Protein AF-A0A814QC19-F1 (afdb_monomer_lite)

Sequence (426 aa):
MSNQNAARFFDTSGCLNLSRPTSGTRITSSAKQYKRPSTSSGLIRGQIKIDLYNFDHIDFADSKYVLTSPRSLEACARLNLKPATLLPKKLADLTSDKVRFSTLVDVHDEMEIDRLANLQRCRDEREKIIREETFPKSLSTKLVDSKTKSNPSNSHLHDHVESRLPPRPPSSSRLTTTNLTWKTPDDRNELRISASANFLDDVRRMDKSLQRKGTSDPNKNDQYVNGLENVKQILEQRVIRTTSDNELDSLTFEKKQHELLLSHYDHELKIQKARENARRTEKEKEAERYDSLMHEFVDQTMAEERRQNELRRKLDRLHHSRHLYEALQAKNHEIQNADTQKRRAELLNEIKRKDRRTQHFVQDKQDTVNLCRTIAKSSQDTRQYIRETKENFDEKAKKASLTSAILVTKPKIPVDRRHLQSSLRT

Structure (mmCIF, N/CA/C/O backbone):
data_AF-A0A814QC19-F1
#
_entry.id   AF-A0A814QC19-F1
#
loop_
_atom_site.group_PDB
_atom_site.id
_atom_site.type_symbol
_atom_site.label_atom_id
_atom_site.label_alt_id
_atom_site.label_comp_id
_atom_site.label_asym_id
_atom_site.label_entity_id
_atom_site.label_seq_id
_atom_site.pdbx_PDB_ins_code
_atom_site.Cartn_x
_atom_site.Cartn_y
_atom_site.Cartn_z
_atom_site.occupancy
_atom_site.B_iso_or_equiv
_atom_site.auth_seq_id
_atom_site.auth_comp_id
_atom_site.auth_asym_id
_atom_site.auth_atom_id
_atom_site.pdbx_PDB_model_num
ATOM 1 N N . MET A 1 1 ? 50.185 -6.996 11.811 1.00 45.94 1 MET A N 1
ATOM 2 C CA . MET A 1 1 ? 50.310 -5.680 12.467 1.00 45.94 1 MET A CA 1
ATOM 3 C C . MET A 1 1 ? 48.973 -5.346 13.095 1.00 45.94 1 MET A C 1
ATOM 5 O O . MET A 1 1 ? 47.952 -5.488 12.438 1.00 45.94 1 MET A O 1
ATOM 9 N N . SER A 1 2 ? 49.012 -5.055 14.389 1.00 44.91 2 SER A N 1
ATOM 10 C CA . SER A 1 2 ? 47.881 -4.887 15.299 1.00 44.91 2 SER A CA 1
ATOM 11 C C . SER A 1 2 ? 47.145 -3.550 15.140 1.00 44.91 2 SER A C 1
ATOM 13 O O . SER A 1 2 ? 47.669 -2.625 14.527 1.00 44.91 2 SER A O 1
ATOM 15 N N . ASN A 1 3 ? 46.019 -3.469 15.860 1.00 37.56 3 ASN A N 1
ATOM 16 C CA . ASN A 1 3 ? 45.285 -2.292 16.355 1.00 37.56 3 ASN A CA 1
ATOM 17 C C . ASN A 1 3 ? 44.087 -1.829 15.516 1.00 37.56 3 ASN A C 1
ATOM 19 O O . ASN A 1 3 ? 44.223 -1.366 14.394 1.00 37.56 3 ASN A O 1
ATOM 23 N N . GLN A 1 4 ? 42.866 -2.129 15.978 1.00 53.59 4 GLN A N 1
ATOM 24 C CA . GLN A 1 4 ? 42.121 -1.433 17.052 1.00 53.59 4 GLN A CA 1
ATOM 25 C C . GLN A 1 4 ? 41.686 -0.027 16.622 1.00 53.59 4 GLN A C 1
ATOM 27 O O . GLN A 1 4 ? 42.499 0.885 16.592 1.00 53.59 4 GLN A O 1
ATOM 32 N N . ASN A 1 5 ? 40.387 0.132 16.359 1.00 51.66 5 ASN A N 1
ATOM 33 C CA . ASN A 1 5 ? 39.635 1.381 16.511 1.00 51.66 5 ASN A CA 1
ATOM 34 C C . ASN A 1 5 ? 38.161 0.982 16.708 1.00 51.66 5 ASN A C 1
ATOM 36 O O . ASN A 1 5 ? 37.489 0.570 15.771 1.00 51.66 5 ASN A O 1
ATOM 40 N N . ALA A 1 6 ? 37.737 0.748 17.949 1.00 46.59 6 ALA A N 1
ATOM 41 C CA . ALA A 1 6 ? 37.271 1.754 18.908 1.00 46.59 6 ALA A CA 1
ATOM 42 C C . ALA A 1 6 ? 35.853 2.240 18.574 1.00 46.59 6 ALA A C 1
ATOM 44 O O . ALA A 1 6 ? 35.635 3.213 17.854 1.00 46.59 6 ALA A O 1
ATOM 45 N N . ALA A 1 7 ? 34.894 1.519 19.156 1.00 46.66 7 ALA A N 1
ATOM 46 C CA . ALA A 1 7 ? 33.519 1.936 19.339 1.00 46.66 7 ALA A CA 1
ATOM 47 C C . ALA A 1 7 ? 33.468 3.277 20.086 1.00 46.66 7 ALA A C 1
ATOM 49 O O . ALA A 1 7 ? 34.056 3.420 21.158 1.00 46.66 7 ALA A O 1
ATOM 50 N N . ARG A 1 8 ? 32.730 4.247 19.543 1.00 49.41 8 ARG A N 1
ATOM 51 C CA . ARG A 1 8 ? 32.291 5.427 20.290 1.00 49.41 8 ARG A CA 1
ATOM 52 C C . ARG A 1 8 ? 30.807 5.294 20.588 1.00 49.41 8 ARG A C 1
ATOM 54 O O . ARG A 1 8 ? 29.957 5.571 19.748 1.00 49.41 8 ARG A O 1
ATOM 61 N N . PHE A 1 9 ? 30.557 4.839 21.810 1.00 41.31 9 PHE A N 1
ATOM 62 C CA . PHE A 1 9 ? 29.375 5.158 22.595 1.00 41.31 9 PHE A CA 1
ATOM 63 C C . PHE A 1 9 ? 29.223 6.682 22.663 1.00 41.31 9 PHE A C 1
ATOM 65 O O . PHE A 1 9 ? 30.160 7.371 23.065 1.00 41.31 9 PHE A O 1
ATOM 72 N N . PHE A 1 10 ? 28.051 7.197 22.303 1.00 49.34 10 PHE A N 1
ATOM 73 C CA . PHE A 1 10 ? 27.591 8.483 22.809 1.00 49.34 10 PHE A CA 1
ATOM 74 C C . PHE A 1 10 ? 26.453 8.216 23.786 1.00 49.34 10 PHE A C 1
ATOM 76 O O . PHE A 1 10 ? 25.368 7.782 23.403 1.00 49.34 10 PHE A O 1
ATOM 83 N N . ASP A 1 11 ? 26.769 8.457 25.055 1.00 43.22 11 ASP A N 1
ATOM 84 C CA . ASP A 1 11 ? 25.834 8.671 26.146 1.00 43.22 11 ASP A CA 1
ATOM 85 C C . ASP A 1 11 ? 24.904 9.839 25.805 1.00 43.22 11 ASP A C 1
ATOM 87 O O . ASP A 1 11 ? 25.348 10.969 25.594 1.00 43.22 11 ASP A O 1
ATOM 91 N N . THR A 1 12 ? 23.600 9.582 25.808 1.00 46.25 12 THR A N 1
ATOM 92 C CA . THR A 1 12 ? 22.578 10.626 25.928 1.00 46.25 12 THR A CA 1
ATOM 93 C C . THR A 1 12 ? 21.776 10.379 27.196 1.00 46.25 12 THR A C 1
ATOM 95 O O . THR A 1 12 ? 20.625 9.946 27.166 1.00 46.25 12 THR A O 1
ATOM 98 N N . SER A 1 13 ? 22.403 10.667 28.333 1.00 44.69 13 SER A N 1
ATOM 99 C CA . SER A 1 13 ? 21.730 10.906 29.605 1.00 44.69 13 SER A CA 1
ATOM 100 C C . SER A 1 13 ? 21.030 12.270 29.551 1.00 44.69 13 SER A C 1
ATOM 102 O O . SER A 1 13 ? 21.587 13.296 29.937 1.00 44.69 13 SER A O 1
ATOM 104 N N . GLY A 1 14 ? 19.811 12.283 29.012 1.00 41.66 14 GLY A N 1
ATOM 105 C CA . GLY A 1 14 ? 18.904 13.428 29.037 1.00 41.66 14 GLY A CA 1
ATOM 106 C C . GLY A 1 14 ? 17.953 13.331 30.226 1.00 41.66 14 GLY A C 1
ATOM 107 O O . GLY A 1 14 ? 16.998 12.558 30.204 1.00 41.66 14 GLY A O 1
ATOM 108 N N . CYS A 1 15 ? 18.231 14.115 31.265 1.00 43.28 15 CYS A N 1
ATOM 109 C CA . CYS A 1 15 ? 17.413 14.281 32.461 1.00 43.28 15 CYS A CA 1
ATOM 110 C C . CYS A 1 15 ? 15.971 14.691 32.115 1.00 43.28 15 CYS A C 1
ATOM 112 O O . CYS A 1 15 ? 15.725 15.827 31.707 1.00 43.28 15 CYS A O 1
ATOM 114 N N . LEU A 1 16 ? 15.000 13.801 32.339 1.00 44.78 16 LEU A N 1
ATOM 115 C CA . LEU A 1 16 ? 13.587 14.172 32.390 1.00 44.78 16 LEU A CA 1
ATOM 116 C C . LEU A 1 16 ? 13.199 14.459 33.841 1.00 44.78 16 LEU A C 1
ATOM 118 O O . LEU A 1 16 ? 13.056 13.562 34.670 1.00 44.78 16 LEU A O 1
ATOM 122 N N . ASN A 1 17 ? 13.047 15.751 34.121 1.00 41.19 17 ASN A N 1
ATOM 123 C CA . ASN A 1 17 ? 12.483 16.289 35.348 1.00 41.19 17 ASN A CA 1
ATOM 124 C C . ASN A 1 17 ? 11.065 15.740 35.574 1.00 41.19 17 ASN A C 1
ATOM 126 O O . ASN A 1 17 ? 10.124 16.096 34.863 1.00 41.19 17 ASN A O 1
ATOM 130 N N . LEU A 1 18 ? 10.903 14.901 36.601 1.00 40.47 18 LEU A N 1
ATOM 131 C CA . LEU A 1 18 ? 9.600 14.575 37.175 1.00 40.47 18 LEU A CA 1
ATOM 132 C C . LEU A 1 18 ? 9.101 15.769 37.999 1.00 40.47 18 LEU A C 1
ATOM 134 O O . LEU A 1 18 ? 9.375 15.886 39.193 1.00 40.47 18 LEU A O 1
ATOM 138 N N . SER A 1 19 ? 8.314 16.639 37.372 1.00 42.97 19 SER A N 1
ATOM 139 C CA . SER A 1 19 ? 7.468 17.594 38.086 1.00 42.97 19 SER A CA 1
ATOM 140 C C . SER A 1 19 ? 6.135 16.929 38.425 1.00 42.97 19 SER A C 1
ATOM 142 O O . SER A 1 19 ? 5.270 16.714 37.579 1.00 42.97 19 SER A O 1
ATOM 144 N N . ARG A 1 20 ? 5.997 16.576 39.699 1.00 49.75 20 ARG A N 1
ATOM 145 C CA . ARG A 1 20 ? 4.787 16.070 40.350 1.00 49.75 20 ARG A CA 1
ATOM 146 C C . ARG A 1 20 ? 3.819 17.235 40.607 1.00 49.75 20 ARG A C 1
ATOM 148 O O . ARG A 1 20 ? 4.233 18.181 41.272 1.00 49.75 20 ARG A O 1
ATOM 155 N N . PRO A 1 21 ? 2.533 17.163 40.224 1.00 55.22 21 PRO A N 1
ATOM 156 C CA . PRO A 1 21 ? 1.509 17.986 40.842 1.00 55.22 21 PRO A CA 1
ATOM 157 C C . PRO A 1 21 ? 0.731 17.167 41.874 1.00 55.22 21 PRO A C 1
ATOM 159 O O . PRO A 1 21 ? 0.030 16.202 41.572 1.00 55.22 21 PRO A O 1
ATOM 162 N N . THR A 1 22 ? 0.868 17.586 43.125 1.00 54.16 22 THR A N 1
ATOM 163 C CA . THR A 1 22 ? -0.071 17.333 44.213 1.00 54.16 22 THR A CA 1
ATOM 164 C C . THR A 1 22 ? -1.269 18.265 44.069 1.00 54.16 22 THR A C 1
ATOM 166 O O . THR A 1 22 ? -1.087 19.479 44.065 1.00 54.16 22 THR A O 1
ATOM 169 N N . SER A 1 23 ? -2.485 17.729 44.013 1.00 48.09 23 SER A N 1
ATOM 170 C CA . SER A 1 23 ? -3.656 18.254 44.741 1.00 48.09 23 SER A CA 1
ATOM 171 C C . SER A 1 23 ? -4.895 17.435 44.390 1.00 48.09 23 SER A C 1
ATOM 173 O O . SER A 1 23 ? -5.271 17.262 43.233 1.00 48.09 23 SER A O 1
ATOM 175 N N . GLY A 1 24 ? -5.505 16.877 45.433 1.00 48.75 24 GLY A N 1
ATOM 176 C CA . GLY A 1 24 ? -6.739 16.122 45.336 1.00 48.75 24 GLY A CA 1
ATOM 177 C C . GLY A 1 24 ? -7.905 17.022 44.953 1.00 48.75 24 GLY A C 1
ATOM 178 O O . GLY A 1 24 ? -8.119 18.070 45.553 1.00 48.75 24 GLY A O 1
ATOM 179 N N . THR A 1 25 ? -8.699 16.556 43.995 1.00 43.00 25 THR A N 1
ATOM 180 C CA . THR A 1 25 ? -10.049 17.062 43.765 1.00 43.00 25 THR A CA 1
ATOM 181 C C . THR A 1 25 ? -11.015 15.907 43.982 1.00 43.00 25 THR A C 1
ATOM 183 O O . THR A 1 25 ? -11.022 14.918 43.251 1.00 43.00 25 THR A O 1
ATOM 186 N N . ARG A 1 26 ? -11.798 16.018 45.055 1.00 45.41 26 ARG A N 1
ATOM 187 C CA . ARG A 1 26 ? -12.894 15.120 45.416 1.00 45.41 26 ARG A CA 1
ATOM 188 C C . ARG A 1 26 ? -14.022 15.332 44.398 1.00 45.41 26 ARG A C 1
ATOM 190 O O . ARG A 1 26 ? -14.805 16.263 44.541 1.00 45.41 26 ARG A O 1
ATOM 197 N N . ILE A 1 27 ? -14.083 14.495 43.363 1.00 41.38 27 ILE A N 1
ATOM 198 C CA . ILE A 1 27 ? -15.180 14.501 42.388 1.00 41.38 27 ILE A CA 1
ATOM 199 C C . ILE A 1 27 ? -16.314 13.641 42.944 1.00 41.38 27 ILE A C 1
ATOM 201 O O . ILE A 1 27 ? -16.174 12.435 43.147 1.00 41.38 27 ILE A O 1
ATOM 205 N N . THR A 1 28 ? -17.436 14.293 43.221 1.00 45.66 28 THR A N 1
ATOM 206 C CA . THR A 1 28 ? -18.712 13.668 43.541 1.00 45.66 28 THR A CA 1
ATOM 207 C C . THR A 1 28 ? -19.226 12.896 42.326 1.00 45.66 28 THR A C 1
ATOM 209 O O . THR A 1 28 ? -19.281 13.389 41.200 1.00 45.66 28 THR A O 1
ATOM 212 N N . SER A 1 29 ? -19.587 11.641 42.564 1.00 41.66 29 SER A N 1
ATOM 213 C CA . SER A 1 29 ? -20.151 10.704 41.602 1.00 41.66 29 SER A CA 1
ATOM 214 C C . SER A 1 29 ? -21.570 11.114 41.195 1.00 41.66 29 SER A C 1
ATOM 216 O O . SER A 1 29 ? -22.559 10.636 41.745 1.00 41.66 29 SER A O 1
ATOM 218 N N . SER A 1 30 ? -21.684 11.985 40.191 1.00 39.22 30 SER A N 1
ATOM 219 C CA . SER A 1 30 ? -22.911 12.112 39.399 1.00 39.22 30 SER A CA 1
ATOM 220 C C . SER A 1 30 ? -22.863 11.087 38.267 1.00 39.22 30 SER A C 1
ATOM 222 O O . SER A 1 30 ? -22.065 11.193 37.334 1.00 39.22 30 SER A O 1
ATOM 224 N N . ALA A 1 31 ? -23.694 10.054 38.386 1.00 47.03 31 ALA A N 1
ATOM 225 C CA . ALA A 1 31 ? -23.893 9.023 37.382 1.00 47.03 31 ALA A CA 1
ATOM 226 C C . ALA A 1 31 ? -24.485 9.632 36.098 1.00 47.03 31 ALA A C 1
ATOM 228 O O . ALA A 1 31 ? -25.698 9.677 35.908 1.00 47.03 31 ALA A O 1
ATOM 229 N N . LYS A 1 32 ? -23.621 10.091 35.189 1.00 40.50 32 LYS A N 1
ATOM 230 C CA . LYS A 1 32 ? -24.006 10.326 33.798 1.00 40.50 32 LYS A CA 1
ATOM 231 C C . LYS A 1 32 ? -24.090 8.972 33.105 1.00 40.50 32 LYS A C 1
ATOM 233 O O . LYS A 1 32 ? -23.076 8.350 32.799 1.00 40.50 32 LYS A O 1
ATOM 238 N N . GLN A 1 33 ? -25.321 8.520 32.878 1.00 38.53 33 GLN A N 1
ATOM 239 C CA . GLN A 1 33 ? -25.630 7.507 31.877 1.00 38.53 33 GLN A CA 1
ATOM 240 C C . GLN A 1 33 ? -24.956 7.916 30.563 1.00 38.53 33 GLN A C 1
ATOM 242 O O . GLN A 1 33 ? -25.381 8.866 29.905 1.00 38.53 33 GLN A O 1
ATOM 247 N N . TYR A 1 34 ? -23.911 7.191 30.173 1.00 35.84 34 TYR A N 1
ATOM 248 C CA . TYR A 1 34 ? -23.431 7.201 28.802 1.00 35.84 34 TYR A CA 1
ATOM 249 C C . TYR A 1 34 ? -24.516 6.555 27.940 1.00 35.84 34 TYR A C 1
ATOM 251 O O . TYR A 1 34 ? -24.510 5.351 27.685 1.00 35.84 34 TYR A O 1
ATOM 259 N N . LYS A 1 35 ? -25.479 7.369 27.494 1.00 41.00 35 LYS A N 1
ATOM 260 C CA . LYS A 1 35 ? -26.192 7.083 26.255 1.00 41.00 35 LYS A CA 1
ATOM 261 C C . LYS A 1 35 ? -25.114 7.004 25.184 1.00 41.00 35 LYS A C 1
ATOM 263 O O . LYS A 1 35 ? -24.516 8.016 24.824 1.00 41.00 35 LYS A O 1
ATOM 268 N N . ARG A 1 36 ? -24.845 5.785 24.709 1.00 37.22 36 ARG A N 1
ATOM 269 C CA . ARG A 1 36 ? -24.238 5.581 23.393 1.00 37.22 36 ARG A CA 1
ATOM 270 C C . ARG A 1 36 ? -24.935 6.555 22.434 1.00 37.22 36 ARG A C 1
ATOM 272 O O . ARG A 1 36 ? -26.169 6.580 22.459 1.00 37.22 36 ARG A O 1
ATOM 279 N N . PRO A 1 37 ? -24.216 7.348 21.625 1.00 45.22 37 PRO A N 1
ATOM 280 C CA . PRO A 1 37 ? -24.842 7.997 20.491 1.00 45.22 37 PRO A CA 1
ATOM 281 C C . PRO A 1 37 ? -25.287 6.869 19.564 1.00 45.22 37 PRO A C 1
ATOM 283 O O . PRO A 1 37 ? -24.519 6.347 18.761 1.00 45.22 37 PRO A O 1
ATOM 286 N N . SER A 1 38 ? -26.524 6.416 19.749 1.00 43.62 38 SER A N 1
ATOM 287 C CA . SER A 1 38 ? -27.221 5.680 18.723 1.00 43.62 38 SER A CA 1
ATOM 288 C C . SER A 1 38 ? -27.240 6.611 17.522 1.00 43.62 38 SER A C 1
ATOM 290 O O . SER A 1 38 ? -27.784 7.713 17.569 1.00 43.62 38 SER A O 1
ATOM 292 N N . THR A 1 39 ? -26.654 6.159 16.425 1.00 48.03 39 THR A N 1
ATOM 293 C CA . THR A 1 39 ? -26.785 6.728 15.081 1.00 48.03 39 THR A CA 1
ATOM 294 C C . THR A 1 39 ? -28.225 6.650 14.551 1.00 48.03 39 THR A C 1
ATOM 296 O O . THR A 1 39 ? -28.456 6.748 13.349 1.00 48.03 39 THR A O 1
ATOM 299 N N . SER A 1 40 ? -29.223 6.568 15.438 1.00 47.06 40 SER A N 1
ATOM 300 C CA . SER A 1 40 ? -30.623 6.879 15.179 1.00 47.06 40 SER A CA 1
ATOM 301 C C . SER A 1 40 ? -30.771 8.398 15.050 1.00 47.06 40 SER A C 1
ATOM 303 O O . SER A 1 40 ? -31.347 9.079 15.901 1.00 47.06 40 SER A O 1
ATOM 305 N N . SER A 1 41 ? -30.173 8.927 13.986 1.00 50.28 41 SER A N 1
ATOM 306 C CA . SER A 1 41 ? -30.471 10.250 13.453 1.00 50.28 41 SER A CA 1
ATOM 307 C C . SER A 1 41 ? -31.984 10.331 13.281 1.00 50.28 41 SER A C 1
ATOM 309 O O . SER A 1 41 ? -32.571 9.445 12.662 1.00 50.28 41 SER A O 1
ATOM 311 N N . GLY A 1 42 ? -32.597 11.340 13.894 1.00 43.72 42 GLY A N 1
ATOM 312 C CA . GLY A 1 42 ? -34.037 11.467 14.056 1.00 43.72 42 GLY A CA 1
ATOM 313 C C . GLY A 1 42 ? -34.841 11.129 12.803 1.00 43.72 42 GLY A C 1
ATOM 314 O O . GLY A 1 42 ? -34.674 11.739 11.748 1.00 43.72 42 GLY A O 1
ATOM 315 N N . LEU A 1 43 ? -35.754 10.176 12.982 1.00 43.28 43 LEU A N 1
ATOM 316 C CA . LEU A 1 43 ? -36.944 9.958 12.174 1.00 43.28 43 LEU A CA 1
ATOM 317 C C . LEU A 1 43 ? -37.786 11.245 12.151 1.00 43.28 43 LEU A C 1
ATOM 319 O O . LEU A 1 43 ? -38.759 11.388 12.888 1.00 43.28 43 LEU A O 1
ATOM 323 N N . ILE A 1 44 ? -37.435 12.188 11.281 1.00 52.69 44 ILE A N 1
ATOM 324 C CA . ILE A 1 44 ? -38.421 13.105 10.715 1.00 52.69 44 ILE A CA 1
ATOM 325 C C . ILE A 1 44 ? -39.186 12.256 9.691 1.00 52.69 44 ILE A C 1
ATOM 327 O O . ILE A 1 44 ? -38.685 11.996 8.605 1.00 52.69 44 ILE A O 1
ATOM 331 N N . ARG A 1 45 ? -40.340 11.716 10.109 1.00 48.34 45 ARG A N 1
ATOM 332 C CA . ARG A 1 45 ? -41.354 10.997 9.304 1.00 48.34 45 ARG A CA 1
ATOM 333 C C . ARG A 1 45 ? -40.839 10.323 8.014 1.00 48.34 45 ARG A C 1
ATOM 335 O O . ARG A 1 45 ? -40.945 10.882 6.929 1.00 48.34 45 ARG A O 1
ATOM 342 N N . GLY A 1 46 ? -40.375 9.078 8.135 1.00 61.66 46 GLY A N 1
ATOM 343 C CA . GLY A 1 46 ? -40.421 8.078 7.055 1.00 61.66 46 GLY A CA 1
ATOM 344 C C . GLY A 1 46 ? -39.571 8.310 5.799 1.00 61.66 46 GLY A C 1
ATOM 345 O O . GLY A 1 46 ? -39.679 7.514 4.871 1.00 61.66 46 GLY A O 1
ATOM 346 N N . GLN A 1 47 ? -38.731 9.345 5.729 1.00 69.31 47 GLN A N 1
ATOM 347 C CA . GLN A 1 47 ? -37.837 9.519 4.584 1.00 69.31 47 GLN A CA 1
ATOM 348 C C . GLN A 1 47 ? -36.608 8.618 4.717 1.00 69.31 47 GLN A C 1
ATOM 350 O O . GLN A 1 47 ? -35.811 8.746 5.647 1.00 69.31 47 GLN A O 1
ATOM 355 N N . ILE A 1 48 ? -36.462 7.702 3.761 1.00 80.00 48 ILE A N 1
ATOM 356 C CA . ILE A 1 48 ? -35.295 6.837 3.618 1.00 80.00 48 ILE A CA 1
ATOM 357 C C . ILE A 1 48 ? -34.064 7.724 3.382 1.00 80.00 48 ILE A C 1
ATOM 359 O O . ILE A 1 48 ? -33.993 8.458 2.392 1.00 80.00 48 ILE A O 1
ATOM 363 N N . LYS A 1 49 ? -33.097 7.679 4.307 1.00 88.00 49 LYS A N 1
ATOM 364 C CA . LYS A 1 49 ? -31.841 8.430 4.207 1.00 88.00 49 LYS A CA 1
ATOM 365 C C . LYS A 1 49 ? -30.768 7.582 3.523 1.00 88.00 49 LYS A C 1
ATOM 367 O O . LYS A 1 49 ? -30.172 6.708 4.148 1.00 88.00 49 LYS A O 1
ATOM 372 N N . ILE A 1 50 ? -30.505 7.903 2.264 1.00 91.31 50 ILE A N 1
ATOM 373 C CA . ILE A 1 50 ? -29.509 7.275 1.401 1.00 91.31 50 ILE A CA 1
ATOM 374 C C . ILE A 1 50 ? -28.361 8.269 1.205 1.00 91.31 50 ILE A C 1
ATOM 376 O O . ILE A 1 50 ? -28.563 9.424 0.818 1.00 91.31 50 ILE A O 1
ATOM 380 N N . ASP A 1 51 ? -27.151 7.846 1.528 1.00 93.50 51 ASP A N 1
ATOM 381 C CA . ASP A 1 51 ? -25.914 8.606 1.486 1.00 93.50 51 ASP A CA 1
ATOM 382 C C . ASP A 1 51 ? -24.775 7.776 0.863 1.00 93.50 51 ASP A C 1
ATOM 384 O O . ASP A 1 51 ? -24.931 6.598 0.557 1.00 93.50 51 ASP A O 1
ATOM 388 N N . LEU A 1 52 ? -23.609 8.391 0.648 1.00 93.69 52 LEU A N 1
ATOM 389 C CA . LEU A 1 52 ? -22.478 7.752 -0.055 1.00 93.69 52 LEU A CA 1
ATOM 390 C C . LEU A 1 52 ? -21.892 6.512 0.654 1.00 93.69 52 LEU A C 1
ATOM 392 O O . LEU A 1 52 ? -21.050 5.823 0.072 1.00 93.69 52 LEU A O 1
ATOM 396 N N . TYR A 1 53 ? -22.280 6.233 1.901 1.00 92.88 53 TYR A N 1
ATOM 397 C CA . TYR A 1 53 ? -21.813 5.064 2.647 1.00 92.88 53 TYR A CA 1
ATOM 398 C C . TYR A 1 53 ? -22.814 3.915 2.616 1.00 92.88 53 TYR A C 1
ATOM 400 O O . TYR A 1 53 ? -22.389 2.767 2.700 1.00 92.88 53 TYR A O 1
ATOM 408 N N . ASN A 1 54 ? -24.113 4.202 2.491 1.00 90.88 54 ASN A N 1
ATOM 409 C CA . ASN A 1 54 ? -25.158 3.180 2.528 1.00 90.88 54 ASN A CA 1
ATOM 410 C C . ASN A 1 54 ? -25.926 3.001 1.208 1.00 90.88 54 ASN A C 1
ATOM 412 O O . ASN A 1 54 ? -26.781 2.127 1.159 1.00 90.88 54 ASN A O 1
ATOM 416 N N . PHE A 1 55 ? -25.645 3.771 0.151 1.00 87.06 55 PHE A N 1
ATOM 417 C CA . PHE A 1 55 ? -26.398 3.671 -1.109 1.00 87.06 55 PHE A CA 1
ATOM 418 C C . PHE A 1 55 ? -26.254 2.329 -1.853 1.00 87.06 55 PHE A C 1
ATOM 420 O O . PHE A 1 55 ? -27.154 1.982 -2.606 1.00 87.06 55 PHE A O 1
ATOM 427 N N . ASP A 1 56 ? -25.192 1.554 -1.597 1.00 87.38 56 ASP A N 1
ATOM 428 C CA . ASP A 1 56 ? -25.003 0.197 -2.147 1.00 87.38 56 ASP A CA 1
ATOM 429 C C . ASP A 1 56 ? -25.650 -0.905 -1.266 1.00 87.38 56 ASP A C 1
ATOM 431 O O . ASP A 1 56 ? -25.465 -2.099 -1.505 1.00 87.38 56 ASP A O 1
ATOM 435 N N . HIS A 1 57 ? -26.384 -0.542 -0.206 1.00 87.81 57 HIS A N 1
ATOM 436 C CA . HIS A 1 57 ? -27.018 -1.514 0.688 1.00 87.81 57 HIS A CA 1
ATOM 437 C C . HIS A 1 57 ? -28.264 -2.148 0.043 1.00 87.81 57 HIS A C 1
ATOM 439 O O . HIS A 1 57 ? -29.074 -1.455 -0.571 1.00 87.81 57 HIS A O 1
ATOM 445 N N . ILE A 1 58 ? -28.453 -3.460 0.239 1.00 86.38 58 ILE A N 1
ATOM 446 C CA . ILE A 1 58 ? -29.533 -4.256 -0.383 1.00 86.38 58 ILE A CA 1
ATOM 447 C C . ILE A 1 58 ? -30.923 -3.684 -0.061 1.00 86.38 58 ILE A C 1
ATOM 449 O O . ILE A 1 58 ? -31.789 -3.651 -0.930 1.00 86.38 58 ILE A O 1
ATOM 453 N N . ASP A 1 59 ? -31.107 -3.151 1.148 1.00 85.31 59 ASP A N 1
ATOM 454 C CA . ASP A 1 59 ? -32.352 -2.507 1.600 1.00 85.31 59 ASP A CA 1
ATOM 455 C C . ASP A 1 59 ? -32.821 -1.339 0.707 1.00 85.31 59 ASP A C 1
ATOM 457 O O . ASP A 1 59 ? -33.981 -0.932 0.789 1.00 85.31 59 ASP A O 1
ATOM 461 N N . PHE A 1 60 ? -31.939 -0.780 -0.130 1.00 86.00 60 PHE A N 1
ATOM 462 C CA . PHE A 1 60 ? -32.248 0.325 -1.041 1.00 86.00 60 PHE A CA 1
ATOM 463 C C . PHE A 1 60 ? -32.169 -0.058 -2.521 1.00 86.00 60 PHE A C 1
ATOM 465 O O . PHE A 1 60 ? -32.319 0.825 -3.363 1.00 86.00 60 PHE A O 1
ATOM 472 N N . ALA A 1 61 ? -31.980 -1.339 -2.854 1.00 82.75 61 ALA A N 1
ATOM 473 C CA . ALA A 1 61 ? -31.878 -1.796 -4.242 1.00 82.75 61 ALA A CA 1
ATOM 474 C C . ALA A 1 61 ? -33.112 -1.415 -5.086 1.00 82.75 61 ALA A C 1
ATOM 476 O O . ALA A 1 61 ? -32.969 -1.042 -6.248 1.00 82.75 61 ALA A O 1
ATOM 477 N N . ASP A 1 62 ? -34.299 -1.424 -4.469 1.00 83.12 62 ASP A N 1
ATOM 478 C CA . ASP A 1 62 ? -35.576 -1.064 -5.104 1.00 83.12 62 ASP A CA 1
ATOM 479 C C . ASP A 1 62 ? -36.006 0.391 -4.821 1.00 83.12 62 ASP A C 1
ATOM 481 O O . ASP A 1 62 ? -37.137 0.801 -5.103 1.00 83.12 62 ASP A O 1
ATOM 485 N N . SER A 1 63 ? -35.126 1.205 -4.228 1.00 84.69 63 SER A N 1
ATOM 486 C CA . SER A 1 63 ? -35.431 2.601 -3.917 1.00 84.69 63 SER A CA 1
ATOM 487 C C . SER A 1 63 ? -35.518 3.450 -5.188 1.00 84.69 63 SER A C 1
ATOM 489 O O . SER A 1 63 ? -34.621 3.457 -6.026 1.00 84.69 63 SER A O 1
ATOM 491 N N . LYS A 1 64 ? -36.565 4.280 -5.285 1.00 84.38 64 LYS A N 1
ATOM 492 C CA . LYS A 1 64 ? -36.729 5.263 -6.374 1.00 84.38 64 LYS A CA 1
ATOM 493 C C . LYS A 1 64 ? -35.664 6.373 -6.359 1.00 84.38 64 LYS A C 1
ATOM 495 O O . LYS A 1 64 ? -35.461 7.049 -7.366 1.00 84.38 64 LYS A O 1
ATOM 500 N N . TYR A 1 65 ? -35.028 6.610 -5.214 1.00 84.38 65 TYR A N 1
ATOM 501 C CA . TYR A 1 65 ? -34.068 7.697 -5.023 1.00 84.38 65 TYR A CA 1
ATOM 502 C C . TYR A 1 65 ? -32.643 7.158 -4.902 1.00 84.38 65 TYR A C 1
ATOM 504 O O . TYR A 1 65 ? -32.422 6.174 -4.203 1.00 84.38 65 TYR A O 1
ATOM 512 N N . VAL A 1 66 ? -31.687 7.854 -5.531 1.00 85.75 66 VAL A N 1
ATOM 513 C CA . VAL A 1 66 ? -30.261 7.468 -5.561 1.00 85.75 66 VAL A CA 1
ATOM 514 C C . VAL A 1 66 ? -29.499 7.972 -4.331 1.00 85.75 66 VAL A C 1
ATOM 516 O O . VAL A 1 66 ? -28.779 7.220 -3.689 1.00 85.75 66 VAL A O 1
ATOM 519 N N . LEU A 1 67 ? -29.665 9.249 -3.975 1.00 91.69 67 LEU A N 1
ATOM 520 C CA . LEU A 1 67 ? -29.098 9.868 -2.774 1.00 91.69 67 LEU A CA 1
ATOM 521 C C . LEU A 1 67 ? -30.119 10.856 -2.209 1.00 91.69 67 LEU A C 1
ATOM 523 O O . LEU A 1 67 ? -30.699 11.642 -2.955 1.00 91.69 67 LEU A O 1
ATOM 527 N N . THR A 1 68 ? -30.323 10.839 -0.895 1.00 89.25 68 THR A N 1
ATOM 528 C CA . THR A 1 68 ? -31.252 11.748 -0.196 1.00 89.25 68 THR A CA 1
ATOM 529 C C . THR A 1 68 ? -30.566 12.582 0.887 1.00 89.25 68 THR A C 1
ATOM 531 O O . THR A 1 68 ? -31.147 13.528 1.409 1.00 89.25 68 THR A O 1
ATOM 534 N N . SER A 1 69 ? -29.306 12.284 1.209 1.00 93.12 69 SER A N 1
ATOM 535 C CA . SER A 1 69 ? -28.488 13.085 2.121 1.00 93.12 69 SER A CA 1
ATOM 536 C C . SER A 1 69 ? -28.001 14.385 1.452 1.00 93.12 69 SER A C 1
ATOM 538 O O . SER A 1 69 ? -27.227 14.301 0.492 1.00 93.12 69 SER A O 1
ATOM 540 N N . PRO A 1 70 ? -28.344 15.583 1.979 1.00 94.69 70 PRO A N 1
ATOM 541 C CA . PRO A 1 70 ? -27.924 16.866 1.402 1.00 94.69 70 PRO A CA 1
ATOM 542 C C . PRO A 1 70 ? -26.407 16.989 1.216 1.00 94.69 70 PRO A C 1
ATOM 544 O O . PRO A 1 70 ? -25.947 17.358 0.142 1.00 94.69 70 PRO A O 1
ATOM 547 N N . ARG A 1 71 ? -25.617 16.566 2.212 1.00 95.81 71 ARG A N 1
ATOM 548 C CA . ARG A 1 71 ? -24.142 16.598 2.146 1.00 95.81 71 ARG A CA 1
ATOM 549 C C . ARG A 1 71 ? -23.571 15.685 1.062 1.00 95.81 71 ARG A C 1
ATOM 551 O O . ARG A 1 71 ? -22.526 15.961 0.489 1.00 95.81 71 ARG A O 1
ATOM 558 N N . SER A 1 72 ? -24.240 14.565 0.800 1.00 96.62 72 SER A N 1
ATOM 559 C CA . SER A 1 72 ? -23.832 13.635 -0.256 1.00 96.62 72 SER A CA 1
ATOM 560 C C . SER A 1 72 ? -24.142 14.193 -1.642 1.00 96.62 72 SER A C 1
ATOM 562 O O . SER A 1 72 ? -23.329 14.038 -2.549 1.00 96.62 72 SER A O 1
ATOM 564 N N . LEU A 1 73 ? -25.282 14.874 -1.787 1.00 96.62 73 LEU A N 1
ATOM 565 C CA . LEU A 1 73 ? -25.640 15.584 -3.014 1.00 96.62 73 LEU A CA 1
ATOM 566 C C . LEU A 1 73 ? -24.689 16.758 -3.280 1.00 96.62 73 LEU A C 1
ATOM 568 O O . LEU A 1 73 ? -24.232 16.921 -4.407 1.00 96.62 73 LEU A O 1
ATOM 572 N N . GLU A 1 74 ? -24.328 17.520 -2.245 1.00 97.06 74 GLU A N 1
ATOM 573 C CA . GLU A 1 74 ? -23.362 18.617 -2.358 1.00 97.06 74 GLU A CA 1
ATOM 574 C C . GLU A 1 74 ? -21.968 18.120 -2.770 1.00 97.06 74 GLU A C 1
ATOM 576 O O . GLU A 1 74 ? -21.363 18.692 -3.674 1.00 97.06 74 GLU A O 1
ATOM 581 N N . ALA A 1 75 ? -21.477 17.021 -2.187 1.00 97.50 75 ALA A N 1
ATOM 582 C CA . ALA A 1 75 ? -20.191 16.432 -2.571 1.00 97.50 75 ALA A CA 1
ATOM 583 C C . ALA A 1 75 ? -20.149 16.019 -4.054 1.00 97.50 75 ALA A C 1
ATOM 585 O O . ALA A 1 75 ? -19.155 16.257 -4.739 1.00 97.50 75 ALA A O 1
ATOM 586 N N . CYS A 1 76 ? -21.241 15.442 -4.572 1.00 97.25 76 CYS A N 1
ATOM 587 C CA . CYS A 1 76 ? -21.357 15.117 -5.997 1.00 97.25 76 CYS A CA 1
ATOM 588 C C . CYS A 1 76 ? -21.361 16.388 -6.861 1.00 97.25 76 CYS A C 1
ATOM 590 O O . CYS A 1 76 ? -20.661 16.444 -7.871 1.00 97.25 76 CYS A O 1
ATOM 592 N N . ALA A 1 77 ? -22.095 17.425 -6.440 1.00 97.75 77 ALA A N 1
ATOM 593 C CA . ALA A 1 77 ? -22.171 18.699 -7.149 1.00 97.75 77 ALA A CA 1
ATOM 594 C C . ALA A 1 77 ? -20.811 19.417 -7.220 1.00 97.75 77 ALA A C 1
ATOM 596 O O . ALA A 1 77 ? -20.436 19.883 -8.293 1.00 97.75 77 ALA A O 1
ATOM 597 N N . ARG A 1 78 ? -20.032 19.443 -6.126 1.00 98.00 78 ARG A N 1
ATOM 598 C CA . ARG A 1 78 ? -18.679 20.039 -6.099 1.00 98.00 78 ARG A CA 1
ATOM 599 C C . ARG A 1 78 ? -17.708 19.358 -7.068 1.00 98.00 78 ARG A C 1
ATOM 601 O O . ARG A 1 78 ? -16.820 20.014 -7.603 1.00 98.00 78 ARG A O 1
ATOM 608 N N . LEU A 1 79 ? -17.890 18.060 -7.310 1.00 97.31 79 LEU A N 1
ATOM 609 C CA . LEU A 1 79 ? -17.076 17.271 -8.239 1.00 97.31 79 LEU A CA 1
ATOM 610 C C . LEU A 1 79 ? -17.668 17.189 -9.657 1.00 97.31 79 LEU A C 1
ATOM 612 O O . LEU A 1 79 ? -17.103 16.504 -10.504 1.00 97.31 79 LEU A O 1
ATOM 616 N N . ASN A 1 80 ? -18.785 17.874 -9.931 1.00 97.50 80 ASN A N 1
ATOM 617 C CA . ASN A 1 80 ? -19.536 17.790 -11.192 1.00 97.50 80 ASN A CA 1
ATOM 618 C C . ASN A 1 80 ? -19.941 16.352 -11.583 1.00 97.50 80 ASN A C 1
ATOM 620 O O . ASN A 1 80 ? -20.061 16.024 -12.764 1.00 97.50 80 ASN A O 1
ATOM 624 N N . LEU A 1 81 ? -20.174 15.487 -10.593 1.00 97.06 81 LEU A N 1
ATOM 625 C CA . LEU A 1 81 ? -20.601 14.105 -10.793 1.00 97.06 81 LEU A CA 1
ATOM 626 C C . LEU A 1 81 ? -22.121 13.986 -10.643 1.00 97.06 81 LEU A C 1
ATOM 628 O O . LEU A 1 81 ? -22.727 14.550 -9.730 1.00 97.06 81 LEU A O 1
ATOM 632 N N . LYS A 1 82 ? -22.759 13.219 -11.533 1.00 96.50 82 LYS A N 1
ATOM 633 C CA . LYS A 1 82 ? -24.193 12.917 -11.434 1.00 96.50 82 LYS A CA 1
ATOM 634 C C . LYS A 1 82 ? -24.384 11.739 -10.470 1.00 96.50 82 LYS A C 1
ATOM 636 O O . LYS A 1 82 ? -23.788 10.699 -10.711 1.00 96.50 82 LYS A O 1
ATOM 641 N N . PRO A 1 83 ? -25.263 11.807 -9.453 1.00 94.38 83 PRO A N 1
ATOM 642 C CA . PRO A 1 83 ? -25.459 10.693 -8.517 1.00 94.38 83 PRO A CA 1
ATOM 643 C C . PRO A 1 83 ? -25.740 9.340 -9.188 1.00 94.38 83 PRO A C 1
ATOM 645 O O . PRO A 1 83 ? -25.237 8.314 -8.747 1.00 94.38 83 PRO A O 1
ATOM 648 N N . ALA A 1 84 ? -26.481 9.338 -10.302 1.00 92.62 84 ALA A N 1
ATOM 649 C CA . ALA A 1 84 ? -26.795 8.125 -11.056 1.00 92.62 84 ALA A CA 1
ATOM 650 C C . ALA A 1 84 ? -25.564 7.421 -11.661 1.00 92.62 84 ALA A C 1
ATOM 652 O O . ALA A 1 84 ? -25.633 6.226 -11.922 1.00 92.62 84 ALA A O 1
ATOM 653 N N . THR A 1 85 ? -24.439 8.115 -11.883 1.00 93.06 85 THR A N 1
ATOM 654 C CA . THR A 1 85 ? -23.216 7.485 -12.419 1.00 93.06 85 THR A CA 1
ATOM 655 C C . THR A 1 85 ? -22.442 6.704 -11.364 1.00 93.06 85 THR A C 1
ATOM 657 O O . THR A 1 85 ? -21.542 5.958 -11.724 1.00 93.06 85 THR A O 1
ATOM 660 N N . LEU A 1 86 ? -22.771 6.875 -10.079 1.00 93.56 86 LEU A N 1
ATOM 661 C CA . LEU A 1 86 ? -22.168 6.118 -8.981 1.00 93.56 86 LEU A CA 1
ATOM 662 C C . LEU A 1 86 ? -22.851 4.762 -8.758 1.00 93.56 86 LEU A C 1
ATOM 664 O O . LEU A 1 86 ? -22.328 3.951 -7.997 1.00 93.56 86 LEU A O 1
ATOM 668 N N . LEU A 1 87 ? -23.999 4.513 -9.400 1.00 91.25 87 LEU A N 1
ATOM 669 C CA . LEU A 1 87 ? -24.722 3.251 -9.277 1.00 91.25 87 LEU A CA 1
ATOM 670 C C . LEU A 1 87 ? -24.016 2.124 -10.043 1.00 91.25 87 LEU A C 1
ATOM 672 O O . LEU A 1 87 ? -23.553 2.361 -11.165 1.00 91.25 87 LEU A O 1
ATOM 676 N N . PRO A 1 88 ? -23.961 0.902 -9.480 1.00 90.62 88 PRO A N 1
ATOM 677 C CA . PRO A 1 88 ? -23.483 -0.268 -10.203 1.00 90.62 88 PRO A CA 1
ATOM 678 C C . PRO A 1 88 ? -24.331 -0.495 -11.457 1.00 90.62 88 PRO A C 1
ATOM 680 O O . PRO A 1 88 ? -25.557 -0.605 -11.379 1.00 90.62 88 PRO A O 1
ATOM 683 N N . LYS A 1 89 ? -23.685 -0.571 -12.620 1.00 91.31 89 LYS A N 1
ATOM 684 C CA . LYS A 1 89 ? -24.347 -0.943 -13.877 1.00 91.31 89 LYS A CA 1
ATOM 685 C C . LYS A 1 89 ? -24.273 -2.452 -14.037 1.00 91.31 89 LYS A C 1
ATOM 687 O O . LYS A 1 89 ? -23.214 -3.038 -13.813 1.00 91.31 89 LYS A O 1
ATOM 692 N N . LYS A 1 90 ? -25.378 -3.100 -14.406 1.00 89.44 90 LYS A N 1
ATOM 693 C CA . LYS A 1 90 ? -25.376 -4.550 -14.635 1.00 89.44 90 LYS A CA 1
ATOM 694 C C . LYS A 1 90 ? -24.816 -4.825 -16.029 1.00 89.44 90 LYS A C 1
ATOM 696 O O . LYS A 1 90 ? -25.071 -4.056 -16.950 1.00 89.44 90 LYS A O 1
ATOM 701 N N . LEU A 1 91 ? -24.119 -5.951 -16.217 1.00 87.94 91 LEU A N 1
ATOM 702 C CA . LEU A 1 91 ? -23.649 -6.352 -17.554 1.00 87.94 91 LEU A CA 1
ATOM 703 C C . LEU A 1 91 ? -24.800 -6.443 -18.568 1.00 87.94 91 LEU A C 1
ATOM 705 O O . LEU A 1 91 ? -24.603 -6.129 -19.737 1.00 87.94 91 LEU A O 1
ATOM 709 N N . ALA A 1 92 ? -26.005 -6.813 -18.119 1.00 87.12 92 ALA A N 1
ATOM 710 C CA . ALA A 1 92 ? -27.205 -6.847 -18.956 1.00 87.12 92 ALA A CA 1
ATOM 711 C C . ALA A 1 92 ? -27.506 -5.487 -19.616 1.00 87.12 92 ALA A C 1
ATOM 713 O O . ALA A 1 92 ? -27.916 -5.450 -20.771 1.00 87.12 92 ALA A O 1
ATOM 714 N N . ASP A 1 93 ? -27.213 -4.376 -18.936 1.00 86.88 93 ASP A N 1
ATOM 715 C CA . ASP A 1 93 ? -27.449 -3.024 -19.454 1.00 86.88 93 ASP A CA 1
ATOM 716 C C . ASP A 1 93 ? -26.419 -2.620 -20.529 1.00 86.88 93 ASP A C 1
ATOM 718 O O . ASP A 1 93 ? -26.632 -1.661 -21.269 1.00 86.88 93 ASP A O 1
ATOM 722 N N . LEU A 1 94 ? -25.293 -3.341 -20.612 1.00 83.38 94 LEU A N 1
ATOM 723 C CA . LEU A 1 94 ? -24.217 -3.134 -21.589 1.00 83.38 94 LEU A CA 1
ATOM 724 C C . LEU A 1 94 ? -24.331 -4.061 -22.804 1.00 83.38 94 LEU A C 1
ATOM 726 O O . LEU A 1 94 ? -23.615 -3.863 -23.789 1.00 83.38 94 LEU A O 1
ATOM 730 N N . THR A 1 95 ? -25.217 -5.063 -22.761 1.00 81.00 95 THR A N 1
ATOM 731 C CA . THR A 1 95 ? -25.432 -5.969 -23.893 1.00 81.00 95 THR A CA 1
ATOM 732 C C . THR A 1 95 ? -26.070 -5.215 -25.058 1.00 81.00 95 THR A C 1
ATOM 734 O O . THR A 1 95 ? -27.277 -5.023 -25.133 1.00 81.00 95 THR A O 1
ATOM 737 N N . SER A 1 96 ? -25.233 -4.748 -25.981 1.00 75.75 96 SER A N 1
ATOM 738 C CA . SER A 1 96 ? -25.674 -4.380 -27.324 1.00 75.75 96 SER A CA 1
ATOM 739 C C . SER A 1 96 ? -25.445 -5.573 -28.246 1.00 75.75 96 SER A C 1
ATOM 741 O O . SER A 1 96 ? -24.403 -6.226 -28.156 1.00 75.75 96 SER A O 1
ATOM 743 N N . ASP A 1 97 ? -26.394 -5.841 -29.146 1.00 72.44 97 ASP A N 1
ATOM 744 C CA . ASP A 1 97 ? -26.489 -7.058 -29.977 1.00 72.44 97 ASP A CA 1
ATOM 745 C C . ASP A 1 97 ? -25.280 -7.352 -30.897 1.00 72.44 97 ASP A C 1
ATOM 747 O O . ASP A 1 97 ? -25.313 -8.281 -31.702 1.00 72.44 97 ASP A O 1
ATOM 751 N N . LYS A 1 98 ? -24.203 -6.560 -30.837 1.00 75.25 98 LYS A N 1
ATOM 752 C CA . LYS A 1 98 ? -23.064 -6.617 -31.766 1.00 75.25 98 LYS A CA 1
ATOM 753 C C . LYS A 1 98 ? -21.687 -6.736 -31.103 1.00 75.25 98 LYS A C 1
ATOM 755 O O . LYS A 1 98 ? -20.704 -6.877 -31.828 1.00 75.25 98 LYS A O 1
ATOM 760 N N . VAL A 1 99 ? -21.576 -6.683 -29.772 1.00 81.00 99 VAL A N 1
ATOM 761 C CA . VAL A 1 99 ? -20.272 -6.717 -29.075 1.00 81.00 99 VAL A CA 1
ATOM 762 C C . VAL A 1 99 ? -19.997 -8.107 -28.502 1.00 81.00 99 VAL A C 1
ATOM 764 O O . VAL A 1 99 ? -20.877 -8.750 -27.935 1.00 81.00 99 VAL A O 1
ATOM 767 N N . ARG A 1 100 ? -18.756 -8.590 -28.654 1.00 85.69 100 ARG A N 1
ATOM 768 C CA . ARG A 1 100 ? -18.319 -9.873 -28.085 1.00 85.69 100 ARG A CA 1
ATOM 769 C C . ARG A 1 100 ? -18.384 -9.824 -26.559 1.00 85.69 100 ARG A C 1
ATOM 771 O O . ARG A 1 100 ? -17.939 -8.854 -25.954 1.00 85.69 100 ARG A O 1
ATOM 778 N N . PHE A 1 101 ? -18.858 -10.909 -25.951 1.00 85.88 101 PHE A N 1
ATOM 779 C CA . PHE A 1 101 ? -19.025 -11.010 -24.500 1.00 85.88 101 PHE A CA 1
ATOM 780 C C . PHE A 1 101 ? -17.733 -10.732 -23.715 1.00 85.88 101 PHE A C 1
ATOM 782 O O . PHE A 1 101 ? -17.785 -10.043 -22.707 1.00 85.88 101 PHE A O 1
ATOM 789 N N . SER A 1 102 ? -16.571 -11.188 -24.201 1.00 86.06 102 SER A N 1
ATOM 790 C CA . SER A 1 102 ? -15.280 -10.924 -23.545 1.00 86.06 102 SER A CA 1
ATOM 791 C C . SER A 1 102 ? -14.987 -9.427 -23.426 1.00 86.06 102 SER A C 1
ATOM 793 O O . SER A 1 102 ? -14.685 -8.941 -22.348 1.00 86.06 102 SER A O 1
ATOM 795 N N . THR A 1 103 ? -15.185 -8.677 -24.511 1.00 86.88 103 THR A N 1
ATOM 796 C CA . THR A 1 103 ? -14.984 -7.224 -24.528 1.00 86.88 103 THR A CA 1
ATOM 797 C C . THR A 1 103 ? -16.007 -6.496 -23.653 1.00 86.88 103 THR A C 1
ATOM 799 O O . THR A 1 103 ? -15.702 -5.441 -23.114 1.00 86.88 103 THR A O 1
ATOM 802 N N . LEU A 1 104 ? -17.218 -7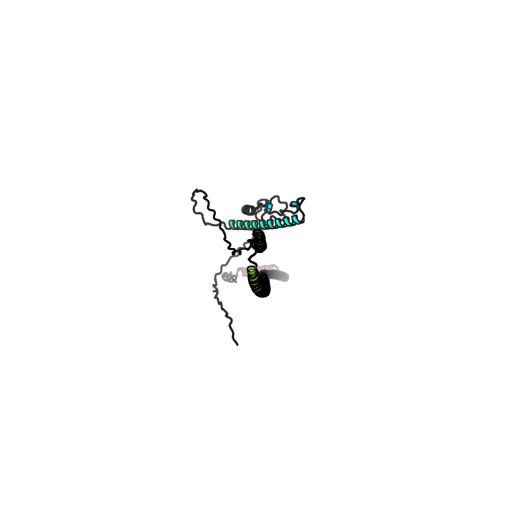.043 -23.484 1.00 89.56 104 LEU A N 1
ATOM 803 C CA . LEU A 1 104 ? -18.219 -6.476 -22.573 1.00 89.56 104 LEU A CA 1
ATOM 804 C C . LEU A 1 104 ? -17.824 -6.622 -21.102 1.00 89.56 104 LEU A C 1
ATOM 806 O O . LEU A 1 104 ? -18.120 -5.721 -20.324 1.00 89.56 104 LEU A O 1
ATOM 810 N N . VAL A 1 105 ? -17.173 -7.729 -20.732 1.00 89.62 105 VAL A N 1
ATOM 811 C CA . VAL A 1 105 ? -16.644 -7.926 -19.375 1.00 89.62 105 VAL A CA 1
ATOM 812 C C . VAL A 1 105 ? -15.521 -6.929 -19.109 1.00 89.62 105 VAL A C 1
ATOM 814 O O . VAL A 1 105 ? -15.599 -6.204 -18.126 1.00 89.62 105 VAL A O 1
ATOM 817 N N . ASP A 1 106 ? -14.560 -6.802 -20.028 1.00 91.62 106 ASP A N 1
ATOM 818 C CA . ASP A 1 106 ? -13.436 -5.869 -19.867 1.00 91.62 106 ASP A CA 1
ATOM 819 C C . ASP A 1 106 ? -13.925 -4.414 -19.713 1.00 91.62 106 ASP A C 1
ATOM 821 O O . ASP A 1 106 ? -13.507 -3.692 -18.811 1.00 91.62 106 ASP A O 1
ATOM 825 N N . VAL A 1 107 ? -14.880 -3.992 -20.551 1.00 90.56 107 VAL A N 1
ATOM 826 C CA . VAL A 1 107 ? -15.481 -2.650 -20.470 1.00 90.56 107 VAL A CA 1
ATOM 827 C C . VAL A 1 107 ? -16.289 -2.468 -19.181 1.00 90.56 107 VAL A C 1
ATOM 829 O O . VAL A 1 107 ? -16.298 -1.380 -18.607 1.00 90.56 107 VAL A O 1
ATOM 832 N N . HIS A 1 108 ? -16.984 -3.509 -18.714 1.00 93.62 108 HIS A N 1
ATOM 833 C CA . HIS A 1 108 ? -17.714 -3.460 -17.445 1.00 93.62 108 HIS A CA 1
ATOM 834 C C . HIS A 1 108 ? -16.761 -3.293 -16.257 1.00 93.62 108 HIS A C 1
ATOM 836 O O . HIS A 1 108 ? -17.011 -2.433 -15.411 1.00 93.62 108 HIS A O 1
ATOM 842 N N . ASP A 1 109 ? -15.652 -4.031 -16.245 1.00 92.69 109 ASP A N 1
ATOM 843 C CA . ASP A 1 109 ? -14.628 -3.953 -15.204 1.00 92.69 109 ASP A CA 1
ATOM 844 C C . ASP A 1 109 ? -13.973 -2.563 -15.166 1.00 92.69 109 ASP A C 1
ATOM 846 O O . ASP A 1 109 ? -13.862 -1.960 -14.095 1.00 92.69 109 ASP A O 1
ATOM 850 N N . GLU A 1 110 ? -13.606 -2.002 -16.324 1.00 93.88 110 GLU A N 1
ATOM 851 C CA . GLU A 1 110 ? -13.082 -0.631 -16.423 1.00 93.88 110 GLU A CA 1
ATOM 852 C C . GLU A 1 110 ? -14.081 0.399 -15.873 1.00 93.88 110 GLU A C 1
ATOM 854 O O . GLU A 1 110 ? -13.726 1.273 -15.076 1.00 93.88 110 GLU A O 1
ATOM 859 N N . MET A 1 111 ? -15.361 0.264 -16.232 1.00 94.44 111 MET A N 1
ATOM 860 C CA . MET A 1 111 ? -16.417 1.142 -15.733 1.00 94.44 111 MET A CA 1
ATOM 861 C C . MET A 1 111 ? -16.636 1.008 -14.221 1.00 94.44 111 MET A C 1
ATOM 863 O O . MET A 1 111 ? -16.948 2.006 -13.564 1.00 94.44 111 MET A O 1
ATOM 867 N N . GLU A 1 112 ? -16.485 -0.190 -13.657 1.00 95.25 112 GLU A N 1
ATOM 868 C CA . GLU A 1 112 ? -16.607 -0.423 -12.217 1.00 95.25 112 GLU A CA 1
ATOM 869 C C . GLU A 1 112 ? -15.419 0.171 -11.449 1.00 95.25 112 GLU A C 1
ATOM 871 O O . GLU A 1 112 ? -15.611 0.792 -10.400 1.00 95.25 112 GLU A O 1
ATOM 876 N N . ILE A 1 113 ? -14.205 0.081 -12.000 1.00 95.25 113 ILE A N 1
ATOM 877 C CA . ILE A 1 113 ? -13.016 0.748 -11.451 1.00 95.25 113 ILE A CA 1
ATOM 878 C C . ILE A 1 113 ? -13.236 2.266 -11.396 1.00 95.25 113 ILE A C 1
ATOM 880 O O . ILE A 1 113 ? -13.051 2.884 -10.341 1.00 95.25 113 ILE A O 1
ATOM 884 N N . ASP A 1 114 ? -13.693 2.868 -12.496 1.00 95.88 114 ASP A N 1
ATOM 885 C CA . ASP A 1 114 ? -13.979 4.303 -12.564 1.00 95.88 114 ASP A CA 1
ATOM 886 C C . ASP A 1 114 ? -15.100 4.717 -11.605 1.00 95.88 114 ASP A C 1
ATOM 888 O O . ASP A 1 114 ? -15.023 5.762 -10.944 1.00 95.88 114 ASP A O 1
ATOM 892 N N . ARG A 1 115 ? -16.148 3.895 -11.486 1.00 95.44 115 ARG A N 1
ATOM 893 C CA . ARG A 1 115 ? -17.245 4.113 -10.537 1.00 95.44 115 ARG A CA 1
ATOM 894 C C . ARG A 1 115 ? -16.726 4.147 -9.103 1.00 95.44 115 ARG A C 1
ATOM 896 O O . ARG A 1 115 ? -17.038 5.089 -8.373 1.00 95.44 115 ARG A O 1
ATOM 903 N N . LEU A 1 116 ? -15.919 3.162 -8.705 1.00 95.06 116 LEU A N 1
ATOM 904 C CA . LEU A 1 116 ? -15.343 3.070 -7.362 1.00 95.06 116 LEU A CA 1
ATOM 905 C C . LEU A 1 116 ? -14.401 4.243 -7.062 1.00 95.06 116 LEU A C 1
ATOM 907 O O . LEU A 1 116 ? -14.469 4.824 -5.975 1.00 95.06 116 LEU A O 1
ATOM 911 N N . ALA A 1 117 ? -13.574 4.644 -8.029 1.00 96.94 117 ALA A N 1
ATOM 912 C CA . ALA A 1 117 ? -12.691 5.799 -7.893 1.00 96.94 117 ALA A CA 1
ATOM 913 C C . ALA A 1 117 ? -13.484 7.102 -7.685 1.00 96.94 117 ALA A C 1
ATOM 915 O O . ALA A 1 117 ? -13.184 7.886 -6.779 1.00 96.94 117 ALA A O 1
ATOM 916 N N . ASN A 1 118 ? -14.534 7.321 -8.480 1.00 96.62 118 ASN A N 1
ATOM 917 C CA . ASN A 1 118 ? -15.417 8.480 -8.343 1.00 96.62 118 ASN A CA 1
ATOM 918 C C . ASN A 1 118 ? -16.191 8.464 -7.019 1.00 96.62 118 ASN A C 1
ATOM 920 O O . ASN A 1 118 ? -16.294 9.494 -6.349 1.00 96.62 118 ASN A O 1
ATOM 924 N N . LEU A 1 119 ? -16.678 7.295 -6.601 1.00 95.81 119 LEU A N 1
ATOM 925 C CA . LEU A 1 119 ? -17.361 7.122 -5.325 1.00 95.81 119 LEU A CA 1
ATOM 926 C C . LEU A 1 119 ? -16.458 7.496 -4.147 1.00 95.81 119 LEU A C 1
ATOM 928 O O . LEU A 1 119 ? -16.898 8.196 -3.231 1.00 95.81 119 LEU A O 1
ATOM 932 N N . GLN A 1 120 ? -15.194 7.070 -4.178 1.00 96.81 120 GLN A N 1
ATOM 933 C CA . GLN A 1 120 ? -14.233 7.415 -3.138 1.00 96.81 120 GLN A CA 1
ATOM 934 C C . GLN A 1 120 ? -13.984 8.927 -3.082 1.00 96.81 120 GLN A C 1
ATOM 936 O O . GLN A 1 120 ? -14.084 9.514 -2.006 1.00 96.81 120 GLN A O 1
ATOM 941 N N . ARG A 1 121 ? -13.787 9.588 -4.232 1.00 97.19 121 ARG A N 1
ATOM 942 C CA . ARG A 1 121 ? -13.639 11.055 -4.290 1.00 97.19 121 ARG A CA 1
ATOM 943 C C . ARG A 1 121 ? -14.841 11.779 -3.683 1.00 97.19 121 ARG A C 1
ATOM 945 O O . ARG A 1 121 ? -14.670 12.725 -2.918 1.00 97.19 121 ARG A O 1
ATOM 952 N N . CYS A 1 122 ? -16.059 11.320 -3.974 1.00 97.31 122 CYS A N 1
ATOM 953 C CA . CYS A 1 122 ? -17.265 11.885 -3.372 1.00 97.31 122 CYS A CA 1
ATOM 954 C C . CYS A 1 122 ? -17.312 11.681 -1.848 1.00 97.31 122 CYS A C 1
ATOM 956 O O . CYS A 1 122 ? -17.771 12.572 -1.130 1.00 97.31 122 CYS A O 1
ATOM 958 N N . ARG A 1 123 ? -16.860 10.529 -1.332 1.00 97.31 123 ARG A N 1
ATOM 959 C CA . ARG A 1 123 ? -16.787 10.273 0.119 1.00 97.31 123 ARG A CA 1
ATOM 960 C C . ARG A 1 123 ? -15.806 11.222 0.800 1.00 97.31 123 ARG A C 1
ATOM 962 O O . ARG A 1 123 ? -16.153 11.794 1.834 1.00 97.31 123 ARG A O 1
ATOM 969 N N . ASP A 1 124 ? -14.649 11.439 0.189 1.00 97.19 124 ASP A N 1
ATOM 970 C CA . ASP A 1 124 ? -13.624 12.344 0.706 1.00 97.19 124 ASP A CA 1
ATOM 971 C C . ASP A 1 124 ? -14.120 13.802 0.710 1.00 97.19 124 ASP A C 1
ATOM 973 O O . ASP A 1 124 ? -14.006 14.499 1.721 1.00 97.19 124 ASP A O 1
ATOM 977 N N . GLU A 1 125 ? -14.763 14.257 -0.374 1.00 97.81 125 GLU A N 1
ATOM 978 C CA . GLU A 1 125 ? -15.331 15.613 -0.442 1.00 97.81 125 GLU A CA 1
ATOM 979 C C . GLU A 1 125 ? -16.487 15.793 0.558 1.00 97.81 125 GLU A C 1
ATOM 981 O O . GLU A 1 125 ? -16.601 16.836 1.200 1.00 97.81 125 GLU A O 1
ATOM 986 N N . ARG A 1 126 ? -17.309 14.760 0.791 1.00 96.69 126 ARG A N 1
ATOM 987 C CA . ARG A 1 126 ? -18.330 14.786 1.854 1.00 96.69 126 ARG A CA 1
ATOM 988 C C . ARG A 1 126 ? -17.701 14.928 3.238 1.00 96.69 126 ARG A C 1
ATOM 990 O O . ARG A 1 126 ? -18.248 15.636 4.083 1.00 96.69 126 ARG A O 1
ATOM 997 N N . GLU A 1 127 ? -16.595 14.243 3.508 1.00 96.75 127 GLU A N 1
ATOM 998 C CA . GLU A 1 127 ? -15.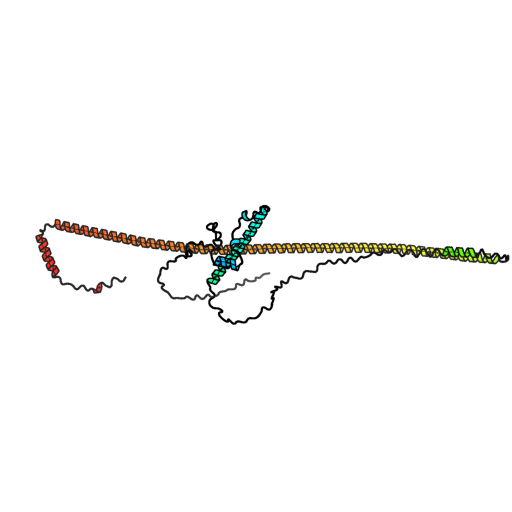892 14.386 4.783 1.00 96.75 127 GLU A CA 1
ATOM 999 C C . GLU A 1 127 ? -15.312 15.797 4.940 1.00 96.75 127 GLU A C 1
ATOM 1001 O O . GLU A 1 127 ? -15.397 16.387 6.018 1.00 96.75 127 GLU A O 1
ATOM 1006 N N . LYS A 1 128 ? -14.798 16.379 3.853 1.00 96.56 128 LYS A N 1
ATOM 1007 C CA . LYS A 1 128 ? -14.342 17.769 3.821 1.00 96.56 128 LYS A CA 1
ATOM 1008 C C . LYS A 1 128 ? -15.475 18.752 4.128 1.00 96.56 128 LYS A C 1
ATOM 1010 O O . LYS A 1 128 ? -15.281 19.611 4.982 1.00 96.56 128 LYS A O 1
ATOM 1015 N N . ILE A 1 129 ? -16.664 18.569 3.545 1.00 95.69 129 ILE A N 1
ATOM 1016 C CA . ILE A 1 129 ? -17.869 19.353 3.882 1.00 95.69 129 ILE A CA 1
ATOM 1017 C C . ILE A 1 129 ? -18.186 19.237 5.379 1.00 95.69 129 ILE A C 1
ATOM 1019 O O . ILE A 1 129 ? -18.395 20.242 6.052 1.00 95.69 129 ILE A O 1
ATOM 1023 N N . ILE A 1 130 ? -18.153 18.025 5.946 1.00 94.62 130 ILE A N 1
ATOM 1024 C CA . ILE A 1 130 ? -18.390 17.825 7.385 1.00 94.62 130 ILE A CA 1
ATO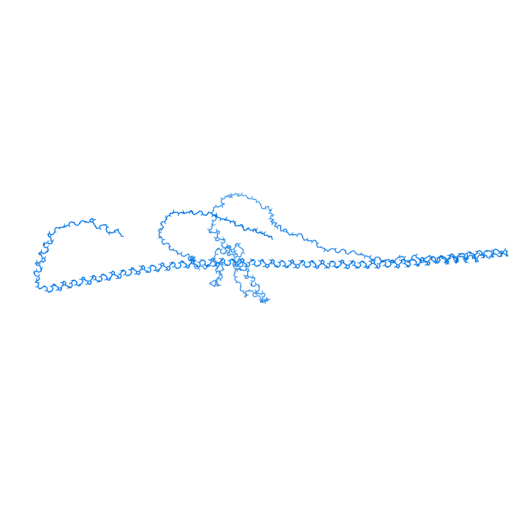M 1025 C C . ILE A 1 130 ? -17.362 18.581 8.228 1.00 94.62 130 ILE A C 1
ATOM 1027 O O . ILE A 1 130 ? -17.734 19.186 9.233 1.00 94.62 130 ILE A O 1
ATOM 1031 N N . ARG A 1 131 ? -16.083 18.564 7.841 1.00 93.56 131 ARG A N 1
ATOM 1032 C CA . ARG A 1 131 ? -15.028 19.309 8.542 1.00 93.56 131 ARG A CA 1
ATOM 1033 C C . ARG A 1 131 ? -15.242 20.823 8.439 1.00 93.56 131 ARG A C 1
ATOM 1035 O O . ARG A 1 131 ? -15.130 21.500 9.457 1.00 93.56 131 ARG A O 1
ATOM 1042 N N . GLU A 1 132 ? -15.597 21.334 7.261 1.00 92.75 132 GLU A N 1
ATOM 1043 C CA . GLU A 1 132 ? -15.924 22.751 7.026 1.00 92.75 132 GLU A CA 1
ATOM 1044 C C . GLU A 1 132 ? -17.129 23.215 7.864 1.00 92.75 132 GLU A C 1
ATOM 1046 O O . GLU A 1 132 ? -17.101 24.306 8.430 1.00 92.75 132 GLU A O 1
ATOM 1051 N N . GLU A 1 133 ? -18.160 22.376 7.994 1.00 90.44 133 GLU A N 1
ATOM 1052 C CA . GLU A 1 133 ? -19.350 22.665 8.803 1.00 90.44 133 GLU A CA 1
ATOM 1053 C C . GLU A 1 133 ? -19.104 22.542 10.314 1.00 90.44 133 GLU A C 1
ATOM 1055 O O . GLU A 1 133 ? -19.675 23.299 11.097 1.00 90.44 133 GLU A O 1
ATOM 1060 N N . THR A 1 134 ? -18.292 21.568 10.743 1.00 88.56 134 THR A N 1
ATOM 1061 C CA . THR A 1 134 ? -18.028 21.294 12.172 1.00 88.56 134 THR A CA 1
ATOM 1062 C C . THR A 1 134 ? -17.068 22.315 12.772 1.00 88.56 134 THR A C 1
ATOM 1064 O O . THR A 1 134 ? -17.175 22.653 13.951 1.00 88.56 134 THR A O 1
ATOM 1067 N N . PHE A 1 135 ? -16.158 22.839 11.955 1.00 80.31 135 PHE A N 1
ATOM 1068 C CA . PHE A 1 135 ? -15.283 23.949 12.304 1.00 80.31 135 PHE A CA 1
ATOM 1069 C C . PHE A 1 135 ? -15.659 25.153 11.442 1.00 80.31 135 PHE A C 1
ATOM 1071 O O . PHE A 1 135 ? -14.890 25.518 10.546 1.00 80.31 135 PHE A O 1
ATOM 1078 N N . PRO A 1 136 ? -16.831 25.782 11.685 1.00 62.12 136 PRO A N 1
ATOM 1079 C CA . PRO A 1 136 ? -17.155 27.022 11.008 1.00 62.12 136 PRO A CA 1
ATOM 1080 C C . PRO A 1 136 ? -16.027 27.977 11.364 1.00 62.12 136 PRO A C 1
ATOM 1082 O O . PRO A 1 136 ? -15.819 28.246 12.546 1.00 62.12 136 PRO A O 1
ATOM 1085 N N . LYS A 1 137 ? -15.247 28.391 10.358 1.00 61.97 137 LYS A N 1
ATOM 1086 C CA . LYS A 1 137 ? -14.108 29.304 10.504 1.00 61.97 137 LYS A CA 1
ATOM 1087 C C . LYS A 1 137 ? -14.556 30.480 11.366 1.00 61.97 137 LYS A C 1
ATOM 1089 O O . LYS A 1 137 ? -15.202 31.405 10.874 1.00 61.97 137 LYS A O 1
ATOM 1094 N N . SER A 1 138 ? -14.278 30.419 12.665 1.00 54.59 138 SER A N 1
ATOM 1095 C CA . SER A 1 138 ? -14.607 31.505 13.557 1.00 54.59 138 SER A CA 1
ATOM 1096 C C . SER A 1 138 ? -13.634 32.620 13.205 1.00 54.59 138 SER A C 1
ATOM 1098 O O . SER A 1 138 ? -12.421 32.476 13.302 1.00 54.59 138 SER A O 1
ATOM 1100 N N . LEU A 1 139 ? -14.196 33.723 12.718 1.00 58.53 139 LEU A N 1
ATOM 1101 C CA . LEU A 1 139 ? -13.610 35.050 12.861 1.00 58.53 139 LEU A CA 1
ATOM 1102 C C . LEU A 1 139 ? -12.191 35.215 12.288 1.00 58.53 139 LEU A C 1
ATOM 1104 O O . LEU A 1 139 ? -11.259 35.559 13.006 1.00 58.53 139 LEU A O 1
ATOM 1108 N N . SER A 1 140 ? -12.035 35.102 10.971 1.00 52.56 140 SER A N 1
ATOM 1109 C CA . SER A 1 140 ? -10.978 35.864 10.302 1.00 52.56 140 SER A CA 1
ATOM 1110 C C . SER A 1 140 ? -11.451 36.316 8.928 1.00 52.56 140 SER A C 1
ATOM 1112 O O . SER A 1 140 ? -11.841 35.495 8.103 1.00 52.56 140 SER A O 1
ATOM 1114 N N . THR A 1 141 ? -11.426 37.635 8.718 1.00 50.47 141 THR A N 1
ATOM 1115 C CA . THR A 1 141 ? -11.779 38.393 7.499 1.00 50.47 141 THR A CA 1
ATOM 1116 C C . THR A 1 141 ? -13.263 38.724 7.266 1.00 50.47 141 THR A C 1
ATOM 1118 O O . THR A 1 141 ? -13.833 38.496 6.207 1.00 50.47 141 THR A O 1
ATOM 1121 N N . LYS A 1 142 ? -13.880 39.411 8.238 1.00 51.97 142 LYS A N 1
ATOM 1122 C CA . LYS A 1 142 ? -14.716 40.577 7.901 1.00 51.97 142 LYS A CA 1
ATOM 1123 C C . LYS A 1 142 ? -13.812 41.804 7.930 1.00 51.97 142 LYS A C 1
ATOM 1125 O O . LYS A 1 142 ? -13.608 42.365 8.999 1.00 51.97 142 LYS A O 1
ATOM 1130 N N . LEU A 1 143 ? -13.248 42.191 6.792 1.00 50.88 143 LEU A N 1
ATOM 1131 C CA . LEU A 1 143 ? -12.785 43.560 6.584 1.00 50.88 143 LEU A CA 1
ATOM 1132 C C . LEU A 1 143 ? -12.629 43.829 5.087 1.00 50.88 143 LEU A C 1
ATOM 1134 O O . LEU A 1 143 ? -11.878 43.154 4.394 1.00 50.88 143 LEU A O 1
ATOM 1138 N N . VAL A 1 144 ? -13.329 44.889 4.686 1.00 50.16 144 VAL A N 1
ATOM 1139 C CA . VAL A 1 144 ? -13.238 45.652 3.440 1.00 50.16 144 VAL A CA 1
ATOM 1140 C C . VAL A 1 144 ? -14.060 45.128 2.258 1.00 50.16 144 VAL A C 1
ATOM 1142 O O . VAL A 1 144 ? -13.559 44.602 1.271 1.00 50.16 144 VAL A O 1
ATOM 1145 N N . ASP A 1 145 ? -15.359 45.414 2.353 1.00 48.97 145 ASP A N 1
ATOM 1146 C CA . ASP A 1 145 ? -16.142 45.903 1.220 1.00 48.97 145 ASP A CA 1
ATOM 1147 C C . ASP A 1 145 ? -15.617 47.290 0.810 1.00 48.97 145 ASP A C 1
ATOM 1149 O O . ASP A 1 145 ? -15.789 48.270 1.537 1.00 48.97 145 ASP A O 1
ATOM 1153 N N . SER A 1 146 ? -15.021 47.391 -0.376 1.00 45.69 146 SER A N 1
ATOM 1154 C CA . SER A 1 146 ? -15.020 48.625 -1.169 1.00 45.69 146 SER A CA 1
ATOM 1155 C C . SER A 1 146 ? -14.815 48.316 -2.654 1.00 45.69 146 SER A C 1
ATOM 1157 O O . SER A 1 146 ? -13.738 48.419 -3.221 1.00 45.69 146 SER A O 1
ATOM 1159 N N . LYS A 1 147 ? -15.924 47.946 -3.297 1.00 52.34 147 LYS A N 1
ATOM 1160 C CA . LYS A 1 147 ? -16.447 48.597 -4.508 1.00 52.34 147 LYS A CA 1
ATOM 1161 C C . LYS A 1 147 ? -15.411 49.332 -5.382 1.00 52.34 147 LYS A C 1
ATOM 1163 O O . LYS A 1 147 ? -15.283 50.548 -5.281 1.00 52.34 147 LYS A O 1
ATOM 1168 N N . THR A 1 148 ? -14.849 48.644 -6.371 1.00 40.84 148 THR A N 1
ATOM 1169 C CA . THR A 1 148 ? -14.429 49.270 -7.634 1.00 40.84 148 THR A CA 1
ATOM 1170 C C . THR A 1 148 ? -14.733 48.348 -8.810 1.00 40.84 148 THR A C 1
ATOM 1172 O O . THR A 1 148 ? -14.230 47.238 -8.937 1.00 40.84 148 THR A O 1
ATOM 1175 N N . LYS A 1 149 ? -15.618 48.846 -9.678 1.00 52.44 149 LYS A N 1
ATOM 1176 C CA . LYS A 1 149 ? -15.785 48.399 -11.058 1.00 52.44 149 LYS A CA 1
ATOM 1177 C 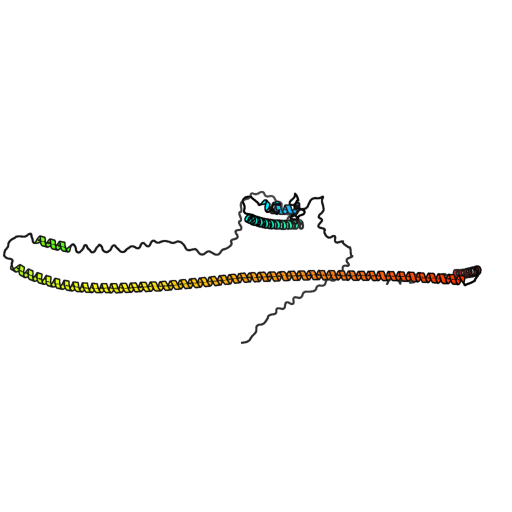C . LYS A 1 149 ? -14.496 48.721 -11.820 1.00 52.44 149 LYS A C 1
ATOM 1179 O O . LYS A 1 149 ? -14.187 49.901 -11.964 1.00 52.44 149 LYS A O 1
ATOM 1184 N N . SER A 1 150 ? -13.823 47.724 -12.382 1.00 41.09 150 SER A N 1
ATOM 1185 C CA . SER A 1 150 ? -13.016 47.899 -13.594 1.00 41.09 150 SER A CA 1
ATOM 1186 C C . SER A 1 150 ? -12.766 46.560 -14.294 1.00 41.09 150 SER A C 1
ATOM 1188 O O . SER A 1 150 ? -12.709 45.502 -13.678 1.00 41.09 150 SER A O 1
ATOM 1190 N N . ASN A 1 151 ? -12.715 46.666 -15.618 1.00 41.22 151 ASN A N 1
ATOM 1191 C CA . ASN A 1 151 ? -12.664 45.650 -16.667 1.00 41.22 151 ASN A CA 1
ATOM 1192 C C . ASN A 1 151 ? -11.670 44.482 -16.491 1.00 41.22 151 ASN A C 1
ATOM 1194 O O . ASN A 1 151 ? -10.613 44.656 -15.886 1.00 41.22 151 ASN A O 1
ATOM 1198 N N . PRO A 1 152 ? -11.931 43.335 -17.158 1.00 45.56 152 PRO A N 1
ATOM 1199 C CA . PRO A 1 152 ? -10.975 42.247 -17.281 1.00 45.56 152 PRO A CA 1
ATOM 1200 C C . PRO A 1 152 ? -10.012 42.521 -18.446 1.00 45.56 152 PRO A C 1
ATOM 1202 O O . PRO A 1 152 ? -10.331 42.285 -19.611 1.00 45.56 152 PRO A O 1
ATOM 1205 N N . SER A 1 153 ? -8.811 42.991 -18.125 1.00 39.22 153 SER A N 1
ATOM 1206 C CA . SER A 1 153 ? -7.672 42.961 -19.043 1.00 39.22 153 SER A CA 1
ATOM 1207 C C . SER A 1 153 ? -6.769 41.794 -18.662 1.00 39.22 153 SER A C 1
ATOM 1209 O O . SER A 1 153 ? -5.998 41.876 -17.715 1.00 39.22 153 SER A O 1
ATOM 1211 N N . ASN A 1 154 ? -6.938 40.698 -19.396 1.00 50.06 154 ASN A N 1
ATOM 1212 C CA . ASN A 1 154 ? -5.887 39.836 -19.930 1.00 50.06 154 ASN A CA 1
ATOM 1213 C C . ASN A 1 154 ? -4.535 39.823 -19.172 1.00 50.06 154 ASN A C 1
ATOM 1215 O O . ASN A 1 154 ? -3.649 40.628 -19.453 1.00 50.06 154 ASN A O 1
ATOM 1219 N N . SER A 1 155 ? -4.335 38.839 -18.293 1.00 39.25 155 SER A N 1
ATOM 1220 C CA . SER A 1 155 ? -2.995 38.347 -17.952 1.00 39.25 155 SER A CA 1
ATOM 1221 C C . SER A 1 155 ? -3.012 36.828 -17.798 1.00 39.25 155 SER A C 1
ATOM 1223 O O . SER A 1 155 ? -3.304 36.234 -16.764 1.00 39.25 155 SER A O 1
ATOM 1225 N N . HIS A 1 156 ? -2.713 36.211 -18.931 1.00 49.19 156 HIS A N 1
ATOM 1226 C CA . HIS A 1 156 ? -2.284 34.841 -19.101 1.00 49.19 156 HIS A CA 1
ATOM 1227 C C . HIS A 1 156 ? -0.973 34.633 -18.323 1.00 49.19 156 HIS A C 1
ATOM 1229 O O . HIS A 1 156 ? 0.080 35.107 -18.743 1.00 49.19 156 HIS A O 1
ATOM 1235 N N . LEU A 1 157 ? -1.037 33.955 -17.178 1.00 42.56 157 LEU A N 1
ATOM 1236 C CA . LEU A 1 157 ? 0.134 33.422 -16.481 1.00 42.56 157 LEU A CA 1
ATOM 1237 C C . LEU A 1 157 ? 0.029 31.898 -16.502 1.00 42.56 157 LEU A C 1
ATOM 1239 O O . LEU A 1 157 ? -0.605 31.276 -15.655 1.00 42.56 157 LEU A O 1
ATOM 1243 N N . HIS A 1 158 ? 0.614 31.320 -17.550 1.00 41.84 158 HIS A N 1
ATOM 1244 C CA . HIS A 1 158 ? 1.035 29.929 -17.555 1.00 41.84 158 HIS A CA 1
ATOM 1245 C C . HIS A 1 158 ? 2.219 29.793 -16.598 1.00 41.84 158 HIS A C 1
ATOM 1247 O O . HIS A 1 158 ? 3.306 30.287 -16.892 1.00 41.84 158 HIS A O 1
ATOM 1253 N N . ASP A 1 159 ? 2.023 29.073 -15.496 1.00 36.78 159 ASP A N 1
ATOM 1254 C CA . ASP A 1 159 ? 3.128 28.426 -14.795 1.00 36.78 159 ASP A CA 1
ATOM 1255 C C . ASP A 1 159 ? 3.648 27.293 -15.687 1.00 36.78 159 ASP A C 1
ATOM 1257 O O . ASP A 1 159 ? 3.104 26.188 -15.749 1.00 36.78 159 ASP A O 1
ATOM 1261 N N . HIS A 1 160 ? 4.690 27.612 -16.449 1.00 42.72 160 HIS A N 1
ATOM 1262 C CA . HIS A 1 160 ? 5.447 26.664 -17.247 1.00 42.72 160 HIS A CA 1
ATOM 1263 C C . HIS A 1 160 ? 6.503 26.021 -16.335 1.00 42.72 160 HIS A C 1
ATOM 1265 O O . HIS A 1 160 ? 7.576 26.574 -16.106 1.00 42.72 160 HIS A O 1
ATOM 1271 N N . VAL A 1 161 ? 6.193 24.842 -15.787 1.00 46.38 161 VAL A N 1
ATOM 1272 C CA . VAL A 1 161 ? 7.175 23.993 -15.097 1.00 46.38 161 VAL A CA 1
ATOM 1273 C C . VAL A 1 161 ? 8.143 23.441 -16.144 1.00 46.38 161 VAL A C 1
ATOM 1275 O O . VAL A 1 161 ? 7.864 22.476 -16.856 1.00 46.38 161 VAL A O 1
ATOM 1278 N N . GLU A 1 162 ? 9.287 24.106 -16.262 1.00 39.50 162 GLU A N 1
ATOM 1279 C CA . GLU A 1 162 ? 10.401 23.751 -17.133 1.00 39.50 162 GLU A CA 1
ATOM 1280 C C . GLU A 1 162 ? 11.133 22.514 -16.587 1.00 39.50 162 GLU A C 1
ATOM 1282 O O . GLU A 1 162 ? 12.106 22.587 -15.835 1.00 39.50 162 GLU A O 1
ATOM 1287 N N . SER A 1 163 ? 10.630 21.338 -16.963 1.00 41.59 163 SER A N 1
ATOM 1288 C CA . SER A 1 163 ? 11.329 20.065 -16.786 1.00 41.59 163 SER A CA 1
ATOM 1289 C C . SER A 1 163 ? 12.491 19.994 -17.778 1.00 41.59 163 SER A C 1
ATOM 1291 O O . SER A 1 163 ? 12.306 19.688 -18.956 1.00 41.59 163 SER A O 1
ATOM 1293 N N . ARG A 1 164 ? 13.701 20.301 -17.301 1.00 39.22 164 ARG A N 1
ATOM 1294 C CA . ARG A 1 164 ? 14.960 20.143 -18.042 1.00 39.22 164 ARG A CA 1
ATOM 1295 C C . ARG A 1 164 ? 15.235 18.662 -18.311 1.00 39.22 164 ARG A C 1
ATOM 1297 O O . ARG A 1 164 ? 15.754 17.951 -17.454 1.00 39.22 164 ARG A O 1
ATOM 1304 N N . LEU A 1 165 ? 14.898 18.218 -19.517 1.00 49.31 165 LEU A N 1
ATOM 1305 C CA . LEU A 1 165 ? 15.432 16.998 -20.119 1.00 49.31 165 LEU A CA 1
ATOM 1306 C C . LEU A 1 165 ? 16.854 17.264 -20.654 1.00 49.31 165 LEU A C 1
ATOM 1308 O O . LEU A 1 165 ? 17.126 18.371 -21.128 1.00 49.31 165 LEU A O 1
ATOM 1312 N N . PRO A 1 166 ? 17.767 16.279 -20.598 1.00 60.91 166 PRO A N 1
ATOM 1313 C CA . PRO A 1 166 ? 19.113 16.419 -21.144 1.00 60.91 166 PRO A CA 1
ATOM 1314 C C . PRO A 1 166 ? 19.087 16.482 -22.684 1.00 60.91 166 PRO A C 1
ATOM 1316 O O . PRO A 1 166 ? 18.207 15.883 -23.313 1.00 60.91 166 PRO A O 1
ATOM 1319 N N . PRO A 1 167 ? 20.042 17.190 -23.314 1.00 50.78 167 PRO A N 1
ATOM 1320 C CA . PRO A 1 167 ? 20.075 17.348 -24.759 1.00 50.78 167 PRO A CA 1
ATOM 1321 C C . PRO A 1 167 ? 20.356 16.006 -25.439 1.00 50.78 167 PRO A C 1
ATOM 1323 O O . PRO A 1 167 ? 21.360 15.339 -25.195 1.00 50.78 167 PRO A O 1
ATOM 1326 N N . ARG A 1 168 ? 19.426 15.628 -26.314 1.00 44.19 168 ARG A N 1
ATOM 1327 C CA . ARG A 1 168 ? 19.508 14.485 -27.221 1.00 44.19 168 ARG A CA 1
ATOM 1328 C C . ARG A 1 168 ? 20.668 14.711 -28.213 1.00 44.19 168 ARG A C 1
ATOM 1330 O O . ARG A 1 168 ? 20.746 15.805 -28.776 1.00 44.19 168 ARG A O 1
ATOM 1337 N N . PRO A 1 169 ? 21.549 13.726 -28.459 1.00 57.41 169 PRO A N 1
ATOM 1338 C CA . PRO A 1 169 ? 22.609 13.862 -29.454 1.00 57.41 169 PRO A CA 1
ATOM 1339 C C . PRO A 1 169 ? 22.014 13.957 -30.872 1.00 57.41 169 PRO A C 1
ATOM 1341 O O . PRO A 1 169 ? 21.028 13.268 -31.164 1.00 57.41 169 PRO A O 1
ATOM 1344 N N . PRO A 1 170 ? 22.581 14.788 -31.767 1.00 51.03 170 PRO A N 1
ATOM 1345 C CA . PRO A 1 170 ? 22.102 14.897 -33.135 1.00 51.03 170 PRO A CA 1
ATOM 1346 C C . PRO A 1 170 ? 22.361 13.590 -33.886 1.00 51.03 170 PRO A C 1
ATOM 1348 O O . PRO A 1 170 ? 23.491 13.140 -34.065 1.00 51.03 170 PRO A O 1
ATOM 1351 N N . SER A 1 171 ? 21.265 12.983 -34.322 1.00 41.81 171 SER A N 1
ATOM 1352 C CA . SER A 1 171 ? 21.239 11.821 -35.193 1.00 41.81 171 SER A CA 1
ATOM 1353 C C . SER A 1 171 ? 21.835 12.195 -36.549 1.00 41.81 171 SER A C 1
ATOM 1355 O O . SER A 1 171 ? 21.347 13.093 -37.234 1.00 41.81 171 SER A O 1
ATOM 1357 N N . SER A 1 172 ? 22.881 11.473 -36.940 1.00 45.94 172 SER A N 1
ATOM 1358 C CA . SER A 1 172 ? 23.317 11.364 -38.330 1.00 45.94 172 SER A CA 1
ATOM 1359 C C . SER A 1 172 ? 22.153 10.946 -39.223 1.00 45.94 172 SER A C 1
ATOM 1361 O O . SER A 1 172 ? 21.487 9.958 -38.927 1.00 45.94 172 SER A O 1
ATOM 1363 N N . SER A 1 173 ? 21.944 11.658 -40.331 1.00 45.41 173 SER A N 1
ATOM 1364 C CA . SER A 1 173 ? 21.601 11.089 -41.649 1.00 45.41 173 SER A CA 1
ATOM 1365 C C . SER A 1 173 ? 21.255 12.206 -42.636 1.00 45.41 173 SER A C 1
ATOM 1367 O O . SER A 1 173 ? 20.100 12.491 -42.937 1.00 45.41 173 SER A O 1
ATOM 1369 N N . ARG A 1 174 ? 22.288 12.824 -43.214 1.00 37.25 174 ARG A N 1
ATOM 1370 C CA . ARG A 1 174 ? 22.161 13.397 -44.555 1.00 37.25 174 ARG A CA 1
ATOM 1371 C C . ARG A 1 174 ? 23.229 12.762 -45.425 1.00 37.25 174 ARG A C 1
ATOM 1373 O O . ARG A 1 174 ? 24.385 13.164 -45.416 1.00 37.25 174 ARG A O 1
ATOM 1380 N N . LEU A 1 175 ? 22.814 11.702 -46.109 1.00 42.44 175 LEU A N 1
ATOM 1381 C CA . LEU A 1 175 ? 23.546 11.100 -47.210 1.00 42.44 175 LEU A CA 1
ATOM 1382 C C . LEU A 1 175 ? 23.624 12.143 -48.328 1.00 42.44 175 LEU A C 1
ATOM 1384 O O . LEU A 1 175 ? 22.677 12.331 -49.086 1.00 42.44 175 LEU A O 1
ATOM 1388 N N . THR A 1 176 ? 24.742 12.853 -48.416 1.00 37.50 176 THR A N 1
ATOM 1389 C CA . THR A 1 176 ? 25.174 13.474 -49.666 1.00 37.50 176 THR A CA 1
ATOM 1390 C C . THR A 1 176 ? 25.812 12.383 -50.511 1.00 37.50 176 THR A C 1
ATOM 1392 O O . THR A 1 176 ? 26.988 12.064 -50.370 1.00 37.50 176 THR A O 1
ATOM 1395 N N . THR A 1 177 ? 25.008 11.793 -51.390 1.00 40.44 177 THR A N 1
ATOM 1396 C CA . THR A 1 177 ? 25.474 11.088 -52.584 1.00 40.44 177 THR A CA 1
ATOM 1397 C C . THR A 1 177 ? 26.203 12.090 -53.475 1.00 40.44 177 THR A C 1
ATOM 1399 O O . THR A 1 177 ? 25.602 12.739 -54.332 1.00 40.44 177 THR A O 1
ATOM 1402 N N . THR A 1 178 ? 27.503 12.269 -53.253 1.00 38.09 178 THR A N 1
ATOM 1403 C CA . THR A 1 178 ? 28.382 12.835 -54.270 1.00 38.09 178 THR A CA 1
ATOM 1404 C C . THR A 1 178 ? 28.644 11.737 -55.290 1.00 38.09 178 THR A C 1
ATOM 1406 O O . THR A 1 178 ? 29.373 10.778 -55.047 1.00 38.09 178 THR A O 1
ATOM 1409 N N . ASN A 1 179 ? 27.987 11.872 -56.440 1.00 43.50 179 ASN A N 1
ATOM 1410 C CA . ASN A 1 179 ? 28.275 11.113 -57.646 1.00 43.50 179 ASN A CA 1
ATOM 1411 C C . ASN A 1 179 ? 29.740 11.350 -58.046 1.00 43.50 179 ASN A C 1
ATOM 1413 O O . ASN A 1 179 ? 30.070 12.305 -58.751 1.00 43.50 179 ASN A O 1
ATOM 1417 N N . LEU A 1 180 ? 30.629 10.477 -57.573 1.00 41.22 180 LEU A N 1
ATOM 1418 C CA . LEU A 1 180 ? 31.955 10.271 -58.140 1.00 41.22 180 LEU A CA 1
ATOM 1419 C C . LEU A 1 180 ? 31.762 9.569 -59.481 1.00 41.22 180 LEU A C 1
ATOM 1421 O O . LEU A 1 180 ? 31.770 8.348 -59.601 1.00 41.22 180 LEU A O 1
ATOM 1425 N N . THR A 1 181 ? 31.521 10.396 -60.490 1.00 42.34 181 THR A N 1
ATOM 1426 C CA . THR A 1 181 ? 31.615 10.034 -61.898 1.00 42.34 181 THR A CA 1
ATOM 1427 C C . THR A 1 181 ? 33.055 9.593 -62.148 1.00 42.34 181 THR A C 1
ATOM 1429 O O . THR A 1 181 ? 33.964 10.422 -62.226 1.00 42.34 181 THR A O 1
ATOM 1432 N N . TRP A 1 182 ? 33.275 8.283 -62.211 1.00 42.56 182 TRP A N 1
ATOM 1433 C CA . TRP A 1 182 ? 34.509 7.698 -62.712 1.00 42.56 182 TRP A CA 1
ATOM 1434 C C . TRP A 1 182 ? 34.676 8.166 -64.158 1.00 42.56 182 TRP A C 1
ATOM 1436 O O . TRP A 1 182 ? 34.010 7.671 -65.062 1.00 42.56 182 TRP A O 1
ATOM 1446 N N . LYS A 1 183 ? 35.516 9.183 -64.371 1.00 39.56 183 LYS A N 1
ATOM 1447 C CA . LYS A 1 183 ? 35.994 9.527 -65.708 1.00 39.56 183 LYS A CA 1
ATOM 1448 C C . LYS A 1 183 ? 36.928 8.404 -66.141 1.00 39.56 183 LYS A C 1
ATOM 1450 O O . LYS A 1 183 ? 38.008 8.241 -65.578 1.00 39.56 183 LYS A O 1
ATOM 1455 N N . THR A 1 184 ? 36.472 7.615 -67.102 1.00 44.72 184 THR A N 1
ATOM 1456 C CA . THR A 1 184 ? 37.281 6.653 -67.843 1.00 44.72 184 THR A CA 1
ATOM 1457 C C . THR A 1 184 ? 38.450 7.384 -68.518 1.00 44.72 184 THR A C 1
ATOM 1459 O O . THR A 1 184 ? 38.234 8.419 -69.153 1.00 44.72 184 THR A O 1
ATOM 1462 N N . PRO A 1 185 ? 39.698 6.909 -68.381 1.00 48.38 185 PRO A N 1
ATOM 1463 C CA . PRO A 1 185 ? 40.820 7.432 -69.143 1.00 48.38 185 PRO A CA 1
ATOM 1464 C C . PRO A 1 185 ? 40.869 6.715 -70.497 1.00 48.38 185 PRO A C 1
ATOM 1466 O O . PRO A 1 185 ? 41.593 5.737 -70.625 1.00 48.38 185 PRO A O 1
ATOM 1469 N N . ASP A 1 186 ? 40.091 7.172 -71.485 1.00 45.56 186 ASP A N 1
ATOM 1470 C CA . ASP A 1 186 ? 40.043 6.505 -72.802 1.00 45.56 186 ASP A CA 1
ATOM 1471 C C . ASP A 1 186 ? 40.083 7.453 -74.019 1.00 45.56 186 ASP A C 1
ATOM 1473 O O . ASP A 1 186 ? 39.595 7.115 -75.084 1.00 45.56 186 ASP A O 1
ATOM 1477 N N . ASP A 1 187 ? 40.712 8.631 -73.890 1.00 47.59 187 ASP A N 1
ATOM 1478 C CA . ASP A 1 187 ? 40.799 9.631 -74.982 1.00 47.59 187 ASP A CA 1
ATOM 1479 C C . ASP A 1 187 ? 42.230 10.145 -75.248 1.00 47.59 187 ASP A C 1
ATOM 1481 O O . ASP A 1 187 ? 42.450 11.303 -75.606 1.00 47.59 187 ASP A O 1
ATOM 1485 N N . ARG A 1 188 ? 43.265 9.314 -75.052 1.00 48.00 188 ARG A N 1
ATOM 1486 C CA . ARG A 1 188 ? 44.664 9.735 -75.313 1.00 48.00 188 ARG A CA 1
ATOM 1487 C C . ARG A 1 188 ? 45.432 8.955 -76.375 1.00 48.00 188 ARG A C 1
ATOM 1489 O O . ARG A 1 188 ? 46.601 9.272 -76.589 1.00 48.00 188 ARG A O 1
ATOM 1496 N N . ASN A 1 189 ? 44.799 8.015 -77.079 1.00 46.75 189 ASN A N 1
ATOM 1497 C CA . ASN A 1 189 ? 45.497 7.170 -78.057 1.00 46.75 189 ASN A CA 1
ATOM 1498 C C . ASN A 1 189 ? 45.187 7.457 -79.542 1.00 46.75 189 ASN A C 1
ATOM 1500 O O . ASN A 1 189 ? 45.776 6.816 -80.406 1.00 46.75 189 ASN A O 1
ATOM 1504 N N . GLU A 1 190 ? 44.354 8.453 -79.873 1.00 43.28 190 GLU A N 1
ATOM 1505 C CA . GLU A 1 190 ? 44.038 8.778 -81.281 1.00 43.28 190 GLU A CA 1
ATOM 1506 C C . GLU A 1 190 ? 45.021 9.744 -81.975 1.00 43.28 190 GLU A C 1
ATOM 1508 O O . GLU A 1 190 ? 44.982 9.900 -83.193 1.00 43.28 190 GLU A O 1
ATOM 1513 N N . LEU A 1 191 ? 45.971 10.358 -81.261 1.00 50.19 191 LEU A N 1
ATOM 1514 C CA . LEU A 1 191 ? 46.861 11.381 -81.845 1.00 50.19 191 LEU A CA 1
ATOM 1515 C C . LEU A 1 191 ? 48.218 10.863 -82.354 1.00 50.19 191 LEU A C 1
ATOM 1517 O O . LEU A 1 191 ? 49.072 11.666 -82.726 1.00 50.19 191 LEU A O 1
ATOM 1521 N N . ARG A 1 192 ? 48.444 9.542 -82.399 1.00 46.59 192 ARG A N 1
ATOM 1522 C CA . ARG A 1 192 ? 49.761 8.972 -82.759 1.00 46.59 192 ARG A CA 1
ATOM 1523 C C . ARG A 1 192 ? 49.800 8.117 -84.031 1.00 46.59 192 ARG A C 1
ATOM 1525 O O . ARG A 1 192 ? 50.850 7.564 -84.338 1.00 46.59 192 ARG A O 1
ATOM 1532 N N . ILE A 1 193 ? 48.710 8.055 -84.801 1.00 47.72 193 ILE A N 1
ATOM 1533 C CA . ILE A 1 193 ? 48.667 7.346 -86.101 1.00 47.72 193 ILE A CA 1
ATOM 1534 C C . ILE A 1 193 ? 48.853 8.310 -87.298 1.00 47.72 193 ILE A C 1
ATOM 1536 O O . ILE A 1 193 ? 49.170 7.884 -88.405 1.00 47.72 193 ILE A O 1
ATOM 1540 N N . SER A 1 194 ? 48.789 9.630 -87.095 1.00 49.25 194 SER A N 1
ATOM 1541 C CA . SER A 1 194 ? 48.850 10.625 -88.183 1.00 49.25 194 SER A CA 1
ATOM 1542 C C . SER A 1 194 ? 50.261 11.008 -88.666 1.00 49.25 194 SER A C 1
ATOM 1544 O O . SER A 1 194 ? 50.386 11.663 -89.698 1.00 49.25 194 SER A O 1
ATOM 1546 N N . ALA A 1 195 ? 51.337 10.591 -87.985 1.00 48.62 195 ALA A N 1
ATOM 1547 C CA . ALA A 1 195 ? 52.705 10.987 -88.355 1.00 48.62 195 ALA A CA 1
ATOM 1548 C C . ALA A 1 195 ? 53.396 10.052 -89.376 1.00 48.62 195 ALA A C 1
ATOM 1550 O O . ALA A 1 195 ? 54.321 10.483 -90.060 1.00 48.62 195 ALA A O 1
ATOM 1551 N N . SER A 1 196 ? 52.942 8.800 -89.535 1.00 49.62 196 SER A N 1
ATOM 1552 C CA . SER A 1 196 ? 53.562 7.824 -90.456 1.00 49.62 196 SER A CA 1
ATOM 1553 C C . SER A 1 196 ? 53.010 7.877 -91.889 1.00 49.62 196 SER A C 1
ATOM 1555 O O . SER A 1 196 ? 53.619 7.309 -92.794 1.00 49.62 196 SER A O 1
ATOM 1557 N N . ALA A 1 197 ? 51.879 8.554 -92.118 1.00 51.91 197 ALA A N 1
ATOM 1558 C CA . ALA A 1 197 ? 51.261 8.657 -93.444 1.00 51.91 197 ALA A CA 1
ATOM 1559 C C . ALA A 1 197 ? 51.959 9.686 -94.358 1.00 51.91 197 ALA A C 1
ATOM 1561 O O . ALA A 1 197 ? 51.897 9.563 -95.577 1.00 51.91 197 ALA A O 1
ATOM 1562 N N . ASN A 1 198 ? 52.695 10.649 -93.789 1.00 55.03 198 ASN A N 1
ATOM 1563 C CA . ASN A 1 198 ? 53.339 11.722 -94.558 1.00 55.03 198 ASN A CA 1
ATOM 1564 C C . ASN A 1 198 ? 54.658 11.297 -95.234 1.00 55.03 198 ASN A C 1
ATOM 1566 O O . ASN A 1 198 ? 55.087 11.935 -96.190 1.00 55.03 198 ASN A O 1
ATOM 1570 N N . PHE A 1 199 ? 55.297 10.209 -94.786 1.00 52.28 199 PHE A N 1
ATOM 1571 C CA . PHE A 1 199 ? 56.589 9.778 -95.337 1.00 52.28 199 PHE A CA 1
ATOM 1572 C C . PHE A 1 199 ? 56.457 9.060 -96.693 1.00 52.28 199 PHE A C 1
ATOM 1574 O O . PHE A 1 199 ? 57.294 9.249 -97.576 1.00 52.28 199 PHE A O 1
ATOM 1581 N N . LEU A 1 200 ? 55.381 8.288 -96.910 1.00 55.22 200 LEU A N 1
ATOM 1582 C CA . LEU A 1 200 ? 55.135 7.648 -98.211 1.00 55.22 200 LEU A CA 1
ATOM 1583 C C . LEU A 1 200 ? 54.741 8.661 -99.302 1.00 55.22 200 LEU A C 1
ATOM 1585 O O . LEU A 1 200 ? 55.028 8.423 -100.477 1.00 55.22 200 LEU A O 1
ATOM 1589 N N . ASP A 1 201 ? 54.131 9.791 -98.932 1.00 58.28 201 ASP A N 1
ATOM 1590 C CA . ASP A 1 201 ? 53.743 10.842 -99.881 1.00 58.28 201 ASP A CA 1
ATOM 1591 C C . ASP A 1 201 ? 54.936 11.687 -100.364 1.00 58.28 201 ASP A C 1
ATOM 1593 O O . ASP A 1 201 ? 54.962 12.095 -101.530 1.00 58.28 201 ASP A O 1
ATOM 1597 N N . ASP A 1 202 ? 55.970 11.875 -99.538 1.00 56.66 202 ASP A N 1
ATOM 1598 C CA . ASP A 1 202 ? 57.192 12.586 -99.944 1.00 56.66 202 ASP A CA 1
ATOM 1599 C C . ASP A 1 202 ? 58.093 11.747 -100.870 1.00 56.66 202 ASP A C 1
ATOM 1601 O O . ASP A 1 202 ? 58.655 12.279 -101.833 1.00 56.66 202 ASP A O 1
ATOM 1605 N N . VAL A 1 203 ? 58.153 10.421 -100.691 1.00 58.81 203 VAL A N 1
ATOM 1606 C CA . VAL A 1 203 ? 58.859 9.528 -101.636 1.00 58.81 203 VAL A CA 1
ATOM 1607 C C . VAL A 1 203 ? 58.151 9.504 -103.000 1.00 58.81 203 VAL A C 1
ATOM 1609 O O . VAL A 1 203 ? 58.803 9.552 -104.045 1.00 58.81 203 VAL A O 1
ATOM 1612 N N . ARG A 1 204 ? 56.810 9.544 -103.016 1.00 59.22 204 ARG A N 1
ATOM 1613 C CA . ARG A 1 204 ? 56.006 9.615 -104.252 1.00 59.22 204 ARG A CA 1
ATOM 1614 C C . ARG A 1 204 ? 56.150 10.947 -104.996 1.00 59.22 204 ARG A C 1
ATOM 1616 O O . ARG A 1 204 ? 55.998 10.984 -106.220 1.00 59.22 204 ARG A O 1
ATOM 1623 N N . ARG A 1 205 ? 56.430 12.048 -104.286 1.00 57.88 205 ARG A N 1
ATOM 1624 C CA . ARG A 1 205 ? 56.697 13.365 -104.895 1.00 57.88 205 ARG A CA 1
ATOM 1625 C C . ARG A 1 205 ? 58.059 13.428 -105.578 1.00 57.88 205 ARG A C 1
ATOM 1627 O O . ARG A 1 205 ? 58.161 14.077 -106.619 1.00 57.88 205 ARG A O 1
ATOM 1634 N N . MET A 1 206 ? 59.071 12.729 -105.063 1.00 58.16 206 MET A N 1
ATOM 1635 C CA . MET A 1 206 ? 60.387 12.694 -105.712 1.00 58.16 206 MET A CA 1
ATOM 1636 C C . MET A 1 206 ? 60.376 11.894 -107.023 1.00 58.16 206 MET A C 1
ATOM 1638 O O . MET A 1 206 ? 60.954 12.361 -108.008 1.00 58.16 206 MET A O 1
ATOM 1642 N N . ASP A 1 207 ? 59.630 10.785 -107.086 1.00 52.88 207 ASP A N 1
ATOM 1643 C CA . ASP A 1 207 ? 59.511 9.934 -108.286 1.00 52.88 207 ASP A CA 1
ATOM 1644 C C . ASP A 1 207 ? 58.841 10.666 -109.472 1.00 52.88 207 ASP A C 1
ATOM 1646 O O . ASP A 1 207 ? 59.241 10.539 -110.630 1.00 52.88 207 ASP A O 1
ATOM 1650 N N . LYS A 1 208 ? 57.895 11.574 -109.188 1.00 56.91 208 LYS A N 1
ATOM 1651 C CA . LYS A 1 208 ? 57.261 12.418 -110.220 1.00 56.91 208 LYS A CA 1
ATOM 1652 C C . LYS A 1 208 ? 58.159 13.535 -110.761 1.00 56.91 208 LYS A C 1
ATOM 1654 O O . LYS A 1 208 ? 57.864 14.064 -111.834 1.00 56.91 208 LYS A O 1
ATOM 1659 N N . SER A 1 209 ? 59.238 13.906 -110.068 1.00 53.72 209 SER A N 1
ATOM 1660 C CA . SER A 1 209 ? 60.144 14.962 -110.548 1.00 53.72 209 SER A CA 1
ATOM 1661 C C . SER A 1 209 ? 61.204 14.447 -111.533 1.00 53.72 209 SER A C 1
ATOM 1663 O O . SER A 1 209 ? 61.682 15.215 -112.366 1.00 53.72 209 SER A O 1
ATOM 1665 N N . LEU A 1 210 ? 61.491 13.139 -111.532 1.00 52.38 210 LEU A N 1
ATOM 1666 C CA . LEU A 1 210 ? 62.468 12.510 -112.433 1.00 52.38 210 LEU A CA 1
ATOM 1667 C C . LEU A 1 210 ? 61.917 12.171 -113.830 1.00 52.38 210 LEU A C 1
ATOM 1669 O O . LEU A 1 210 ? 62.695 11.962 -114.756 1.00 52.38 210 LEU A O 1
ATOM 1673 N N . GLN A 1 211 ? 60.595 12.196 -114.036 1.00 53.72 211 GLN A N 1
ATOM 1674 C CA . GLN A 1 211 ? 59.985 11.942 -115.354 1.00 53.72 211 GLN A CA 1
ATOM 1675 C C . GLN A 1 211 ? 59.831 13.196 -116.239 1.00 53.72 211 GLN A C 1
ATOM 1677 O O . GLN A 1 211 ? 59.417 13.088 -117.393 1.00 53.72 211 GLN A O 1
ATOM 1682 N N . ARG A 1 212 ? 60.177 14.398 -115.753 1.00 50.75 212 ARG A N 1
ATOM 1683 C CA . ARG A 1 212 ? 60.095 15.653 -116.529 1.00 50.75 212 ARG A CA 1
ATOM 1684 C C . ARG A 1 212 ? 61.450 16.347 -116.655 1.00 50.75 212 ARG A C 1
ATOM 1686 O O . ARG A 1 212 ? 61.645 17.420 -116.096 1.00 50.75 212 ARG A O 1
ATOM 1693 N N . LYS A 1 213 ? 62.364 15.758 -117.425 1.00 46.78 213 LYS A N 1
ATOM 1694 C CA . LYS A 1 213 ? 63.393 16.475 -118.209 1.00 46.78 213 LYS A CA 1
ATOM 1695 C C . LYS A 1 213 ? 64.133 15.480 -119.104 1.00 46.78 213 LYS A C 1
ATOM 1697 O O . LYS A 1 213 ? 65.242 15.047 -118.822 1.00 46.78 213 LYS A O 1
ATOM 1702 N N . GLY A 1 214 ? 63.482 15.120 -120.208 1.00 43.31 214 GLY A N 1
ATOM 1703 C CA . GLY A 1 214 ? 64.176 14.619 -121.386 1.00 43.31 214 GLY A CA 1
ATOM 1704 C C . GLY A 1 214 ? 64.859 15.792 -122.078 1.00 43.31 214 GLY A C 1
ATOM 1705 O O . GLY A 1 214 ? 64.234 16.494 -122.864 1.00 43.31 214 GLY A O 1
ATOM 1706 N N . THR A 1 215 ? 66.126 16.026 -121.754 1.00 43.19 215 THR A N 1
ATOM 1707 C CA . THR A 1 215 ? 67.048 16.783 -122.605 1.00 43.19 215 THR A CA 1
ATOM 1708 C C . THR A 1 215 ? 68.322 15.962 -122.694 1.00 43.19 215 THR A C 1
ATOM 1710 O O . THR A 1 215 ? 69.074 15.848 -121.729 1.00 43.19 215 THR A O 1
ATOM 1713 N N . SER A 1 216 ? 68.478 15.316 -123.841 1.00 45.28 216 SER A N 1
ATOM 1714 C CA . SER A 1 216 ? 69.621 14.518 -124.258 1.00 45.28 216 SER A CA 1
ATOM 1715 C C . SER A 1 216 ? 70.884 15.377 -124.317 1.00 45.28 216 SER A C 1
ATOM 1717 O O . SER A 1 216 ? 71.007 16.214 -125.209 1.00 45.28 216 SER A O 1
ATOM 1719 N N . ASP A 1 217 ? 71.811 15.152 -123.389 1.00 45.09 217 ASP A N 1
ATOM 1720 C CA . ASP A 1 217 ? 73.166 15.703 -123.431 1.00 45.09 217 ASP A CA 1
ATOM 1721 C C . ASP A 1 217 ? 74.159 14.576 -123.055 1.00 45.09 217 ASP A C 1
ATOM 1723 O O . ASP A 1 217 ? 74.191 14.152 -121.896 1.00 45.09 217 ASP A O 1
ATOM 1727 N N . PRO A 1 218 ? 74.894 13.984 -124.018 1.00 47.34 218 PRO A N 1
ATOM 1728 C CA . PRO A 1 218 ? 75.581 12.698 -123.849 1.00 47.34 218 PRO A CA 1
ATOM 1729 C C . PRO A 1 218 ? 76.947 12.765 -123.134 1.00 47.34 218 PRO A C 1
ATOM 1731 O O . PRO A 1 218 ? 77.745 11.846 -123.282 1.00 47.34 218 PRO A O 1
ATOM 1734 N N . ASN A 1 219 ? 77.242 13.802 -122.338 1.00 49.94 219 ASN A N 1
ATOM 1735 C CA . ASN A 1 219 ? 78.583 14.001 -121.759 1.00 49.94 219 ASN A CA 1
ATOM 1736 C C . ASN A 1 219 ? 78.614 14.198 -120.227 1.00 49.94 219 ASN A C 1
ATOM 1738 O O . ASN A 1 219 ? 79.283 15.096 -119.718 1.00 49.94 219 ASN A O 1
ATOM 1742 N N . LYS A 1 220 ? 77.866 13.377 -119.471 1.00 46.66 220 LYS A N 1
ATOM 1743 C CA . LYS A 1 220 ? 77.858 13.396 -117.987 1.00 46.66 220 LYS A CA 1
ATOM 1744 C C . LYS A 1 220 ? 77.883 12.003 -117.337 1.00 46.66 220 LYS A C 1
ATOM 1746 O O . LYS A 1 220 ? 77.248 11.792 -116.307 1.00 46.66 220 LYS A O 1
ATOM 1751 N N . ASN A 1 221 ? 78.605 11.048 -117.926 1.00 48.19 221 ASN A N 1
ATOM 1752 C CA . ASN A 1 221 ? 78.624 9.664 -117.434 1.00 48.19 221 ASN A CA 1
ATOM 1753 C C . ASN A 1 221 ? 79.578 9.438 -116.235 1.00 48.19 221 ASN A C 1
ATOM 1755 O O . ASN A 1 221 ? 79.301 8.595 -115.390 1.00 48.19 221 ASN A O 1
ATOM 1759 N N . ASP A 1 222 ? 80.624 10.257 -116.065 1.00 48.94 222 ASP A N 1
ATOM 1760 C CA . ASP A 1 222 ? 81.608 10.066 -114.977 1.00 48.94 222 ASP A CA 1
ATOM 1761 C C . ASP A 1 222 ? 81.238 10.772 -113.656 1.00 48.94 222 ASP A C 1
ATOM 1763 O O . ASP A 1 222 ? 81.732 10.423 -112.583 1.00 48.94 222 ASP A O 1
ATOM 1767 N N . GLN A 1 223 ? 80.305 11.731 -113.691 1.00 50.38 223 GLN A N 1
ATOM 1768 C CA . GLN A 1 223 ? 79.782 12.395 -112.485 1.00 50.38 223 GLN A CA 1
ATOM 1769 C C . GLN A 1 223 ? 78.720 11.541 -111.765 1.00 50.38 223 GLN A C 1
ATOM 1771 O O . GLN A 1 223 ? 78.490 11.710 -110.567 1.00 50.38 223 GLN A O 1
ATOM 1776 N N . TYR A 1 224 ? 78.108 10.593 -112.482 1.00 52.47 224 TYR A N 1
ATOM 1777 C CA . TYR A 1 224 ? 77.112 9.661 -111.951 1.00 52.47 224 TYR A CA 1
ATOM 1778 C C . TYR A 1 224 ? 77.740 8.557 -111.090 1.00 52.47 224 TYR A C 1
ATOM 1780 O O . TYR A 1 224 ? 77.175 8.194 -110.061 1.00 52.47 224 TYR A O 1
ATOM 1788 N N . VAL A 1 225 ? 78.932 8.069 -111.451 1.00 54.53 225 VAL A N 1
ATOM 1789 C CA . VAL A 1 225 ? 79.611 6.978 -110.727 1.00 54.53 225 VAL A CA 1
ATOM 1790 C C . VAL A 1 225 ? 80.142 7.449 -109.363 1.00 54.53 225 VAL A C 1
ATOM 1792 O O . VAL A 1 225 ? 79.914 6.789 -108.353 1.00 54.53 225 VAL A O 1
ATOM 1795 N N . ASN A 1 226 ? 80.726 8.651 -109.284 1.00 55.66 226 ASN A N 1
ATOM 1796 C CA . ASN A 1 226 ? 81.153 9.249 -108.006 1.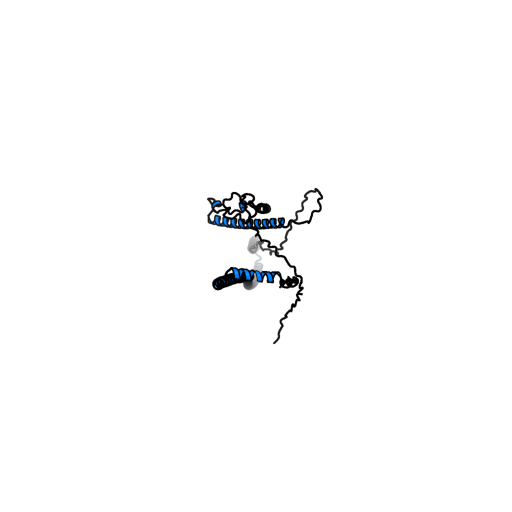00 55.66 226 ASN A CA 1
ATOM 1797 C C . ASN A 1 226 ? 79.974 9.705 -107.123 1.00 55.66 226 ASN A C 1
ATOM 1799 O O . ASN A 1 226 ? 80.076 9.712 -105.895 1.00 55.66 226 ASN A O 1
ATOM 1803 N N . GLY A 1 227 ? 78.840 10.075 -107.730 1.00 58.53 227 GLY A N 1
ATOM 1804 C CA . GLY A 1 227 ? 77.594 10.329 -107.003 1.00 58.53 227 GLY A CA 1
ATOM 1805 C C . GLY A 1 227 ? 77.028 9.055 -106.371 1.00 58.53 227 GLY A C 1
ATOM 1806 O O . GLY A 1 227 ? 76.588 9.087 -105.224 1.00 58.53 227 GLY A O 1
ATOM 1807 N N . LEU A 1 228 ? 77.103 7.924 -107.079 1.00 57.69 228 LEU A N 1
ATOM 1808 C CA . LEU A 1 228 ? 76.660 6.616 -106.591 1.00 57.69 228 LEU A CA 1
ATOM 1809 C C . LEU A 1 228 ? 77.514 6.094 -105.424 1.00 57.69 228 LEU A C 1
ATOM 1811 O O . LEU A 1 228 ? 76.944 5.584 -104.462 1.00 57.69 228 LEU A O 1
ATOM 1815 N N . GLU A 1 229 ? 78.840 6.274 -105.445 1.00 63.03 229 GLU A N 1
ATOM 1816 C CA . GLU A 1 229 ? 79.710 5.840 -104.335 1.00 63.03 229 GLU A CA 1
ATOM 1817 C C . GLU A 1 229 ? 79.494 6.689 -103.064 1.00 63.03 229 GLU A C 1
ATOM 1819 O O . GLU A 1 229 ? 79.422 6.154 -101.958 1.00 63.03 229 GLU A O 1
ATOM 1824 N N . ASN A 1 230 ? 79.278 8.005 -103.206 1.00 66.31 230 ASN A N 1
ATOM 1825 C CA . ASN A 1 230 ? 78.893 8.870 -102.083 1.00 66.31 230 ASN A CA 1
ATOM 1826 C C . ASN A 1 230 ? 77.505 8.517 -101.530 1.00 66.31 230 ASN A C 1
ATOM 1828 O O . ASN A 1 230 ? 77.310 8.490 -100.316 1.00 66.31 230 ASN A O 1
ATOM 1832 N N . VAL A 1 231 ? 76.535 8.206 -102.396 1.00 67.25 231 VAL A N 1
ATOM 1833 C CA . VAL A 1 231 ? 75.209 7.736 -101.967 1.00 67.25 231 VAL A CA 1
ATOM 1834 C C . VAL A 1 231 ? 75.323 6.395 -101.241 1.00 67.25 231 VAL A C 1
ATOM 1836 O O . VAL A 1 231 ? 74.675 6.217 -100.215 1.00 67.25 231 VAL A O 1
ATOM 1839 N N . LYS A 1 232 ? 76.189 5.485 -101.697 1.00 72.00 232 LYS A N 1
ATOM 1840 C CA . LYS A 1 232 ? 76.458 4.207 -101.029 1.00 72.00 232 LYS A CA 1
ATOM 1841 C C . LYS A 1 232 ? 77.076 4.397 -99.640 1.00 72.00 232 LYS A C 1
ATOM 1843 O O . LYS A 1 232 ? 76.563 3.817 -98.692 1.00 72.00 232 LYS A O 1
ATOM 1848 N N . GLN A 1 233 ? 78.075 5.268 -99.476 1.00 72.12 233 GLN A N 1
ATOM 1849 C CA . GLN A 1 233 ? 78.633 5.587 -98.150 1.00 72.12 233 GLN A CA 1
ATOM 1850 C C . GLN A 1 233 ? 77.617 6.275 -97.223 1.00 72.12 233 GLN A C 1
ATOM 1852 O O . GLN A 1 233 ? 77.569 5.979 -96.029 1.00 72.12 233 GLN A O 1
ATOM 1857 N N . ILE A 1 234 ? 76.772 7.166 -97.754 1.00 71.25 234 ILE A N 1
ATOM 1858 C CA . ILE A 1 234 ? 75.681 7.799 -96.993 1.00 71.25 234 ILE A CA 1
ATOM 1859 C C . ILE A 1 234 ? 74.648 6.753 -96.558 1.00 71.25 234 ILE A C 1
ATOM 1861 O O . ILE A 1 234 ? 74.150 6.813 -95.433 1.00 71.25 234 ILE A O 1
ATOM 1865 N N . LEU A 1 235 ? 74.326 5.792 -97.427 1.00 71.44 235 LEU A N 1
ATOM 1866 C CA . LEU A 1 235 ? 73.415 4.696 -97.115 1.00 71.44 235 LEU A CA 1
ATOM 1867 C C . LEU A 1 235 ? 74.024 3.737 -96.091 1.00 71.44 235 LEU A C 1
ATOM 1869 O O . LEU A 1 235 ? 73.337 3.396 -95.139 1.00 71.44 235 LEU A O 1
ATOM 1873 N N . GLU A 1 236 ? 75.300 3.372 -96.207 1.00 70.94 236 GLU A N 1
ATOM 1874 C CA . GLU A 1 236 ? 75.996 2.526 -95.228 1.00 70.94 236 GLU A CA 1
ATOM 1875 C C . GLU A 1 236 ? 76.099 3.210 -93.855 1.00 70.94 236 GLU A C 1
ATOM 1877 O O . GLU A 1 236 ? 75.754 2.604 -92.841 1.00 70.94 236 GLU A O 1
ATOM 1882 N N . GLN A 1 237 ? 76.456 4.500 -93.792 1.00 70.50 237 GLN A N 1
ATOM 1883 C CA . GLN A 1 237 ? 76.428 5.259 -92.533 1.00 70.50 237 GLN A CA 1
ATOM 1884 C C . GLN A 1 237 ? 75.016 5.395 -91.962 1.00 70.50 237 GLN A C 1
ATOM 1886 O O . GLN A 1 237 ? 74.843 5.371 -90.743 1.00 70.50 237 GLN A O 1
ATOM 1891 N N . ARG A 1 238 ? 73.994 5.543 -92.813 1.00 72.81 238 ARG A N 1
ATOM 1892 C CA . ARG A 1 238 ? 72.599 5.580 -92.369 1.00 72.81 238 ARG A CA 1
ATOM 1893 C C . ARG A 1 238 ? 72.164 4.221 -91.837 1.00 72.81 238 ARG A C 1
ATOM 1895 O O . ARG A 1 238 ? 71.526 4.205 -90.797 1.00 72.81 238 ARG A O 1
ATOM 1902 N N . VAL A 1 239 ? 72.549 3.118 -92.478 1.00 70.00 239 VAL A N 1
ATOM 1903 C CA . VAL A 1 239 ? 72.276 1.758 -91.997 1.00 70.00 239 VAL A CA 1
ATOM 1904 C C . VAL A 1 239 ? 72.912 1.552 -90.625 1.00 70.00 239 VAL A C 1
ATOM 1906 O O . VAL A 1 239 ? 72.193 1.189 -89.703 1.00 70.00 239 VAL A O 1
ATOM 1909 N N . ILE A 1 240 ? 74.191 1.900 -90.444 1.00 70.31 240 ILE A N 1
ATOM 1910 C CA . ILE A 1 240 ? 74.891 1.783 -89.150 1.00 70.31 240 ILE A CA 1
ATOM 1911 C C . ILE A 1 240 ? 74.232 2.649 -88.063 1.00 70.31 240 ILE A C 1
ATOM 1913 O O . ILE A 1 240 ? 74.058 2.196 -86.932 1.00 70.31 240 ILE A O 1
ATOM 1917 N N . ARG A 1 241 ? 73.823 3.884 -88.390 1.00 69.12 241 ARG A N 1
ATOM 1918 C CA . ARG A 1 241 ? 73.081 4.745 -87.451 1.00 69.12 241 ARG A CA 1
ATOM 1919 C C . ARG A 1 241 ? 71.719 4.154 -87.115 1.00 69.12 241 ARG A C 1
ATOM 1921 O O . ARG A 1 241 ? 71.395 4.054 -85.947 1.00 69.12 241 ARG A O 1
ATOM 1928 N N . THR A 1 242 ? 70.972 3.664 -88.103 1.00 69.56 242 THR A N 1
ATOM 1929 C CA . THR A 1 242 ? 69.669 3.038 -87.855 1.00 69.56 242 THR A CA 1
ATOM 1930 C C . THR A 1 242 ? 69.783 1.741 -87.067 1.00 69.56 242 THR A C 1
ATOM 1932 O O . THR A 1 242 ? 68.929 1.490 -86.233 1.00 69.56 242 THR A O 1
ATOM 1935 N N . THR A 1 243 ? 70.822 0.924 -87.262 1.00 68.94 243 THR A N 1
ATOM 1936 C CA . THR A 1 243 ? 71.020 -0.289 -86.455 1.00 68.94 243 THR A CA 1
ATOM 1937 C C . THR A 1 243 ? 71.414 0.062 -85.023 1.00 68.94 243 THR A C 1
ATOM 1939 O O . THR A 1 243 ? 70.860 -0.520 -84.100 1.00 68.94 243 THR A O 1
ATOM 1942 N N . SER A 1 244 ? 72.283 1.061 -84.826 1.00 73.56 244 SER A N 1
ATOM 1943 C CA . SER A 1 244 ? 72.652 1.554 -83.492 1.00 73.56 244 SER A CA 1
ATOM 1944 C C . SER A 1 244 ? 71.481 2.230 -82.765 1.00 73.56 244 SER A C 1
ATOM 1946 O O . SER A 1 244 ? 71.323 2.045 -81.560 1.00 73.56 244 SER A O 1
ATOM 1948 N N . ASP A 1 245 ? 70.659 3.002 -83.477 1.00 72.44 245 ASP A N 1
ATOM 1949 C CA . ASP A 1 245 ? 69.465 3.656 -82.933 1.00 72.44 245 ASP A CA 1
ATOM 1950 C C . ASP A 1 245 ? 68.385 2.610 -82.607 1.00 72.44 245 ASP A C 1
ATOM 1952 O O . ASP A 1 245 ? 67.775 2.670 -81.543 1.00 72.44 245 ASP A O 1
ATOM 1956 N N . ASN A 1 246 ? 68.219 1.583 -83.451 1.00 74.00 246 ASN A N 1
ATOM 1957 C CA . ASN A 1 246 ? 67.313 0.460 -83.188 1.00 74.00 246 ASN A CA 1
ATOM 1958 C C . ASN A 1 246 ? 67.749 -0.370 -81.966 1.00 74.00 246 ASN A C 1
ATOM 1960 O O . ASN A 1 246 ? 66.900 -0.806 -81.190 1.00 74.00 246 ASN A O 1
ATOM 1964 N N . GLU A 1 247 ? 69.053 -0.595 -81.770 1.00 81.00 247 GLU A N 1
ATOM 1965 C CA . GLU A 1 247 ? 69.583 -1.281 -80.581 1.00 81.00 247 GLU A CA 1
ATOM 1966 C C . GLU A 1 247 ? 69.356 -0.458 -79.302 1.00 81.00 247 GLU A C 1
ATOM 1968 O O . GLU A 1 247 ? 68.946 -1.005 -78.273 1.00 81.00 247 GLU A O 1
ATOM 1973 N N . LEU A 1 248 ? 69.547 0.866 -79.365 1.00 83.06 248 LEU A N 1
ATOM 1974 C CA . LEU A 1 248 ? 69.261 1.773 -78.252 1.00 83.06 248 LEU A CA 1
ATOM 1975 C C . LEU A 1 248 ? 67.760 1.809 -77.925 1.00 83.06 248 LEU A C 1
ATOM 1977 O O . LEU A 1 248 ? 67.376 1.747 -76.754 1.00 83.06 248 LEU A O 1
ATOM 1981 N N . ASP A 1 249 ? 66.907 1.849 -78.947 1.00 82.00 249 ASP A N 1
ATOM 1982 C CA . ASP A 1 249 ? 65.456 1.793 -78.795 1.00 82.00 249 ASP A CA 1
ATOM 1983 C C . ASP A 1 249 ? 65.010 0.459 -78.183 1.00 82.00 249 ASP A C 1
ATOM 1985 O O . ASP A 1 249 ? 64.189 0.463 -77.261 1.00 82.00 249 ASP A O 1
ATOM 1989 N N . SER A 1 250 ? 65.611 -0.663 -78.593 1.00 85.62 250 SER A N 1
ATOM 1990 C CA . SER A 1 250 ? 65.360 -1.983 -78.000 1.00 85.62 250 SER A CA 1
ATOM 1991 C C . SER A 1 250 ? 65.725 -2.019 -76.510 1.00 85.62 250 SER A C 1
ATOM 1993 O O . SER A 1 250 ? 64.904 -2.419 -75.683 1.00 85.62 250 SER A O 1
ATOM 1995 N N . LEU A 1 251 ? 66.906 -1.519 -76.127 1.00 89.56 251 LEU A N 1
ATOM 1996 C CA . LEU A 1 251 ? 67.325 -1.435 -74.719 1.00 89.56 251 LEU A CA 1
ATOM 1997 C C . LEU A 1 251 ? 66.427 -0.503 -73.892 1.00 89.56 251 LEU A C 1
ATOM 1999 O O . LEU A 1 251 ? 66.103 -0.794 -72.738 1.00 89.56 251 LEU A O 1
ATOM 2003 N N . THR A 1 252 ? 65.997 0.630 -74.456 1.00 88.25 252 THR A N 1
ATOM 2004 C CA . THR A 1 252 ? 65.083 1.541 -73.749 1.00 88.25 252 THR A CA 1
ATOM 2005 C C . THR A 1 252 ? 63.691 0.939 -73.589 1.00 88.25 252 THR A C 1
ATOM 2007 O O . THR A 1 252 ? 63.033 1.189 -72.575 1.00 88.25 252 THR A O 1
ATOM 2010 N N . PHE A 1 253 ? 63.244 0.135 -74.556 1.00 91.44 253 PHE A N 1
ATOM 2011 C CA . PHE A 1 253 ? 62.000 -0.612 -74.472 1.00 91.44 253 PHE A CA 1
ATOM 2012 C C . PHE A 1 253 ? 62.072 -1.661 -73.362 1.00 91.44 253 PHE A C 1
ATOM 2014 O O . PHE A 1 253 ? 61.202 -1.663 -72.493 1.00 91.44 253 PHE A O 1
ATOM 2021 N N . GLU A 1 254 ? 63.132 -2.470 -73.309 1.00 91.44 254 GLU A N 1
ATOM 2022 C CA . GLU A 1 254 ? 63.344 -3.445 -72.231 1.00 91.44 254 GLU A CA 1
ATOM 2023 C C . GLU A 1 254 ? 63.412 -2.778 -70.852 1.00 91.44 254 GLU A C 1
ATOM 2025 O O . GLU A 1 254 ? 62.747 -3.220 -69.913 1.00 91.44 254 GLU A O 1
ATOM 2030 N N . LYS A 1 255 ? 64.130 -1.654 -70.730 1.00 94.12 255 LYS A N 1
ATOM 2031 C CA . LYS A 1 255 ? 64.189 -0.878 -69.483 1.00 94.12 255 LYS A CA 1
ATOM 2032 C C . LYS A 1 255 ? 62.806 -0.387 -69.047 1.00 94.12 255 LYS A C 1
ATOM 2034 O O . LYS A 1 255 ? 62.474 -0.491 -67.869 1.00 94.12 255 LYS A O 1
ATOM 2039 N N . LYS A 1 256 ? 61.990 0.113 -69.981 1.00 94.50 256 LYS A N 1
ATOM 2040 C CA . LYS A 1 256 ? 60.610 0.547 -69.704 1.00 94.50 256 LYS A CA 1
ATOM 2041 C C . LYS A 1 256 ? 59.704 -0.620 -69.318 1.00 94.50 256 LYS A C 1
ATOM 2043 O O . LYS A 1 256 ? 58.883 -0.459 -68.422 1.00 94.50 256 LYS A O 1
ATOM 2048 N N . GLN A 1 257 ? 59.851 -1.783 -69.956 1.00 93.25 257 GLN A N 1
ATOM 2049 C CA . GLN A 1 257 ? 59.106 -2.992 -69.588 1.00 93.25 257 GLN A CA 1
ATOM 2050 C C . GLN A 1 257 ? 59.464 -3.449 -68.170 1.00 93.25 257 GLN A C 1
ATOM 2052 O O . GLN A 1 257 ? 58.574 -3.716 -67.365 1.00 93.25 257 GLN A O 1
ATOM 2057 N N . HIS A 1 258 ? 60.755 -3.462 -67.832 1.00 94.69 258 HIS A N 1
ATOM 2058 C CA . HIS A 1 258 ? 61.226 -3.785 -66.488 1.00 94.69 258 HIS A CA 1
ATOM 2059 C C . HIS A 1 258 ? 60.725 -2.775 -65.439 1.00 94.69 258 HIS A C 1
ATOM 2061 O O . HIS A 1 258 ? 60.254 -3.166 -64.373 1.00 94.69 258 HIS A O 1
ATOM 2067 N N . GLU A 1 259 ? 60.771 -1.474 -65.743 1.00 95.81 259 GLU A N 1
ATOM 2068 C CA . GLU A 1 259 ? 60.238 -0.413 -64.876 1.00 95.81 259 GLU A CA 1
ATOM 2069 C C . GLU A 1 259 ? 58.722 -0.546 -64.663 1.00 95.81 259 GLU A C 1
ATOM 2071 O O . GLU A 1 259 ? 58.243 -0.404 -63.537 1.00 95.81 259 GLU A O 1
ATOM 2076 N N . LEU A 1 260 ? 57.966 -0.888 -65.710 1.00 95.12 260 LEU A N 1
ATOM 2077 C CA . LEU A 1 260 ? 56.529 -1.147 -65.617 1.00 95.12 260 LEU A CA 1
ATOM 2078 C C . LEU A 1 260 ? 56.229 -2.354 -64.717 1.00 95.12 260 LEU A C 1
ATOM 2080 O O . LEU A 1 260 ? 55.310 -2.296 -63.903 1.00 95.12 260 LEU A O 1
ATOM 2084 N N . LEU A 1 261 ? 57.027 -3.419 -64.823 1.00 96.75 261 LEU A N 1
ATOM 2085 C CA . LEU A 1 261 ? 56.933 -4.611 -63.976 1.00 96.75 261 LEU A CA 1
ATOM 2086 C C . LEU A 1 261 ? 57.194 -4.289 -62.499 1.00 96.75 261 LEU A C 1
ATOM 2088 O O . LEU A 1 261 ? 56.419 -4.703 -61.636 1.00 96.75 261 LEU A O 1
ATOM 2092 N N . LEU A 1 262 ? 58.232 -3.500 -62.206 1.00 95.94 262 LEU A N 1
ATOM 2093 C CA . LEU A 1 262 ? 58.512 -3.027 -60.847 1.00 95.94 262 LEU A CA 1
ATOM 2094 C C . LEU A 1 262 ? 57.391 -2.128 -60.314 1.00 95.94 262 LEU A C 1
ATOM 2096 O O . LEU A 1 262 ? 56.954 -2.295 -59.178 1.00 95.94 262 LEU A O 1
ATOM 2100 N N . SER A 1 263 ? 56.879 -1.213 -61.140 1.00 96.00 263 SER A N 1
ATOM 2101 C CA . SER A 1 263 ? 55.762 -0.341 -60.771 1.00 96.00 263 SER A CA 1
ATOM 2102 C C . SER A 1 263 ? 54.492 -1.140 -60.463 1.00 96.00 263 SER A C 1
ATOM 2104 O O . SER A 1 263 ? 53.812 -0.866 -59.471 1.00 96.00 263 SER A O 1
ATOM 2106 N N . HIS A 1 264 ? 54.197 -2.165 -61.270 1.00 96.06 264 HIS A N 1
ATOM 2107 C CA . HIS A 1 264 ? 53.092 -3.089 -61.034 1.00 96.06 264 HIS A CA 1
ATOM 2108 C C . HIS A 1 264 ? 53.271 -3.838 -59.708 1.00 96.06 264 HIS A C 1
ATOM 2110 O O . HIS A 1 264 ? 52.346 -3.882 -58.898 1.00 96.06 264 HIS A O 1
ATOM 2116 N N . TYR A 1 265 ? 54.469 -4.366 -59.453 1.00 97.81 265 TYR A N 1
ATOM 2117 C CA . TYR A 1 265 ? 54.794 -5.051 -58.204 1.00 97.81 265 TYR A CA 1
ATOM 2118 C C . TYR A 1 265 ? 54.633 -4.139 -56.973 1.00 97.81 265 TYR A C 1
ATOM 2120 O O . TYR A 1 265 ? 53.977 -4.510 -55.998 1.00 97.81 265 TYR A O 1
ATOM 2128 N N . ASP A 1 266 ? 55.144 -2.908 -57.029 1.00 96.50 266 ASP A N 1
ATOM 2129 C CA . ASP A 1 266 ? 54.988 -1.919 -55.956 1.00 96.50 266 ASP A CA 1
ATOM 2130 C C . ASP A 1 266 ? 53.523 -1.530 -55.730 1.00 96.50 266 ASP A C 1
ATOM 2132 O O . ASP A 1 266 ? 53.088 -1.314 -54.592 1.00 96.50 266 ASP A O 1
ATOM 2136 N N . HIS A 1 267 ? 52.746 -1.418 -56.809 1.00 96.81 267 HIS A N 1
ATOM 2137 C CA . HIS A 1 267 ? 51.318 -1.143 -56.733 1.00 96.81 267 HIS A CA 1
ATOM 2138 C C . HIS A 1 267 ? 50.565 -2.293 -56.058 1.00 96.81 267 HIS A C 1
ATOM 2140 O O . HIS A 1 267 ? 49.763 -2.055 -55.151 1.00 96.81 267 HIS A O 1
ATOM 2146 N N . GLU A 1 268 ? 50.871 -3.534 -56.428 1.00 97.19 268 GLU A N 1
ATOM 2147 C CA . GLU A 1 268 ? 50.286 -4.722 -55.819 1.00 97.19 268 GLU A CA 1
ATOM 2148 C C . GLU A 1 268 ? 50.631 -4.814 -54.326 1.00 97.19 268 GLU A C 1
ATOM 2150 O O . GLU A 1 268 ? 49.743 -5.023 -53.493 1.00 97.19 268 GLU A O 1
ATOM 2155 N N . LEU A 1 269 ? 51.883 -4.535 -53.954 1.00 98.12 269 LEU A N 1
ATOM 2156 C CA . LEU A 1 269 ? 52.313 -4.495 -52.557 1.00 98.12 269 LEU A CA 1
ATOM 2157 C C . LEU A 1 269 ? 51.581 -3.404 -51.757 1.00 98.12 269 LEU A C 1
ATOM 2159 O O . LEU A 1 269 ? 51.192 -3.624 -50.606 1.00 98.12 269 LEU A O 1
ATOM 2163 N N . LYS A 1 270 ? 51.348 -2.228 -52.355 1.00 97.88 270 LYS A N 1
ATOM 2164 C CA . LYS A 1 270 ? 50.543 -1.158 -51.741 1.00 97.88 270 LYS A CA 1
ATOM 2165 C C . LYS A 1 270 ? 49.093 -1.593 -51.534 1.00 97.88 270 LYS A C 1
ATOM 2167 O O . LYS A 1 270 ? 48.547 -1.346 -50.459 1.00 97.88 270 LYS A O 1
ATOM 2172 N N . ILE A 1 271 ? 48.485 -2.270 -52.511 1.00 97.50 271 ILE A N 1
ATOM 2173 C CA . ILE A 1 271 ? 47.125 -2.816 -52.384 1.00 97.50 271 ILE A CA 1
ATOM 2174 C C . ILE A 1 271 ? 47.067 -3.852 -51.260 1.00 97.50 271 ILE A C 1
ATOM 2176 O O . ILE A 1 271 ? 46.149 -3.810 -50.440 1.00 97.50 271 ILE A O 1
ATOM 2180 N N . GLN A 1 272 ? 48.040 -4.763 -51.183 1.00 97.06 272 GLN A N 1
ATOM 2181 C CA . GLN A 1 272 ? 48.089 -5.775 -50.127 1.00 97.06 272 GLN A CA 1
ATOM 2182 C C . GLN A 1 272 ? 48.202 -5.137 -48.736 1.00 97.06 272 GLN A C 1
ATOM 2184 O O . GLN A 1 272 ? 47.409 -5.468 -47.853 1.00 97.06 272 GLN A O 1
ATOM 2189 N N . LYS A 1 273 ? 49.096 -4.157 -48.557 1.00 98.12 273 LYS A N 1
ATOM 2190 C CA . LYS A 1 273 ? 49.222 -3.402 -47.297 1.00 98.12 273 LYS A CA 1
ATOM 2191 C C . LYS A 1 273 ? 47.939 -2.652 -46.936 1.00 98.12 273 LYS A C 1
ATOM 2193 O O . LYS A 1 273 ? 47.521 -2.671 -45.781 1.00 98.12 273 LYS A O 1
ATOM 2198 N N . ALA A 1 274 ? 47.279 -2.024 -47.910 1.00 97.31 274 ALA A N 1
ATOM 2199 C CA . ALA A 1 274 ? 46.004 -1.345 -47.684 1.00 97.31 274 ALA A CA 1
ATOM 2200 C C . ALA A 1 274 ? 44.901 -2.327 -47.250 1.00 97.31 274 ALA A C 1
ATOM 2202 O O . ALA A 1 274 ? 44.151 -2.033 -46.320 1.00 97.31 274 ALA A O 1
ATOM 2203 N N . ARG A 1 275 ? 44.836 -3.516 -47.867 1.00 97.44 275 ARG A N 1
ATOM 2204 C CA . ARG A 1 275 ? 43.902 -4.586 -47.478 1.00 97.44 275 ARG A CA 1
ATOM 2205 C C . ARG A 1 275 ? 44.174 -5.106 -46.068 1.00 97.44 275 ARG A C 1
ATOM 2207 O O . ARG A 1 275 ? 43.230 -5.344 -45.322 1.00 97.44 275 ARG A O 1
ATOM 2214 N N . GLU A 1 276 ? 45.437 -5.284 -45.689 1.00 98.06 276 GLU A N 1
ATOM 2215 C CA . GLU A 1 276 ? 45.794 -5.726 -44.339 1.00 98.06 276 GLU A CA 1
ATOM 2216 C C . GLU A 1 276 ? 45.430 -4.674 -43.285 1.00 98.06 276 GLU A C 1
ATOM 2218 O O . GLU A 1 276 ? 44.799 -5.007 -42.282 1.00 98.06 276 GLU A O 1
ATOM 2223 N N . ASN A 1 277 ? 45.742 -3.402 -43.540 1.00 97.69 277 ASN A N 1
ATOM 2224 C CA . ASN A 1 277 ? 45.352 -2.304 -42.658 1.00 97.69 277 ASN A CA 1
ATOM 2225 C C . ASN A 1 277 ? 43.828 -2.209 -42.520 1.00 97.69 277 ASN A C 1
ATOM 2227 O O . ASN A 1 277 ? 43.333 -2.083 -41.405 1.00 97.69 277 ASN A O 1
ATOM 2231 N N . ALA A 1 278 ? 43.078 -2.354 -43.618 1.00 97.31 278 ALA A N 1
ATOM 2232 C CA . ALA A 1 278 ? 41.618 -2.388 -43.571 1.00 97.31 278 ALA A CA 1
ATOM 2233 C C . ALA A 1 278 ? 41.109 -3.517 -42.658 1.00 97.31 278 ALA A C 1
ATOM 2235 O O . ALA A 1 278 ? 40.305 -3.259 -41.763 1.00 97.31 278 ALA A O 1
ATOM 2236 N N . ARG A 1 279 ? 41.656 -4.735 -42.791 1.00 97.25 279 ARG A N 1
ATOM 2237 C CA . ARG A 1 279 ? 41.317 -5.868 -41.911 1.00 97.25 279 ARG A CA 1
ATOM 2238 C C . ARG A 1 279 ? 41.660 -5.608 -40.443 1.00 97.25 279 ARG A C 1
ATOM 2240 O O . ARG A 1 279 ? 40.911 -6.034 -39.572 1.00 97.25 279 ARG A O 1
ATOM 2247 N N . ARG A 1 280 ? 42.779 -4.936 -40.147 1.00 97.56 280 ARG A N 1
ATOM 2248 C CA . ARG A 1 280 ? 43.141 -4.565 -38.766 1.00 97.56 280 ARG A CA 1
ATOM 2249 C C . ARG A 1 280 ? 42.129 -3.583 -38.179 1.00 97.56 280 ARG A C 1
ATOM 2251 O O . ARG A 1 280 ? 41.591 -3.852 -37.114 1.00 97.56 280 ARG A O 1
ATOM 2258 N N . THR A 1 281 ? 41.788 -2.530 -38.920 1.00 96.00 281 THR A N 1
ATOM 2259 C CA . THR A 1 281 ? 40.795 -1.543 -38.464 1.00 96.00 281 THR A CA 1
ATOM 2260 C C . THR A 1 281 ? 39.391 -2.130 -38.309 1.00 96.00 281 THR A C 1
ATOM 2262 O O . THR A 1 281 ? 38.623 -1.680 -37.466 1.00 96.00 281 THR A O 1
ATOM 2265 N N . GLU A 1 282 ? 39.030 -3.129 -39.118 1.00 96.50 282 GLU A N 1
ATOM 2266 C CA . GLU A 1 282 ? 37.755 -3.837 -38.987 1.00 96.50 282 GLU A CA 1
ATOM 2267 C C . GLU A 1 282 ? 37.720 -4.673 -37.705 1.00 96.50 282 GLU A C 1
ATOM 2269 O O . GLU A 1 282 ? 36.783 -4.535 -36.924 1.00 96.50 282 GLU A O 1
ATOM 2274 N N . LYS A 1 283 ? 38.784 -5.438 -37.427 1.00 97.62 283 LYS A N 1
ATOM 2275 C CA . LYS A 1 283 ? 38.922 -6.203 -36.178 1.00 97.62 283 LYS A CA 1
ATOM 2276 C C . LYS A 1 283 ? 38.902 -5.317 -34.932 1.00 97.62 283 LYS A C 1
ATOM 2278 O O . LYS A 1 283 ? 38.293 -5.691 -33.938 1.00 97.62 283 LYS A O 1
ATOM 2283 N N . GLU A 1 284 ? 39.547 -4.153 -34.978 1.00 97.44 284 GLU A N 1
ATOM 2284 C CA . GLU A 1 284 ? 39.516 -3.179 -33.877 1.00 97.44 284 GLU A CA 1
ATOM 2285 C C . GLU A 1 284 ? 38.090 -2.670 -33.628 1.00 97.44 284 GLU A C 1
ATOM 2287 O O . GLU A 1 284 ? 37.612 -2.709 -32.498 1.00 97.44 284 GLU A O 1
ATOM 2292 N N . LYS A 1 285 ? 37.355 -2.301 -34.685 1.00 96.75 285 LYS A N 1
ATOM 2293 C CA . LYS A 1 285 ? 35.945 -1.892 -34.567 1.00 96.75 285 LYS A CA 1
ATOM 2294 C C . LYS A 1 285 ? 35.043 -3.017 -34.063 1.00 96.75 285 LYS A C 1
ATOM 2296 O O . LYS A 1 285 ? 34.066 -2.749 -33.370 1.00 96.75 285 LYS A O 1
ATOM 2301 N N . GLU A 1 286 ? 35.313 -4.264 -34.439 1.00 97.69 286 GLU A N 1
ATOM 2302 C CA . GLU A 1 286 ? 34.590 -5.424 -33.911 1.00 97.69 286 GLU A CA 1
ATOM 2303 C C . GLU A 1 286 ? 34.857 -5.625 -32.416 1.00 97.69 286 GLU A C 1
ATOM 2305 O O . GLU A 1 286 ? 33.906 -5.841 -31.664 1.00 97.69 286 GLU A O 1
ATOM 2310 N N . ALA A 1 287 ? 36.110 -5.484 -31.974 1.00 97.81 287 ALA A N 1
ATOM 2311 C CA . ALA A 1 287 ? 36.467 -5.534 -30.558 1.00 97.81 287 ALA A CA 1
ATOM 2312 C C . ALA A 1 287 ? 35.779 -4.412 -29.760 1.00 97.81 287 ALA A C 1
ATOM 2314 O O . ALA A 1 287 ? 35.146 -4.686 -28.746 1.00 97.81 287 ALA A O 1
ATOM 2315 N N . GLU A 1 288 ? 35.781 -3.176 -30.267 1.00 97.25 288 GLU A N 1
ATOM 2316 C CA . GLU A 1 288 ? 35.082 -2.045 -29.635 1.00 97.25 288 GLU A CA 1
ATOM 2317 C C . GLU A 1 288 ? 33.565 -2.272 -29.520 1.00 97.25 288 GLU A C 1
ATOM 2319 O O . GLU A 1 288 ? 32.943 -1.912 -28.514 1.00 97.25 288 GLU A O 1
ATOM 2324 N N . ARG A 1 289 ? 32.940 -2.881 -30.538 1.00 97.69 289 ARG A N 1
ATOM 2325 C CA . ARG A 1 289 ? 31.514 -3.252 -30.490 1.00 97.69 289 ARG A CA 1
ATOM 2326 C C . ARG A 1 289 ? 31.252 -4.312 -29.432 1.00 97.69 289 ARG A C 1
ATOM 2328 O O . ARG A 1 289 ? 30.253 -4.215 -28.724 1.00 97.69 289 ARG A O 1
ATOM 2335 N N . TYR A 1 290 ? 32.125 -5.309 -29.335 1.00 98.31 290 TYR A N 1
ATOM 2336 C CA . TYR A 1 290 ? 32.021 -6.349 -28.321 1.00 98.31 290 TYR A CA 1
ATOM 2337 C C . TYR A 1 290 ? 32.149 -5.761 -26.910 1.00 98.31 290 TYR A C 1
ATOM 2339 O O . TYR A 1 290 ? 31.286 -6.009 -26.071 1.00 98.31 290 TYR A O 1
ATOM 2347 N N . ASP A 1 291 ? 33.142 -4.904 -26.675 1.00 97.75 291 ASP A N 1
ATOM 2348 C CA . ASP A 1 291 ? 33.327 -4.226 -25.388 1.00 97.75 291 ASP A CA 1
ATOM 2349 C C . ASP A 1 291 ? 32.121 -3.344 -25.034 1.00 97.75 291 ASP A C 1
ATOM 2351 O O . ASP A 1 291 ? 31.649 -3.353 -23.896 1.00 97.75 291 ASP A O 1
ATOM 2355 N N . SER A 1 292 ? 31.557 -2.641 -26.021 1.00 98.00 292 SER A N 1
ATOM 2356 C CA . SER A 1 292 ? 30.340 -1.839 -25.836 1.00 98.00 292 SER A CA 1
ATOM 2357 C C . SER A 1 292 ? 29.137 -2.696 -25.428 1.00 98.00 292 SER A C 1
ATOM 2359 O O . SER A 1 292 ? 28.413 -2.333 -24.503 1.00 98.00 292 SER A O 1
ATOM 2361 N N . LEU A 1 293 ? 28.942 -3.855 -26.070 1.00 98.44 293 LEU A N 1
ATOM 2362 C CA . LEU A 1 293 ? 27.877 -4.801 -25.717 1.00 98.44 293 LEU A CA 1
ATOM 2363 C C . LEU A 1 293 ? 28.075 -5.388 -24.315 1.00 98.44 293 LEU A C 1
ATOM 2365 O O . LEU A 1 293 ? 27.111 -5.540 -23.566 1.00 98.44 293 LEU A O 1
ATOM 2369 N N . MET A 1 294 ? 29.318 -5.688 -23.937 1.00 98.56 294 MET A N 1
ATOM 2370 C CA . MET A 1 294 ? 29.638 -6.180 -22.598 1.00 98.56 294 MET A CA 1
ATOM 2371 C C . MET A 1 294 ? 29.350 -5.128 -21.524 1.00 98.56 294 MET A C 1
ATOM 2373 O O . MET A 1 294 ? 28.770 -5.459 -20.489 1.00 98.56 294 MET A O 1
ATOM 2377 N N . HIS A 1 295 ? 29.695 -3.863 -21.770 1.00 97.88 295 HIS A N 1
ATOM 2378 C CA . HIS A 1 295 ? 29.347 -2.763 -20.871 1.00 97.88 295 HIS A CA 1
ATOM 2379 C C . HIS A 1 295 ? 27.833 -2.593 -20.726 1.00 97.88 295 HIS A C 1
ATOM 2381 O O . HIS A 1 295 ? 27.340 -2.505 -19.602 1.00 97.88 295 HIS A O 1
ATOM 2387 N N . GLU A 1 296 ? 27.088 -2.623 -21.834 1.00 97.81 296 GLU A N 1
ATOM 2388 C CA . GLU A 1 296 ? 25.627 -2.538 -21.804 1.00 97.81 296 GLU A CA 1
ATOM 2389 C C . GLU A 1 296 ? 25.009 -3.690 -20.996 1.00 97.81 296 GLU A C 1
ATOM 2391 O O . GLU A 1 296 ? 24.129 -3.467 -20.163 1.00 97.81 296 GLU A O 1
ATOM 2396 N N . PHE A 1 297 ? 25.505 -4.915 -21.178 1.00 98.50 297 PHE A N 1
ATOM 2397 C CA . PHE A 1 297 ? 25.051 -6.081 -20.424 1.00 98.50 297 PHE A CA 1
ATOM 2398 C C . PHE A 1 297 ? 25.301 -5.940 -18.913 1.00 98.50 297 PHE A C 1
ATOM 2400 O O . PHE A 1 297 ? 24.423 -6.245 -18.096 1.00 98.50 297 PHE A O 1
ATOM 2407 N N . VAL A 1 298 ? 26.479 -5.443 -18.521 1.00 98.38 298 VAL A N 1
ATOM 2408 C CA . VAL A 1 298 ? 26.803 -5.174 -17.111 1.00 98.38 298 VAL A CA 1
ATOM 2409 C C . VAL A 1 298 ? 25.878 -4.100 -16.541 1.00 98.38 298 VAL A C 1
ATOM 2411 O O . VAL A 1 298 ? 25.323 -4.288 -15.458 1.00 98.38 298 VAL A O 1
ATOM 2414 N N . ASP A 1 299 ? 25.641 -3.009 -17.268 1.00 97.31 299 ASP A N 1
ATOM 2415 C CA . ASP A 1 299 ? 24.755 -1.933 -16.821 1.00 97.31 299 ASP A CA 1
ATOM 2416 C C . ASP A 1 299 ? 23.305 -2.403 -16.653 1.00 97.31 299 ASP A C 1
ATOM 2418 O O . ASP A 1 299 ? 22.659 -2.066 -15.654 1.00 97.31 299 ASP A O 1
ATOM 2422 N N . GLN A 1 300 ? 22.804 -3.225 -17.581 1.00 97.44 300 GLN A N 1
ATOM 2423 C CA . GLN A 1 300 ? 21.487 -3.854 -17.473 1.00 97.44 300 GLN A CA 1
ATOM 2424 C C . GLN A 1 300 ? 21.404 -4.751 -16.232 1.00 97.44 300 GLN A C 1
ATOM 2426 O O . GLN A 1 300 ? 20.480 -4.600 -15.430 1.00 97.44 300 GLN A O 1
ATOM 2431 N N . THR A 1 301 ? 22.413 -5.596 -16.004 1.00 98.06 301 THR A N 1
ATOM 2432 C CA . THR A 1 301 ? 22.487 -6.480 -14.829 1.00 98.06 301 THR A CA 1
ATOM 2433 C C . THR A 1 301 ? 22.492 -5.678 -13.521 1.00 98.06 301 THR A C 1
ATOM 2435 O O . THR A 1 301 ? 21.709 -5.945 -12.609 1.00 98.06 301 THR A O 1
ATOM 2438 N N . MET A 1 302 ? 23.305 -4.620 -13.439 1.00 97.56 302 MET A N 1
ATOM 2439 C CA . MET A 1 302 ? 23.376 -3.739 -12.268 1.00 97.56 302 MET A CA 1
ATOM 2440 C C . MET A 1 302 ? 22.087 -2.930 -12.057 1.00 97.56 302 MET A C 1
ATOM 2442 O O . MET A 1 302 ? 21.749 -2.560 -10.927 1.00 97.56 302 MET A O 1
ATOM 2446 N N . ALA A 1 303 ? 21.371 -2.587 -13.129 1.00 96.62 303 ALA A N 1
ATOM 2447 C CA . ALA A 1 303 ? 20.074 -1.927 -13.039 1.00 96.62 303 ALA A CA 1
ATOM 2448 C C . ALA A 1 303 ? 18.997 -2.887 -12.516 1.00 96.62 303 ALA A C 1
ATOM 2450 O O . ALA A 1 303 ? 18.197 -2.498 -11.661 1.00 96.62 303 ALA A O 1
ATOM 2451 N N . GLU A 1 304 ? 18.986 -4.138 -12.975 1.00 97.12 304 GLU A N 1
ATOM 2452 C CA . GLU A 1 304 ? 18.080 -5.177 -12.483 1.00 97.12 304 GLU A CA 1
ATOM 2453 C C . GLU A 1 304 ? 18.332 -5.511 -11.014 1.00 97.12 304 GLU A C 1
ATOM 2455 O O . GLU A 1 304 ? 17.387 -5.525 -10.221 1.00 97.12 304 GLU A O 1
ATOM 2460 N N . GLU A 1 305 ? 19.593 -5.676 -10.614 1.00 98.00 305 GLU A N 1
ATOM 2461 C CA . GLU A 1 305 ? 19.963 -5.905 -9.218 1.00 98.00 305 GLU A CA 1
ATOM 2462 C C . GLU A 1 305 ? 19.482 -4.753 -8.317 1.00 98.00 305 GLU A C 1
ATOM 2464 O O . GLU A 1 305 ? 18.904 -4.977 -7.249 1.00 98.00 305 GLU A O 1
ATOM 2469 N N . ARG A 1 306 ? 19.629 -3.498 -8.765 1.00 96.88 306 ARG A N 1
ATOM 2470 C CA . ARG A 1 306 ? 19.104 -2.324 -8.048 1.00 96.88 306 ARG A CA 1
ATOM 2471 C C . ARG A 1 306 ? 17.584 -2.369 -7.894 1.00 96.88 306 ARG A C 1
ATOM 2473 O O . ARG A 1 306 ? 17.094 -2.120 -6.790 1.00 96.88 306 ARG A O 1
ATOM 2480 N N . ARG A 1 307 ? 16.841 -2.727 -8.949 1.00 97.31 307 ARG A N 1
ATOM 2481 C CA . ARG A 1 307 ? 15.375 -2.892 -8.879 1.00 97.31 307 ARG A CA 1
ATOM 2482 C C . ARG A 1 307 ? 14.989 -3.993 -7.891 1.00 97.31 307 ARG A C 1
ATOM 2484 O O . ARG A 1 307 ? 14.102 -3.785 -7.064 1.00 97.31 307 ARG A O 1
ATOM 2491 N N . GLN A 1 308 ? 15.672 -5.138 -7.924 1.00 97.75 308 GLN A N 1
ATOM 2492 C CA . GLN A 1 308 ? 15.422 -6.238 -6.988 1.00 97.75 308 GLN A CA 1
ATOM 2493 C C . GLN A 1 308 ? 15.713 -5.832 -5.539 1.00 97.75 308 GLN A C 1
ATOM 2495 O O . GLN A 1 308 ? 14.904 -6.093 -4.647 1.00 97.75 308 GLN A O 1
ATOM 2500 N N . ASN A 1 309 ? 16.824 -5.139 -5.295 1.00 97.62 309 ASN A N 1
ATOM 2501 C CA . ASN A 1 309 ? 17.178 -4.627 -3.973 1.00 97.62 309 ASN A CA 1
ATOM 2502 C C . ASN A 1 309 ? 16.165 -3.594 -3.463 1.00 97.62 309 ASN A C 1
ATOM 2504 O O . ASN A 1 309 ? 15.835 -3.581 -2.275 1.00 97.62 309 ASN A O 1
ATOM 2508 N N . GLU A 1 310 ? 15.619 -2.748 -4.337 1.00 97.75 310 GLU A N 1
ATOM 2509 C CA . GLU A 1 310 ? 14.550 -1.822 -3.968 1.00 97.75 310 GLU A CA 1
ATOM 2510 C C . GLU A 1 310 ? 13.263 -2.561 -3.570 1.00 97.75 310 GLU A C 1
ATOM 2512 O O . GLU A 1 310 ? 12.650 -2.216 -2.555 1.00 97.75 310 GLU A O 1
ATOM 2517 N N . LEU A 1 311 ? 12.875 -3.597 -4.322 1.00 97.44 311 LEU A N 1
ATOM 2518 C CA . LEU A 1 311 ? 11.723 -4.441 -3.995 1.00 97.44 311 LEU A CA 1
ATOM 2519 C C . LEU A 1 311 ? 11.911 -5.164 -2.658 1.00 97.44 311 LEU A C 1
ATOM 2521 O O . LEU A 1 311 ? 11.001 -5.136 -1.832 1.00 97.44 311 LEU A O 1
ATOM 2525 N N . ARG A 1 312 ? 13.101 -5.721 -2.395 1.00 97.88 312 ARG A N 1
ATOM 2526 C CA . ARG A 1 312 ? 13.442 -6.328 -1.097 1.00 97.88 312 ARG A CA 1
ATOM 2527 C C . ARG A 1 312 ? 13.291 -5.326 0.046 1.00 97.88 312 ARG A C 1
ATOM 2529 O O . ARG A 1 312 ? 12.558 -5.583 0.991 1.00 97.88 312 ARG A O 1
ATOM 2536 N N . ARG A 1 313 ? 13.854 -4.120 -0.092 1.00 97.06 313 ARG A N 1
ATOM 2537 C CA . ARG A 1 313 ? 13.699 -3.051 0.914 1.00 97.06 313 ARG A CA 1
ATOM 2538 C C . ARG A 1 313 ? 12.240 -2.634 1.118 1.00 97.06 313 ARG A C 1
ATOM 2540 O O . ARG A 1 313 ? 11.854 -2.300 2.236 1.00 97.06 313 ARG A O 1
ATOM 2547 N N . LYS A 1 314 ? 11.425 -2.596 0.056 1.00 97.12 314 LYS A N 1
ATOM 2548 C CA . LYS A 1 314 ? 9.978 -2.326 0.164 1.00 97.12 314 LYS A CA 1
ATOM 2549 C C . LYS A 1 314 ? 9.275 -3.436 0.944 1.00 97.12 314 LYS A C 1
ATOM 2551 O O . LYS A 1 314 ? 8.485 -3.123 1.830 1.00 97.12 314 LYS A O 1
ATOM 2556 N N . LEU A 1 315 ? 9.599 -4.693 0.654 1.00 97.75 315 LEU A N 1
ATOM 2557 C CA . LEU A 1 315 ? 9.057 -5.856 1.348 1.00 97.75 315 LEU A CA 1
ATOM 2558 C C . LEU A 1 315 ? 9.435 -5.850 2.838 1.00 97.75 315 LEU A C 1
ATOM 2560 O O . LEU A 1 315 ? 8.556 -5.996 3.684 1.00 97.75 315 LEU A O 1
ATOM 2564 N N . ASP A 1 316 ? 10.694 -5.564 3.171 1.00 96.56 316 ASP A N 1
ATOM 2565 C CA . ASP A 1 316 ? 11.161 -5.463 4.559 1.00 96.56 316 ASP A CA 1
ATOM 2566 C C . ASP A 1 316 ? 10.435 -4.353 5.330 1.00 96.56 316 ASP A C 1
ATOM 2568 O O . ASP A 1 316 ? 10.019 -4.549 6.473 1.00 96.56 316 ASP A O 1
ATOM 2572 N N . ARG A 1 317 ? 10.208 -3.191 4.698 1.00 96.38 317 ARG A N 1
ATOM 2573 C CA . ARG A 1 317 ? 9.418 -2.102 5.299 1.00 96.38 317 ARG A CA 1
ATOM 2574 C C . ARG A 1 317 ? 7.975 -2.518 5.570 1.00 96.38 317 ARG A C 1
ATOM 2576 O O . ARG A 1 317 ? 7.438 -2.164 6.617 1.00 96.38 317 ARG A O 1
ATOM 2583 N N . LEU A 1 318 ? 7.356 -3.262 4.654 1.00 95.81 318 LEU A N 1
ATOM 2584 C CA . LEU A 1 318 ? 5.999 -3.780 4.836 1.00 95.81 318 LEU A CA 1
ATOM 2585 C C . LEU A 1 318 ? 5.940 -4.807 5.969 1.00 95.81 318 LEU A C 1
ATOM 2587 O O . LEU A 1 318 ? 5.058 -4.710 6.819 1.00 95.81 318 LEU A O 1
ATOM 2591 N N . HIS A 1 319 ? 6.898 -5.734 6.037 1.00 95.94 319 HIS A N 1
ATOM 2592 C CA . HIS A 1 319 ? 6.997 -6.683 7.146 1.00 95.94 319 HIS A CA 1
ATOM 2593 C C . HIS A 1 319 ? 7.196 -5.980 8.486 1.00 95.94 319 HIS A C 1
ATOM 2595 O O . HIS A 1 319 ? 6.494 -6.287 9.448 1.00 95.94 319 HIS A O 1
ATOM 2601 N N . HIS A 1 320 ? 8.101 -5.003 8.546 1.00 96.94 320 HIS A N 1
ATOM 2602 C CA . HIS A 1 320 ? 8.335 -4.228 9.758 1.00 96.94 320 HIS A CA 1
ATOM 2603 C C . HIS A 1 320 ? 7.083 -3.452 10.184 1.00 96.94 320 HIS A C 1
ATOM 2605 O O . HIS A 1 320 ? 6.689 -3.496 11.348 1.00 96.94 320 HIS A O 1
ATOM 2611 N N . SER A 1 321 ? 6.409 -2.795 9.235 1.00 95.19 321 SER A N 1
ATOM 2612 C CA . SER A 1 321 ? 5.151 -2.092 9.490 1.00 95.19 321 SER A CA 1
ATOM 2613 C C . SER A 1 321 ? 4.073 -3.040 10.019 1.00 95.19 321 SER A C 1
ATOM 2615 O O . SER A 1 321 ? 3.478 -2.761 11.059 1.00 95.19 321 SER A O 1
ATOM 2617 N N . ARG A 1 322 ? 3.874 -4.196 9.374 1.00 97.06 322 ARG A N 1
ATOM 2618 C CA . ARG A 1 322 ? 2.933 -5.231 9.817 1.00 97.06 322 ARG A CA 1
ATOM 2619 C C . ARG A 1 322 ? 3.234 -5.704 11.239 1.00 97.06 322 ARG A C 1
ATOM 2621 O O . ARG A 1 322 ? 2.323 -5.748 12.057 1.00 97.06 322 ARG A O 1
ATOM 2628 N N . HIS A 1 323 ? 4.498 -5.982 11.550 1.00 97.25 323 HIS A N 1
ATOM 2629 C CA . HIS A 1 323 ? 4.915 -6.400 12.888 1.00 97.25 323 HIS A CA 1
ATOM 2630 C C . HIS A 1 323 ? 4.594 -5.336 13.953 1.00 97.25 323 HIS A C 1
ATOM 2632 O O . HIS A 1 323 ? 4.127 -5.665 15.041 1.00 97.25 323 HIS A O 1
ATOM 2638 N N . LEU A 1 324 ? 4.793 -4.047 13.650 1.00 97.56 324 LEU A N 1
ATOM 2639 C CA . LEU A 1 324 ? 4.417 -2.958 14.561 1.00 97.56 324 LEU A CA 1
ATOM 2640 C C . LEU A 1 324 ? 2.901 -2.886 14.789 1.00 97.56 324 LEU A C 1
ATOM 2642 O O . LEU A 1 324 ? 2.465 -2.690 15.925 1.00 97.56 324 LEU A O 1
ATOM 2646 N N . TYR A 1 325 ? 2.097 -3.070 13.739 1.00 96.25 325 TYR A N 1
ATOM 2647 C CA . TYR A 1 325 ? 0.638 -3.122 13.861 1.00 96.25 325 TYR A CA 1
ATOM 2648 C C . TYR A 1 325 ? 0.171 -4.322 14.688 1.00 96.25 325 TYR A C 1
ATOM 2650 O O . TYR A 1 325 ? -0.667 -4.156 15.574 1.00 96.25 325 TYR A O 1
ATOM 2658 N N . GLU A 1 326 ? 0.735 -5.506 14.451 1.00 95.94 326 GLU A N 1
ATOM 2659 C CA . GLU A 1 326 ? 0.434 -6.720 15.218 1.00 95.94 326 GLU A CA 1
ATOM 2660 C C . GLU A 1 326 ? 0.818 -6.551 16.698 1.00 95.94 326 GLU A C 1
ATOM 2662 O O . GLU A 1 326 ? 0.020 -6.864 17.581 1.00 95.94 326 GLU A O 1
ATOM 2667 N N . ALA A 1 327 ? 1.980 -5.956 16.992 1.00 97.81 327 ALA A N 1
ATOM 2668 C CA . ALA A 1 327 ? 2.399 -5.648 18.360 1.00 97.81 327 ALA A CA 1
ATOM 2669 C C . ALA A 1 327 ? 1.458 -4.645 19.053 1.00 97.81 327 ALA A C 1
ATOM 2671 O O . ALA A 1 327 ? 1.102 -4.816 20.223 1.00 97.81 327 ALA A O 1
ATOM 2672 N N . LEU A 1 328 ? 1.009 -3.610 18.334 1.00 98.00 328 LEU A N 1
ATOM 2673 C CA . LEU A 1 328 ? 0.044 -2.643 18.856 1.00 98.00 328 LEU A CA 1
ATOM 2674 C C . LEU A 1 328 ? -1.318 -3.298 19.125 1.00 98.00 328 LEU A C 1
ATOM 2676 O O . LEU A 1 328 ? -1.937 -3.044 20.160 1.00 98.00 328 LEU A O 1
ATOM 2680 N N . GLN A 1 329 ? -1.775 -4.163 18.220 1.00 96.56 329 GLN A N 1
ATOM 2681 C CA . GLN A 1 329 ? -3.017 -4.911 18.379 1.00 96.56 329 GLN A CA 1
ATOM 2682 C C . GLN A 1 329 ? -2.946 -5.865 19.577 1.00 96.56 329 GLN A C 1
ATOM 2684 O O . GLN A 1 329 ? -3.884 -5.900 20.376 1.00 96.56 329 GLN A O 1
ATOM 2689 N N . ALA A 1 330 ? -1.829 -6.576 19.752 1.00 97.69 330 ALA A N 1
ATOM 2690 C CA . ALA A 1 330 ? -1.595 -7.446 20.901 1.00 97.69 330 ALA A CA 1
ATOM 2691 C C . ALA A 1 330 ? -1.651 -6.663 22.223 1.00 97.69 330 ALA A C 1
ATOM 2693 O O . ALA A 1 330 ? -2.356 -7.068 23.147 1.00 97.69 330 ALA A O 1
ATOM 2694 N N . LYS A 1 331 ? -1.005 -5.491 22.285 1.00 97.69 331 LYS A N 1
ATOM 2695 C CA . LYS A 1 331 ? -1.052 -4.607 23.460 1.00 97.69 331 LYS A CA 1
ATOM 2696 C C . LYS A 1 331 ? -2.469 -4.108 23.759 1.00 97.69 331 LYS A C 1
ATOM 2698 O O . LYS A 1 331 ? -2.888 -4.078 24.913 1.00 97.69 331 LYS A O 1
ATOM 2703 N N . ASN A 1 332 ? -3.236 -3.740 22.733 1.00 96.69 332 ASN A N 1
ATOM 2704 C CA . ASN A 1 332 ? -4.632 -3.331 22.912 1.00 96.69 332 ASN A CA 1
ATOM 2705 C C . ASN A 1 332 ? -5.497 -4.479 23.450 1.00 96.69 332 ASN A C 1
ATOM 2707 O O . ASN A 1 332 ? -6.332 -4.262 24.329 1.00 96.69 332 ASN A O 1
ATOM 2711 N N . HIS A 1 333 ? -5.274 -5.699 22.961 1.00 96.62 333 HIS A N 1
ATOM 2712 C CA . HIS A 1 333 ? -5.958 -6.891 23.454 1.00 96.62 333 HIS A CA 1
ATOM 2713 C C . HIS A 1 333 ? -5.576 -7.211 24.909 1.00 96.62 333 HIS A C 1
ATOM 2715 O O . HIS A 1 333 ? -6.439 -7.538 25.720 1.00 96.62 333 HIS A O 1
ATOM 2721 N N . GLU A 1 334 ? -4.304 -7.046 25.280 1.00 98.19 334 GLU A N 1
ATOM 2722 C CA . GLU A 1 334 ? -3.835 -7.195 26.662 1.00 98.19 334 GLU A CA 1
ATOM 2723 C C . GLU A 1 334 ? -4.523 -6.204 27.613 1.00 98.19 334 GLU A C 1
ATOM 2725 O O . GLU A 1 334 ? -5.017 -6.607 28.665 1.00 98.19 334 GLU A O 1
ATOM 2730 N N . ILE A 1 335 ? -4.646 -4.932 27.219 1.00 97.31 335 ILE A N 1
ATOM 2731 C CA . ILE A 1 335 ? -5.351 -3.908 28.007 1.00 97.31 335 ILE A CA 1
ATOM 2732 C C . ILE A 1 335 ? -6.824 -4.291 28.206 1.00 97.31 335 ILE A C 1
ATOM 2734 O O . ILE A 1 335 ? -7.339 -4.225 29.323 1.00 97.31 335 ILE A O 1
ATOM 2738 N N . GLN A 1 336 ? -7.504 -4.744 27.148 1.00 96.38 336 GLN A N 1
ATOM 2739 C CA . GLN A 1 336 ? -8.894 -5.203 27.249 1.00 96.38 336 GLN A CA 1
ATOM 2740 C C . GLN A 1 336 ? -9.031 -6.425 28.168 1.00 96.38 336 GLN A C 1
ATOM 2742 O O . GLN A 1 336 ? -9.964 -6.505 28.973 1.00 96.38 336 GLN A O 1
ATOM 2747 N N . ASN A 1 337 ? -8.087 -7.361 28.102 1.00 98.06 337 ASN A N 1
ATOM 2748 C CA . ASN A 1 337 ? -8.054 -8.521 28.987 1.00 98.06 337 ASN A CA 1
ATOM 2749 C C . ASN A 1 337 ? -7.817 -8.121 30.449 1.00 98.06 337 ASN A C 1
ATOM 2751 O O . ASN A 1 337 ? -8.498 -8.627 31.339 1.00 98.06 337 ASN A O 1
ATOM 2755 N N . ALA A 1 338 ? -6.918 -7.176 30.713 1.00 98.25 338 ALA A N 1
ATOM 2756 C CA . ALA A 1 338 ? -6.686 -6.660 32.058 1.00 98.25 338 ALA A CA 1
ATOM 2757 C C . ALA A 1 338 ? -7.944 -5.975 32.626 1.00 98.25 338 ALA A C 1
ATOM 2759 O O . ALA A 1 338 ? -8.348 -6.247 33.760 1.00 98.25 338 ALA A O 1
ATOM 2760 N N . ASP A 1 339 ? -8.626 -5.154 31.824 1.00 96.50 339 ASP A N 1
ATOM 2761 C CA . ASP A 1 339 ? -9.871 -4.489 32.220 1.00 96.50 339 ASP A CA 1
ATOM 2762 C C . ASP A 1 339 ? -11.006 -5.484 32.494 1.00 96.50 339 ASP A C 1
ATOM 2764 O O . ASP A 1 339 ? -11.757 -5.339 33.465 1.00 96.50 339 ASP A O 1
ATOM 2768 N N . THR A 1 340 ? -11.145 -6.518 31.662 1.00 97.56 340 THR A N 1
ATOM 2769 C CA . THR A 1 340 ? -12.159 -7.564 31.867 1.00 97.56 340 THR A CA 1
ATOM 2770 C C . THR A 1 340 ? -11.868 -8.396 33.115 1.00 97.56 340 THR A C 1
ATOM 2772 O O . THR A 1 340 ? -12.790 -8.661 33.892 1.00 97.56 340 THR A O 1
ATOM 2775 N N . GLN A 1 341 ? -10.604 -8.741 33.375 1.00 98.00 341 GLN A N 1
ATOM 2776 C CA . GLN A 1 341 ? -10.194 -9.412 34.611 1.00 98.00 341 GLN A CA 1
ATOM 2777 C C . GLN A 1 341 ? -10.463 -8.548 35.845 1.00 98.00 341 GLN A C 1
ATOM 2779 O O . GLN A 1 341 ? -11.018 -9.044 36.828 1.00 98.00 341 GLN A O 1
ATOM 2784 N N . LYS A 1 342 ? -10.152 -7.249 35.784 1.00 98.44 342 LYS A N 1
ATOM 2785 C CA . LYS A 1 342 ? -10.433 -6.304 36.868 1.00 98.44 342 LYS A CA 1
ATOM 2786 C C . LYS A 1 342 ? -11.929 -6.229 37.176 1.00 98.44 342 LYS A C 1
ATOM 2788 O O . LYS A 1 342 ? -12.321 -6.403 38.328 1.00 98.44 342 LYS A O 1
ATOM 2793 N N . ARG A 1 343 ? -12.780 -6.076 36.153 1.00 98.19 343 ARG A N 1
ATOM 2794 C CA . ARG A 1 343 ? -14.248 -6.091 36.320 1.00 98.19 343 ARG A CA 1
ATOM 2795 C C . ARG A 1 343 ? -14.741 -7.405 36.918 1.00 98.19 343 ARG A C 1
ATOM 2797 O O . ARG A 1 343 ? -15.606 -7.401 37.790 1.00 98.19 343 ARG A O 1
ATOM 2804 N N . ARG A 1 344 ? -14.183 -8.540 36.486 1.00 98.31 344 ARG A N 1
ATOM 2805 C CA . ARG A 1 344 ? -14.519 -9.857 37.046 1.00 98.31 344 ARG A CA 1
ATOM 2806 C C . ARG A 1 344 ? -14.153 -9.946 38.529 1.00 98.31 344 ARG A C 1
ATOM 2808 O O . ARG A 1 344 ? -14.954 -10.446 39.315 1.00 98.31 344 ARG A O 1
ATOM 2815 N N . ALA A 1 345 ? -12.986 -9.440 38.924 1.00 98.38 345 ALA A N 1
ATOM 2816 C CA . ALA A 1 345 ? -12.561 -9.406 40.321 1.00 98.38 345 ALA A CA 1
ATOM 2817 C C . ALA A 1 345 ? -13.461 -8.500 41.182 1.00 98.38 345 ALA A C 1
ATOM 2819 O O . ALA A 1 345 ? -13.868 -8.896 42.275 1.00 98.38 345 ALA A O 1
ATOM 2820 N N . GLU A 1 346 ? -13.830 -7.320 40.680 1.00 98.12 346 GLU A N 1
ATOM 2821 C CA . GLU A 1 346 ? -14.769 -6.406 41.345 1.00 98.12 346 GLU A CA 1
ATOM 2822 C C . GLU A 1 346 ? -16.143 -7.059 41.557 1.00 98.12 346 GLU A C 1
ATOM 2824 O O . GLU A 1 346 ? -16.683 -7.015 42.665 1.00 98.12 346 GLU A O 1
ATOM 2829 N N . LEU A 1 347 ? -16.676 -7.741 40.537 1.00 98.50 347 LEU A N 1
ATOM 2830 C CA . LEU A 1 347 ? -17.940 -8.476 40.638 1.00 98.50 347 LEU A CA 1
ATOM 2831 C C . LEU A 1 347 ? -17.873 -9.606 41.671 1.00 98.50 347 LEU A C 1
ATOM 2833 O O . LEU A 1 347 ? -18.793 -9.750 42.474 1.00 98.50 347 LEU A O 1
ATOM 2837 N N . LEU A 1 348 ? -16.783 -10.378 41.703 1.00 98.50 348 LEU A N 1
ATOM 2838 C CA . LEU A 1 348 ? -16.589 -11.431 42.706 1.00 98.50 348 LEU A CA 1
ATOM 2839 C C . LEU A 1 348 ? -16.527 -10.868 44.131 1.00 98.50 348 LEU A C 1
ATOM 2841 O O . LEU A 1 348 ? -17.078 -11.466 45.055 1.00 98.50 348 LEU A O 1
ATOM 2845 N N . ASN A 1 349 ? -15.890 -9.713 44.322 1.00 98.50 349 ASN A N 1
ATOM 2846 C CA . ASN A 1 349 ? -15.849 -9.047 45.622 1.00 98.50 349 ASN A CA 1
ATOM 2847 C C . ASN A 1 349 ? -17.231 -8.534 46.047 1.00 98.50 349 ASN A C 1
ATOM 2849 O O . ASN A 1 349 ? -17.597 -8.664 47.217 1.00 98.50 349 ASN A O 1
ATOM 2853 N N . GLU A 1 350 ? -18.023 -8.006 45.112 1.00 98.56 350 GLU A N 1
ATOM 2854 C CA . GLU A 1 350 ? -19.391 -7.569 45.395 1.00 98.56 350 GLU A CA 1
ATOM 2855 C C . GLU A 1 350 ? -20.309 -8.749 45.741 1.00 98.56 350 GLU A C 1
ATOM 2857 O O . GLU A 1 350 ? -21.088 -8.647 46.690 1.00 98.56 350 GLU A O 1
ATOM 2862 N N . ILE A 1 351 ? -20.178 -9.882 45.041 1.00 98.00 351 ILE A N 1
ATOM 2863 C CA . ILE A 1 351 ? -20.886 -11.128 45.379 1.00 98.00 351 ILE A CA 1
ATOM 2864 C C . ILE A 1 351 ? -20.527 -11.554 46.807 1.00 98.00 351 ILE A C 1
ATOM 2866 O O . ILE A 1 351 ? -21.415 -11.647 47.649 1.00 98.00 351 ILE A O 1
ATOM 2870 N N . LYS A 1 352 ? -19.232 -11.658 47.139 1.00 98.50 352 LYS A N 1
ATOM 2871 C CA . LYS A 1 352 ? -18.777 -11.996 48.502 1.00 98.50 352 LYS A CA 1
ATOM 2872 C C . LYS A 1 352 ? -19.324 -11.041 49.566 1.00 98.50 352 LYS A C 1
ATOM 2874 O O . LYS A 1 352 ? -19.663 -11.464 50.671 1.00 98.50 352 LYS A O 1
ATOM 2879 N N . ARG A 1 353 ? -19.406 -9.740 49.265 1.00 98.56 353 ARG A N 1
ATOM 2880 C CA . ARG A 1 353 ? -19.966 -8.740 50.185 1.00 98.56 353 ARG A CA 1
ATOM 2881 C C . ARG A 1 353 ? -21.459 -8.973 50.423 1.00 98.56 353 ARG A C 1
ATOM 2883 O O . ARG A 1 353 ? -21.910 -8.865 51.563 1.00 98.56 353 ARG A O 1
ATOM 2890 N N . LYS A 1 354 ? -22.220 -9.288 49.372 1.00 98.38 354 LYS A N 1
ATOM 2891 C CA . LYS A 1 354 ? -23.649 -9.623 49.472 1.00 98.38 354 LYS A CA 1
ATOM 2892 C C . LYS A 1 354 ? -23.880 -10.947 50.198 1.00 98.38 354 LYS A C 1
ATOM 2894 O O . LYS A 1 354 ? -24.790 -11.011 51.023 1.00 98.38 354 LYS A O 1
ATOM 2899 N N . ASP A 1 355 ? -23.028 -11.944 49.984 1.00 98.38 355 ASP A N 1
ATOM 2900 C CA . ASP A 1 355 ? -23.097 -13.227 50.689 1.00 98.38 355 ASP A CA 1
ATOM 2901 C C . ASP A 1 355 ? -22.900 -13.039 52.193 1.00 98.38 355 ASP A C 1
ATOM 2903 O O . ASP A 1 355 ? -23.717 -13.506 52.981 1.00 98.38 355 ASP A O 1
ATOM 2907 N N . ARG A 1 356 ? -21.896 -12.253 52.609 1.00 98.50 356 ARG A N 1
ATOM 2908 C CA . ARG A 1 356 ? -21.684 -11.918 54.030 1.00 98.50 356 ARG A CA 1
ATOM 2909 C C . ARG A 1 356 ? -22.887 -11.213 54.657 1.00 98.50 356 ARG A C 1
ATOM 2911 O O . ARG A 1 356 ? -23.266 -11.533 55.777 1.00 98.50 356 ARG A O 1
ATOM 2918 N N . ARG A 1 357 ? -23.512 -10.268 53.943 1.00 98.31 357 ARG A N 1
ATOM 2919 C CA . ARG A 1 357 ? -24.736 -9.595 54.420 1.00 98.31 357 ARG A CA 1
ATOM 2920 C C . ARG A 1 357 ? -25.898 -10.568 54.568 1.00 98.31 357 ARG A C 1
ATOM 2922 O O . ARG A 1 357 ? -26.644 -10.486 55.534 1.00 98.31 357 ARG A O 1
ATOM 2929 N N . THR A 1 358 ? -26.034 -11.481 53.614 1.00 98.12 358 THR A N 1
ATOM 2930 C CA . THR A 1 358 ? -27.077 -12.508 53.639 1.00 98.12 358 THR A CA 1
ATOM 2931 C C . THR A 1 358 ? -26.854 -13.466 54.807 1.00 98.12 358 THR A C 1
ATOM 2933 O O . THR A 1 358 ? -27.792 -13.743 55.542 1.00 98.12 358 THR A O 1
ATOM 2936 N N . GLN A 1 359 ? -25.613 -13.900 55.042 1.00 98.44 359 GLN A N 1
ATOM 2937 C CA . GLN A 1 359 ? -25.242 -14.723 56.197 1.00 98.44 359 GLN A CA 1
ATOM 2938 C C . GLN A 1 359 ? -25.537 -14.016 57.522 1.00 98.44 359 GLN A C 1
ATOM 2940 O O . GLN A 1 359 ? -26.155 -14.616 58.395 1.00 98.44 359 GLN A O 1
ATOM 2945 N N . HIS A 1 360 ? -25.171 -12.737 57.652 1.00 98.38 360 HIS A N 1
ATOM 2946 C CA . HIS A 1 360 ? -25.484 -11.943 58.843 1.00 98.38 360 HIS A CA 1
ATOM 2947 C C . HIS A 1 360 ? -26.994 -11.868 59.086 1.00 98.38 360 HIS A C 1
ATOM 2949 O O . HIS A 1 360 ? -27.465 -12.129 60.183 1.00 98.38 360 HIS A O 1
ATOM 2955 N N . PHE A 1 361 ? -27.774 -11.594 58.040 1.00 98.25 361 PHE A N 1
ATOM 2956 C CA . PHE A 1 361 ? -29.229 -11.541 58.141 1.00 98.25 361 PHE A CA 1
ATOM 2957 C C . PHE A 1 361 ? -29.854 -12.890 58.532 1.00 98.25 361 PHE A C 1
ATOM 2959 O O . PHE A 1 361 ? -30.828 -12.932 59.283 1.00 98.25 361 PHE A O 1
ATOM 2966 N N . VAL A 1 362 ? -29.308 -14.002 58.029 1.00 98.25 362 VAL A N 1
ATOM 2967 C CA . VAL A 1 362 ? -29.724 -15.352 58.434 1.00 98.25 362 VAL A CA 1
ATOM 2968 C C . VAL A 1 362 ? -29.397 -15.597 59.910 1.00 98.25 362 VAL A C 1
ATOM 2970 O O . VAL A 1 362 ? -30.251 -16.117 60.627 1.00 98.25 362 VAL A O 1
ATOM 2973 N N . GLN A 1 363 ? -28.219 -15.175 60.373 1.00 98.38 363 GLN A N 1
ATOM 2974 C CA . GLN A 1 363 ? -27.813 -15.289 61.773 1.00 98.38 363 GLN A CA 1
ATOM 2975 C C . GLN A 1 363 ? -28.721 -14.465 62.698 1.00 98.38 363 GLN A C 1
ATOM 2977 O O . GLN A 1 363 ? -29.286 -15.024 63.633 1.00 98.38 363 GLN A O 1
ATOM 2982 N N . ASP A 1 364 ? -28.974 -13.191 62.381 1.00 97.94 364 ASP A N 1
ATOM 2983 C CA . ASP A 1 364 ? -29.864 -12.317 63.163 1.00 97.94 364 ASP A CA 1
ATOM 2984 C C . ASP A 1 364 ? -31.274 -12.911 63.294 1.00 97.94 364 ASP A C 1
ATOM 2986 O O . ASP A 1 364 ? -31.906 -12.875 64.357 1.00 97.94 364 ASP A O 1
ATOM 2990 N N . LYS A 1 365 ? -31.787 -13.495 62.202 1.00 98.44 365 LYS A N 1
ATOM 2991 C CA . LYS A 1 365 ? -33.069 -14.206 62.212 1.00 98.44 365 LYS A CA 1
ATOM 2992 C C . LYS A 1 365 ? -33.030 -15.429 63.116 1.00 98.44 365 LYS A C 1
ATOM 2994 O O . LYS A 1 365 ? -33.988 -15.656 63.855 1.00 98.44 365 LYS A O 1
ATOM 2999 N N . GLN A 1 366 ? -31.953 -16.206 63.067 1.00 98.56 366 GLN A N 1
ATOM 3000 C CA . GLN A 1 366 ? -31.792 -17.381 63.914 1.00 98.56 366 GLN A CA 1
ATOM 3001 C C . GLN A 1 366 ? -31.729 -16.995 65.397 1.00 98.56 366 GLN A C 1
ATOM 3003 O O . GLN A 1 366 ? -32.394 -17.627 66.220 1.00 98.56 366 GLN A O 1
ATOM 3008 N N . ASP A 1 367 ? -31.011 -15.925 65.725 1.00 97.75 367 ASP A N 1
ATOM 3009 C CA . ASP A 1 367 ? -30.897 -15.399 67.084 1.00 97.75 367 ASP A CA 1
ATOM 3010 C C . ASP A 1 367 ? -32.244 -14.869 67.588 1.00 97.75 367 ASP A C 1
ATOM 3012 O O . ASP A 1 367 ? -32.653 -15.178 68.708 1.00 97.75 367 ASP A O 1
ATOM 3016 N N . THR A 1 368 ? -33.002 -14.180 66.731 1.00 97.94 368 THR A N 1
ATOM 3017 C CA . THR A 1 368 ? -34.372 -13.736 67.037 1.00 97.94 368 THR A CA 1
ATOM 3018 C C . THR A 1 368 ? -35.296 -14.924 67.318 1.00 97.94 368 THR A C 1
ATOM 3020 O O . THR A 1 368 ? -36.018 -14.931 68.314 1.00 97.94 368 THR A O 1
ATOM 3023 N N . VAL A 1 369 ? -35.255 -15.967 66.481 1.00 98.06 369 VAL A N 1
ATOM 3024 C CA . VAL A 1 369 ? -36.042 -17.195 66.686 1.00 98.06 369 VAL A CA 1
ATOM 3025 C C . VAL A 1 369 ? -35.654 -17.885 67.996 1.00 98.06 369 VAL A C 1
ATOM 3027 O O . VAL A 1 369 ? -36.533 -18.316 68.746 1.00 98.06 369 VAL A O 1
ATOM 3030 N N . ASN A 1 370 ? -34.359 -17.976 68.302 1.00 98.12 370 ASN A N 1
ATOM 3031 C CA . ASN A 1 370 ? -33.863 -18.567 69.544 1.00 98.12 370 ASN A CA 1
ATOM 3032 C C . ASN A 1 370 ? -34.314 -17.765 70.773 1.00 98.12 370 ASN A C 1
ATOM 3034 O O . ASN A 1 370 ? -34.785 -18.354 71.745 1.00 98.12 370 ASN A O 1
ATOM 3038 N N . LEU A 1 371 ? -34.257 -16.433 70.712 1.00 98.06 371 LEU A N 1
ATOM 3039 C CA . LEU A 1 371 ? -34.762 -15.554 71.764 1.00 98.06 371 LEU A CA 1
ATOM 3040 C C . LEU A 1 371 ? -36.264 -15.764 71.996 1.00 98.06 371 LEU A C 1
ATOM 3042 O O . LEU A 1 371 ? -36.687 -15.969 73.135 1.00 98.06 371 LEU A O 1
ATOM 3046 N N . CYS A 1 372 ? -37.069 -15.789 70.928 1.00 97.94 372 CYS A N 1
ATOM 3047 C CA . CYS A 1 372 ? -38.503 -16.065 71.021 1.00 97.94 372 CYS A CA 1
ATOM 3048 C C . CYS A 1 372 ? -38.789 -17.437 71.654 1.00 97.94 372 CYS A C 1
ATOM 3050 O O . CYS A 1 372 ? -39.685 -17.543 72.492 1.00 97.94 372 CYS A O 1
ATOM 3052 N N . ARG A 1 373 ? -38.014 -18.478 71.311 1.00 97.94 373 ARG A N 1
ATOM 3053 C CA . ARG A 1 373 ? -38.122 -19.810 71.937 1.00 97.94 373 ARG A CA 1
ATOM 3054 C C . ARG A 1 373 ? -37.820 -19.764 73.436 1.00 97.94 373 ARG A C 1
ATOM 3056 O O . ARG A 1 373 ? -38.572 -20.346 74.216 1.00 97.94 373 ARG A O 1
ATOM 3063 N N . THR A 1 374 ? -36.773 -19.050 73.850 1.00 97.38 374 THR A N 1
ATOM 3064 C CA . THR A 1 374 ? -36.412 -18.886 75.268 1.00 97.38 374 THR A CA 1
ATOM 3065 C C . THR A 1 374 ? -37.502 -18.154 76.051 1.00 97.38 374 THR A C 1
ATOM 3067 O O . THR A 1 374 ? -37.897 -18.613 77.121 1.00 97.38 374 THR A O 1
ATOM 3070 N N . ILE A 1 375 ? -38.051 -17.064 75.501 1.00 96.06 375 ILE A N 1
ATOM 3071 C CA . ILE A 1 375 ? -39.162 -16.316 76.114 1.00 96.06 375 ILE A CA 1
ATOM 3072 C C . ILE A 1 375 ? -40.405 -17.204 76.248 1.00 96.06 375 ILE A C 1
ATOM 3074 O O . ILE A 1 375 ? -41.046 -17.222 77.302 1.00 96.06 375 ILE A O 1
ATOM 3078 N N . ALA A 1 376 ? -40.740 -17.967 75.203 1.00 96.38 376 ALA A N 1
ATOM 3079 C CA . ALA A 1 376 ? -41.879 -18.878 75.219 1.00 96.38 376 ALA A CA 1
ATOM 3080 C C . ALA A 1 376 ? -41.725 -19.967 76.292 1.00 96.38 376 ALA A C 1
ATOM 3082 O O . ALA A 1 376 ? -42.679 -20.223 77.031 1.00 96.38 376 ALA A O 1
ATOM 3083 N N . LYS A 1 377 ? -40.522 -20.546 76.424 1.00 97.31 377 LYS A N 1
ATOM 3084 C CA . LYS A 1 377 ? -40.194 -21.541 77.453 1.00 97.31 377 LYS A CA 1
ATOM 3085 C C . LYS A 1 377 ? -40.283 -20.953 78.862 1.00 97.31 377 LYS A C 1
ATOM 3087 O O . LYS A 1 377 ? -41.031 -21.471 79.676 1.00 97.31 377 LYS A O 1
ATOM 3092 N N . SER A 1 378 ? -39.646 -19.809 79.113 1.00 96.44 378 SER A N 1
ATOM 3093 C CA . SER A 1 378 ? -39.736 -19.109 80.406 1.00 96.44 378 SER A CA 1
ATOM 3094 C C . SER A 1 378 ? -41.186 -18.770 80.785 1.00 96.44 378 SER A C 1
ATOM 3096 O O . SER A 1 378 ? -41.603 -18.949 81.932 1.00 96.44 378 SER A O 1
ATOM 3098 N N . SER A 1 379 ? -41.996 -18.352 79.808 1.00 94.69 379 SER A N 1
ATOM 3099 C CA . SER A 1 379 ? -43.427 -18.096 80.011 1.00 94.69 379 SER A CA 1
ATOM 3100 C C . SER A 1 379 ? -44.204 -19.375 80.341 1.00 94.69 379 SER A C 1
ATOM 3102 O O . SER A 1 379 ? -45.137 -19.345 81.143 1.00 94.69 379 SER A O 1
ATOM 3104 N N . GLN A 1 380 ? -43.854 -20.502 79.715 1.00 96.25 380 GLN A N 1
ATOM 3105 C CA . GLN A 1 380 ? -44.437 -21.810 80.007 1.00 96.25 380 GLN A CA 1
ATOM 3106 C C . GLN A 1 380 ? -44.066 -22.289 81.411 1.00 96.25 380 GLN A C 1
ATOM 3108 O O . GLN A 1 380 ? -44.970 -22.668 82.152 1.00 96.25 380 GLN A O 1
ATOM 3113 N N . ASP A 1 381 ? -42.793 -22.194 81.788 1.00 93.94 381 ASP A N 1
ATOM 3114 C CA . ASP A 1 381 ? -42.292 -22.562 83.114 1.00 93.94 381 ASP A CA 1
ATOM 3115 C C . ASP A 1 381 ? -42.983 -21.725 84.200 1.00 93.94 381 ASP A C 1
ATOM 3117 O O . ASP A 1 381 ? -43.470 -22.262 85.190 1.00 93.94 381 ASP A O 1
ATOM 3121 N N . THR A 1 382 ? -43.147 -20.417 83.969 1.00 90.19 382 THR A N 1
ATOM 3122 C CA . THR A 1 382 ? -43.889 -19.521 84.873 1.00 90.19 382 THR A CA 1
ATOM 3123 C C . THR A 1 382 ? -45.346 -19.960 85.025 1.00 90.19 382 THR A C 1
ATOM 3125 O O . THR A 1 382 ? -45.865 -20.034 86.138 1.00 90.19 382 THR A O 1
ATOM 3128 N N . ARG A 1 383 ? -46.028 -20.290 83.918 1.00 89.44 383 ARG A N 1
ATOM 3129 C CA . ARG A 1 383 ? -47.407 -20.807 83.967 1.00 89.44 383 ARG A CA 1
ATOM 3130 C C . ARG A 1 383 ? -47.491 -22.136 84.713 1.00 89.44 383 ARG A C 1
ATOM 3132 O O . ARG A 1 383 ? -48.454 -22.343 85.444 1.00 89.44 383 ARG A O 1
ATOM 3139 N N . GLN A 1 384 ? -46.527 -23.030 84.521 1.00 93.00 384 GLN A N 1
ATOM 3140 C CA . GLN A 1 384 ? -46.483 -24.320 85.200 1.00 93.00 384 GLN A CA 1
ATOM 3141 C C . GLN A 1 384 ? -46.231 -24.153 86.702 1.00 93.00 384 GLN A C 1
ATOM 3143 O O . GLN A 1 384 ? -46.996 -24.685 87.499 1.00 93.00 384 GLN A O 1
ATOM 3148 N N . TYR A 1 385 ? -45.277 -23.305 87.084 1.00 89.94 385 TYR A N 1
ATOM 3149 C CA . TYR A 1 385 ? -45.035 -22.927 88.473 1.00 89.94 385 TYR A CA 1
ATOM 3150 C C . TYR A 1 385 ? -46.287 -22.339 89.139 1.00 89.94 385 TYR A C 1
ATOM 3152 O O . TYR A 1 385 ? -46.630 -22.708 90.261 1.00 89.94 385 TYR A O 1
ATOM 3160 N N . ILE A 1 386 ? -47.023 -21.462 88.441 1.00 84.56 386 ILE A N 1
ATOM 3161 C CA . ILE A 1 386 ? -48.295 -20.911 88.936 1.00 84.56 386 ILE A CA 1
ATOM 3162 C C . ILE A 1 386 ? -49.341 -22.015 89.158 1.00 84.56 386 ILE A C 1
ATOM 3164 O O . ILE A 1 386 ? -50.093 -21.918 90.124 1.00 84.56 386 ILE A O 1
ATOM 3168 N N . ARG A 1 387 ? -49.397 -23.043 88.295 1.00 86.75 387 ARG A N 1
ATOM 3169 C CA . ARG A 1 387 ? -50.306 -24.194 88.464 1.00 86.75 387 ARG A CA 1
ATOM 3170 C C . ARG A 1 387 ? -49.898 -25.097 89.629 1.00 86.75 387 ARG A C 1
ATOM 3172 O O . ARG A 1 387 ? -50.771 -25.614 90.316 1.00 86.75 387 ARG A O 1
ATOM 3179 N N . GLU A 1 388 ? -48.601 -25.314 89.828 1.00 89.94 388 GLU A N 1
ATOM 3180 C CA . GLU A 1 388 ? -48.064 -26.185 90.884 1.00 89.94 388 GLU A CA 1
ATOM 3181 C C . GLU A 1 388 ? -48.127 -25.521 92.269 1.00 89.94 388 GLU A C 1
ATOM 3183 O O . GLU A 1 388 ? -48.388 -26.185 93.274 1.00 89.94 388 GLU A O 1
ATOM 3188 N N . THR A 1 389 ? -47.960 -24.197 92.332 1.00 83.81 389 THR A N 1
ATOM 3189 C CA . THR A 1 389 ? -48.163 -23.413 93.556 1.00 83.81 389 THR A CA 1
ATOM 3190 C C . THR A 1 389 ? -49.654 -23.308 93.883 1.00 83.81 389 THR A C 1
ATOM 3192 O O . THR A 1 389 ? -50.336 -22.385 93.439 1.00 83.81 389 THR A O 1
ATOM 3195 N N . LYS A 1 390 ? -50.148 -24.238 94.713 1.00 72.31 390 LYS A N 1
ATOM 3196 C CA . LYS A 1 390 ? -51.519 -24.301 95.270 1.00 72.31 390 LYS A CA 1
ATOM 3197 C C . LYS A 1 390 ? -51.894 -23.132 96.208 1.00 72.31 390 LYS A C 1
ATOM 3199 O O . LYS A 1 390 ? -52.729 -23.298 97.090 1.00 72.31 390 LYS A O 1
ATOM 3204 N N . GLU A 1 391 ? -51.272 -21.966 96.065 1.00 73.00 391 GLU A N 1
ATOM 3205 C CA . GLU A 1 391 ? -51.712 -20.760 96.771 1.00 73.00 391 GLU A CA 1
ATOM 3206 C C . GLU A 1 391 ? -53.056 -20.312 96.174 1.00 73.00 391 GLU A C 1
ATOM 3208 O O . GLU A 1 391 ? -53.162 -20.116 94.956 1.00 73.00 391 GLU A O 1
ATOM 3213 N N . ASN A 1 392 ? -54.079 -20.154 97.022 1.00 75.44 392 ASN A N 1
ATOM 3214 C CA . ASN A 1 392 ? -55.382 -19.635 96.606 1.00 75.44 392 ASN A CA 1
ATOM 3215 C C . ASN A 1 392 ? -55.209 -18.229 96.013 1.00 75.44 392 ASN A C 1
ATOM 3217 O O . ASN A 1 392 ? -54.391 -17.436 96.483 1.00 75.44 392 ASN A O 1
ATOM 3221 N N . PHE A 1 393 ? -55.984 -17.916 94.971 1.00 74.38 393 PHE A N 1
ATOM 3222 C CA . PHE A 1 393 ? -55.888 -16.657 94.218 1.00 74.38 393 PHE A CA 1
ATOM 3223 C C . PHE A 1 393 ? -55.865 -15.415 95.131 1.00 74.38 393 PHE A C 1
ATOM 3225 O O . PHE A 1 393 ? -55.100 -14.479 94.893 1.00 74.38 393 PHE A O 1
ATOM 3232 N N . ASP A 1 394 ? -56.618 -15.460 96.231 1.00 76.69 394 ASP A N 1
ATOM 3233 C CA . ASP A 1 394 ? -56.703 -14.391 97.228 1.00 76.69 394 ASP A CA 1
ATOM 3234 C C . ASP A 1 394 ? -55.383 -14.123 97.975 1.00 76.69 394 ASP A C 1
ATOM 3236 O O . ASP A 1 394 ? -55.070 -12.970 98.282 1.00 76.69 394 ASP A O 1
ATOM 3240 N N . GLU A 1 395 ? -54.562 -15.147 98.238 1.00 76.62 395 GLU A N 1
ATOM 3241 C CA . GLU A 1 395 ? -53.243 -14.963 98.864 1.00 76.62 395 GLU A CA 1
ATOM 3242 C C . GLU A 1 395 ? -52.255 -14.300 97.904 1.00 76.62 395 GLU A C 1
ATOM 3244 O O . GLU A 1 395 ? -51.509 -13.394 98.295 1.00 76.62 395 GLU A O 1
ATOM 3249 N N . LYS A 1 396 ? -52.293 -14.690 96.626 1.00 72.50 396 LYS A N 1
ATOM 3250 C CA . LYS A 1 396 ? -51.479 -14.067 95.575 1.00 72.50 396 LYS A CA 1
ATOM 3251 C C . LYS A 1 396 ? -51.892 -12.612 95.344 1.00 72.50 396 LYS A C 1
ATOM 3253 O O . LYS A 1 396 ? -51.017 -11.752 95.238 1.00 72.50 396 LYS A O 1
ATOM 3258 N N . ALA A 1 397 ? -53.192 -12.310 95.351 1.00 76.75 397 ALA A N 1
ATOM 3259 C CA . ALA A 1 397 ? -53.698 -10.942 95.241 1.00 76.75 397 ALA A CA 1
ATOM 3260 C C . ALA A 1 397 ? -53.249 -10.062 96.424 1.00 76.75 397 ALA A C 1
ATOM 3262 O O . ALA A 1 397 ? -52.765 -8.946 96.215 1.00 76.75 397 ALA A O 1
ATOM 3263 N N . LYS A 1 398 ? -53.307 -10.581 97.661 1.00 81.00 398 LYS A N 1
ATOM 3264 C CA . LYS A 1 398 ? -52.800 -9.872 98.851 1.00 81.00 398 LYS A CA 1
ATOM 3265 C C . LYS A 1 398 ? -51.292 -9.614 98.783 1.00 81.00 398 LYS A C 1
ATOM 3267 O O . LYS A 1 398 ? -50.864 -8.483 99.021 1.00 81.00 398 LYS A O 1
ATOM 3272 N N . LYS A 1 399 ? -50.482 -10.618 98.421 1.00 78.56 399 LYS A N 1
ATOM 3273 C CA . LYS A 1 399 ? -49.023 -10.450 98.260 1.00 78.56 399 LYS A CA 1
ATOM 3274 C C . LYS A 1 399 ? -48.688 -9.434 97.166 1.00 78.56 399 LYS A C 1
ATOM 3276 O O . LYS A 1 399 ? -47.844 -8.566 97.385 1.00 78.56 399 LYS A O 1
ATOM 3281 N N . ALA A 1 400 ? -49.360 -9.491 96.016 1.00 75.88 400 ALA A N 1
ATOM 3282 C CA . ALA A 1 400 ? -49.150 -8.534 94.931 1.00 75.88 400 ALA A CA 1
ATOM 3283 C C . ALA A 1 400 ? -49.475 -7.096 95.371 1.00 75.88 400 ALA A C 1
ATOM 3285 O O . ALA A 1 400 ? -48.657 -6.205 95.145 1.00 75.88 400 ALA A O 1
ATOM 3286 N N . SER A 1 401 ? -50.594 -6.889 96.080 1.00 77.94 401 SER A N 1
ATOM 3287 C CA . SER A 1 401 ? -50.995 -5.574 96.602 1.00 77.94 401 SER A CA 1
ATOM 3288 C C . SER A 1 401 ? -49.982 -4.994 97.598 1.00 77.94 401 SER A C 1
ATOM 3290 O O . SER A 1 401 ? -49.685 -3.798 97.557 1.00 77.94 401 SER A O 1
ATOM 3292 N N . LEU A 1 402 ? -49.413 -5.830 98.473 1.00 78.19 402 LEU A N 1
ATOM 3293 C CA . LEU A 1 402 ? -48.338 -5.431 99.391 1.00 78.19 402 LEU A CA 1
ATOM 3294 C C . LEU A 1 402 ? -47.057 -5.058 98.636 1.00 78.19 402 LEU A C 1
ATOM 3296 O O . LEU A 1 402 ? -46.422 -4.047 98.930 1.00 78.19 402 LEU A O 1
ATOM 3300 N N . THR A 1 403 ? -46.694 -5.844 97.623 1.00 75.50 403 THR A N 1
ATOM 3301 C CA . THR A 1 403 ? -45.462 -5.621 96.856 1.00 75.50 403 THR A CA 1
ATOM 3302 C C . THR A 1 403 ? -45.552 -4.351 96.004 1.00 75.50 403 THR A C 1
ATOM 3304 O O . THR A 1 403 ? -44.591 -3.584 95.938 1.00 75.50 403 THR A O 1
ATOM 3307 N N . SER A 1 404 ? -46.713 -4.066 95.402 1.00 74.25 404 SER A N 1
ATOM 3308 C CA . SER A 1 404 ? -46.943 -2.808 94.683 1.00 74.25 404 SER A CA 1
ATOM 3309 C C . SER A 1 404 ? -46.921 -1.598 95.616 1.00 74.25 404 SER A C 1
ATOM 3311 O O . SER A 1 404 ? -46.351 -0.575 95.249 1.00 74.25 404 SER A O 1
ATOM 3313 N N . ALA A 1 405 ? -47.457 -1.717 96.837 1.00 74.44 405 ALA A N 1
ATOM 3314 C CA . ALA A 1 405 ? -47.395 -0.641 97.827 1.00 74.44 405 ALA A CA 1
ATOM 3315 C C . ALA A 1 405 ? -45.943 -0.296 98.215 1.00 74.44 405 ALA A C 1
ATOM 3317 O O . ALA A 1 405 ? -45.611 0.875 98.379 1.00 74.44 405 ALA A O 1
ATOM 3318 N N . ILE A 1 406 ? -45.056 -1.294 98.275 1.00 70.31 406 ILE A N 1
ATOM 3319 C CA . ILE A 1 406 ? -43.621 -1.097 98.543 1.00 70.31 406 ILE A CA 1
ATOM 3320 C C . ILE A 1 406 ? -42.878 -0.525 97.320 1.00 70.31 406 ILE A C 1
ATOM 3322 O O . ILE A 1 406 ? -41.925 0.236 97.465 1.00 70.31 406 ILE A O 1
ATOM 3326 N N . LEU A 1 407 ? -43.285 -0.867 96.094 1.00 67.38 407 LEU A N 1
ATOM 3327 C CA . LEU A 1 407 ? -42.658 -0.323 94.880 1.00 67.38 407 LEU A CA 1
ATOM 3328 C C . LEU A 1 407 ? -43.064 1.127 94.597 1.00 67.38 407 LEU A C 1
ATOM 3330 O O . LEU A 1 407 ? -42.240 1.892 94.101 1.00 67.38 407 LEU A O 1
ATOM 3334 N N . VAL A 1 408 ? -44.289 1.524 94.951 1.00 66.69 408 VAL A N 1
ATOM 3335 C CA . VAL A 1 408 ? -44.761 2.914 94.818 1.00 66.69 408 VAL A CA 1
ATOM 3336 C C . VAL A 1 408 ? -44.019 3.861 95.771 1.00 66.69 408 VAL A C 1
ATOM 3338 O O . VAL A 1 408 ? -43.887 5.045 95.469 1.00 66.69 408 VAL A O 1
ATOM 3341 N N . THR A 1 409 ? -43.459 3.357 96.874 1.00 63.69 409 THR A N 1
ATOM 3342 C CA . THR A 1 409 ? -42.677 4.163 97.824 1.00 63.69 409 THR A CA 1
ATOM 3343 C C . THR A 1 409 ? -41.179 4.211 97.522 1.00 63.69 409 THR A C 1
ATOM 3345 O O . THR A 1 409 ? -40.454 4.937 98.204 1.00 63.69 409 THR A O 1
ATOM 3348 N N . LYS A 1 410 ? -40.679 3.511 96.489 1.00 56.25 410 LYS A N 1
ATOM 3349 C CA . LYS A 1 410 ? -39.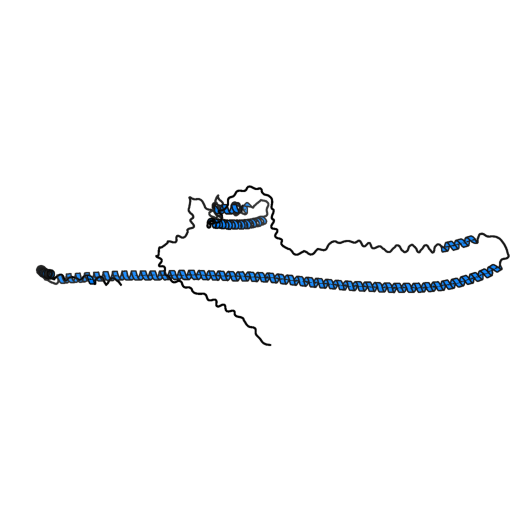267 3.642 96.102 1.00 56.25 410 LYS A CA 1
ATOM 3350 C C . LYS A 1 410 ? -39.022 5.016 95.459 1.00 56.25 410 LYS A C 1
ATOM 3352 O O . LYS A 1 410 ? -39.604 5.310 94.413 1.00 56.25 410 LYS A O 1
ATOM 3357 N N . PRO A 1 411 ? -38.150 5.858 96.045 1.00 59.62 411 PRO A N 1
ATOM 3358 C CA . PRO A 1 411 ? -37.881 7.190 95.531 1.00 59.62 411 PRO A CA 1
ATOM 3359 C C . PRO A 1 411 ? -37.288 7.100 94.126 1.00 59.62 411 PRO A C 1
ATOM 3361 O O . PRO A 1 411 ? -36.415 6.280 93.837 1.00 59.62 411 PRO A O 1
ATOM 3364 N N . LYS A 1 412 ? -37.802 7.955 93.244 1.00 59.25 412 LYS A N 1
ATOM 3365 C CA . LYS A 1 412 ? -37.419 8.064 91.839 1.00 59.25 412 LYS A CA 1
ATOM 3366 C C . LYS A 1 412 ? -35.953 8.500 91.768 1.00 59.25 412 LYS A C 1
ATOM 3368 O O . LYS A 1 412 ? -35.657 9.688 91.855 1.00 59.25 412 LYS A O 1
ATOM 3373 N N . ILE A 1 413 ? -35.035 7.538 91.663 1.00 64.25 413 ILE A N 1
ATOM 3374 C CA . ILE A 1 413 ? -33.607 7.822 91.489 1.00 64.25 413 ILE A CA 1
ATOM 3375 C C . ILE A 1 413 ? -33.470 8.600 90.171 1.00 64.25 413 ILE A C 1
ATOM 3377 O O . ILE A 1 413 ? -33.916 8.102 89.131 1.00 64.25 413 ILE A O 1
ATOM 3381 N N . PRO A 1 414 ? -32.926 9.829 90.187 1.00 61.62 414 PRO A N 1
ATOM 3382 C CA . PRO A 1 414 ? -32.763 10.624 88.984 1.00 61.62 414 PRO A CA 1
ATOM 3383 C C . PRO A 1 414 ? -31.746 9.922 88.088 1.00 61.62 414 PRO A C 1
ATOM 3385 O O . PRO A 1 414 ? -30.558 9.855 88.389 1.00 61.62 414 PRO A O 1
ATOM 3388 N N . VAL A 1 415 ? -32.233 9.349 86.992 1.00 59.69 415 VAL A N 1
ATOM 3389 C CA . VAL A 1 415 ? -31.377 8.745 85.975 1.00 59.69 415 VAL A CA 1
ATOM 3390 C C . VAL A 1 415 ? -30.685 9.887 85.241 1.00 59.69 415 VAL A C 1
ATOM 3392 O O . VAL A 1 415 ? -31.314 10.605 84.460 1.00 59.69 415 VAL A O 1
ATOM 3395 N N . ASP A 1 416 ? -29.400 10.087 85.529 1.00 59.56 416 ASP A N 1
ATOM 3396 C CA . ASP A 1 416 ? -28.588 11.111 84.884 1.00 59.56 416 ASP A CA 1
ATOM 3397 C C . ASP A 1 416 ? -28.397 10.764 83.398 1.00 59.56 416 ASP A C 1
ATOM 3399 O O . ASP A 1 416 ? -27.656 9.859 83.008 1.00 59.56 416 ASP A O 1
ATOM 3403 N N . ARG A 1 417 ? -29.133 11.479 82.544 1.00 60.31 417 ARG A N 1
ATOM 3404 C CA . ARG A 1 417 ? -29.222 11.253 81.093 1.00 60.31 417 ARG A CA 1
ATOM 3405 C C . ARG A 1 417 ? -27.923 11.563 80.336 1.00 60.31 417 ARG A C 1
ATOM 3407 O O . ARG A 1 417 ? -27.874 11.347 79.126 1.00 60.31 417 ARG A O 1
ATOM 3414 N N . ARG A 1 418 ? -26.880 12.071 81.003 1.00 59.44 418 ARG A N 1
ATOM 3415 C CA . ARG A 1 418 ? -25.648 12.543 80.346 1.00 59.44 418 ARG A CA 1
ATOM 3416 C C . ARG A 1 418 ? -24.695 11.434 79.892 1.00 59.44 418 ARG A C 1
ATOM 3418 O O . ARG A 1 418 ? -23.848 11.702 79.046 1.00 59.44 418 ARG A O 1
ATOM 3425 N N . HIS A 1 419 ? -24.840 10.194 80.361 1.00 57.81 419 HIS A N 1
ATOM 3426 C CA . HIS A 1 419 ? -23.923 9.104 79.989 1.00 57.81 419 HIS A CA 1
ATOM 3427 C C . HIS A 1 419 ? -24.326 8.258 78.772 1.00 57.81 419 HIS A C 1
ATOM 3429 O O . HIS A 1 419 ? -23.553 7.405 78.352 1.00 57.81 419 HIS A O 1
ATOM 3435 N N . LEU A 1 420 ? -25.474 8.516 78.137 1.00 56.59 420 LEU A N 1
ATOM 3436 C CA . LEU A 1 420 ? -25.929 7.715 76.987 1.00 56.59 420 LEU A CA 1
ATOM 3437 C C . LEU A 1 420 ? -25.561 8.287 75.605 1.00 56.59 420 LEU A C 1
ATOM 3439 O O . LEU A 1 420 ? -25.788 7.617 74.602 1.00 56.59 420 LEU A O 1
ATOM 3443 N N . GLN A 1 421 ? -24.970 9.486 75.511 1.00 55.97 421 GLN A N 1
ATOM 3444 C CA . GLN A 1 421 ? -24.604 10.080 74.211 1.00 55.97 421 GLN A CA 1
ATOM 3445 C C . GLN A 1 421 ? -23.171 9.782 73.733 1.00 55.97 421 GLN A C 1
ATOM 3447 O O . GLN A 1 421 ? -22.865 10.046 72.572 1.00 55.97 421 GLN A O 1
ATOM 3452 N N . SER A 1 422 ? -22.294 9.204 74.560 1.00 57.06 422 SER A N 1
ATOM 3453 C CA . SER A 1 422 ? -20.896 8.940 74.172 1.00 57.06 422 SER A CA 1
ATOM 3454 C C . SER A 1 422 ? -20.672 7.618 73.422 1.00 57.06 422 SER A C 1
ATOM 3456 O O . SER A 1 422 ? -19.615 7.451 72.826 1.00 57.06 422 SER A O 1
ATOM 3458 N N . SER A 1 423 ? -21.646 6.700 73.384 1.00 55.81 423 SER A N 1
ATOM 3459 C CA . SER A 1 423 ? -21.445 5.342 72.835 1.00 55.81 423 SER A CA 1
ATOM 3460 C C . SER A 1 423 ? -21.894 5.133 71.376 1.00 55.81 423 SER A C 1
ATOM 3462 O O . SER A 1 423 ? -21.815 4.015 70.879 1.00 55.81 423 SER A O 1
ATOM 3464 N N . LEU A 1 424 ? -22.367 6.169 70.670 1.00 52.34 424 LEU A N 1
ATOM 3465 C CA . LEU A 1 424 ? -22.871 6.066 69.282 1.00 52.34 424 LEU A CA 1
ATOM 3466 C C . LEU A 1 424 ? -21.932 6.690 68.229 1.00 52.34 424 LEU A C 1
ATOM 3468 O O . LEU A 1 424 ? -22.357 6.996 67.116 1.00 52.34 424 LEU A O 1
ATOM 3472 N N . ARG A 1 425 ? -20.655 6.908 68.567 1.00 48.53 425 ARG A N 1
ATOM 3473 C CA . ARG A 1 425 ? -19.628 7.431 67.647 1.00 48.53 425 ARG A CA 1
ATOM 3474 C C . ARG A 1 425 ? -18.393 6.525 67.599 1.00 48.53 425 ARG A C 1
ATOM 3476 O O . ARG A 1 425 ? -17.324 6.926 68.038 1.00 48.53 425 ARG A O 1
ATOM 3483 N N . THR A 1 426 ? -18.547 5.334 67.042 1.00 46.78 426 THR A N 1
ATOM 3484 C CA . THR A 1 426 ? -17.473 4.467 66.517 1.00 46.78 426 THR A CA 1
ATOM 3485 C C . THR A 1 426 ? -18.094 3.592 65.453 1.00 46.78 426 THR A C 1
ATOM 3487 O O . THR A 1 426 ? -17.502 3.501 64.357 1.00 46.78 426 THR A O 1
#

Radius of gyration: 69.75 Å; chains: 1; bounding box: 138×76×224 Å

pLDDT: mean 75.51, std 22.12, range [35.84, 98.56]

Foldseek 3Di:
DDDDDDDDDDDDPDDDDPDDDDDDDDDDDDDDPPPDPPPPPDPPDDDDAAALVCQPPPVCPVPPDQHDDPLLVVLCVVVVHDSVLLDQDDLVNVDDPPDDPVVSVVVSVVSNVVSVVVSVSSVVSSVVVVVCVVCVPPDDDPDDDDDDDDDDDDDDDPPDPDPDDDDDDDDDDDDPPPPPPPDDPDPDPPPPPPPVVVVVVVVVVVVVVVVPDPDDDPPCPVVVVVVVVVVVVVVVVVVVVVVVVVVVVVVVVVVVVVVVVVVVVVVVVVVVVVVVVVVVVVVVVVVVVVVVVVVVVVVVVVVVVVVVVVVVVVVVVVVVVVVVVVVVVVVVVVVVVVVVVVVVVVVVVVVVVVVVVVVVVVVVVVVVVVVVVVVVVVVVVVVVVVVVPPDDPVVVVVVVVVVVVVVVPDDDDPDPPVPPPPPPDD

Secondary structure (DSSP, 8-state):
-------------------------------------------STT-----TTTTTSGGGTT-S-S---HHHHHHHHHTT--GGGGSPPPHHHH--TTS-HHHHHHHHHHHHHHHHHHHHHHHHHHHHHHHHHHS---S-------------------------PPPPPPPP--------------SSSTTSSTTSHHHHHHHHHHHHHHTS--------SHHHHHHHHHHHHHHHHHHHHHHHHHHHHHHHHHHHHHHHHHHHHHHHHHHHHHHHHHHHHHHHHHHHHHHHHHHHHHHHHHHHHHHHHHHHHHHHHHHHHHHHHHHHHHHHHHHHHHHHHHHHHHHHHHHHHHHHHHHHHHHHHHHHHHHHHHHHHHHHHHHHHHHH----HHHHHHHHHHHHHHHHTS------GGGSSSSS--

InterPro domains:
  IPR029090 Protein of unknown function DUF4659 [PF15558] (234-403)
  IPR029090 Protein of unknown function DUF4659 [PTHR33663] (41-170)

Organism: NCBI:txid433720